Protein AF-A0A935KC10-F1 (afdb_monomer_lite)

pLDDT: mean 77.4, std 21.15, range [25.59, 98.06]

Foldseek 3Di:
DVVVLVVADPVCSVVLVFQQAAWDWDQDPVDDVDTDTGGDPVDHGHDPVSSVVVCVVQFFAQPVLQPDDQQQLQLDPVSDGNVNDPQWCQVPVVVPVVPPRHIGGRDNVSSLSSLQSLLVVLQVVQCVVPVDGAAEEEDAQDPPPPPPRYHYPLQKDFDPDPVLDDPQWGWYAYSDDSRHRDITIIHRDQPGPSVPRSSPPRPPPPPVPVPPPDDPVNVVVVVVVVVCVVVVVVVVVVVVVVVVVVADPPGDLQVLLVVLLVLLLVDDPLLNCLLCVVLVNNPCPCSNPDSVVSSVVCVVDDPVRNVVSSVSSVCSPQLDCPVVPDGDDRVSVVVVCVVVVNDPQLVVLVVCLVPPDPVCNVVSVVLNVCVVVVHDSVVSVPPDDDDDDDDDDDDDDDDDDDDDDDDDDDDDDDDDDDDDDDDDDDDDDDDDDD

Structure (mmCIF, N/CA/C/O backbone):
data_AF-A0A935KC10-F1
#
_entry.id   AF-A0A935KC10-F1
#
loop_
_atom_site.group_PDB
_atom_site.id
_atom_site.type_symbol
_atom_site.label_atom_id
_atom_site.label_alt_id
_atom_site.label_comp_id
_atom_site.label_asym_id
_atom_site.label_entity_id
_atom_site.label_seq_id
_atom_site.pdbx_PDB_ins_code
_atom_site.Cartn_x
_atom_site.Cartn_y
_atom_site.Cartn_z
_atom_site.occupancy
_atom_site.B_iso_or_equiv
_atom_site.auth_seq_id
_atom_site.auth_comp_id
_atom_site.auth_asym_id
_atom_site.auth_atom_id
_atom_site.pdbx_PDB_model_num
ATOM 1 N N . MET A 1 1 ? -17.352 -3.953 -16.659 1.00 59.69 1 MET A N 1
ATOM 2 C CA . MET A 1 1 ? -17.745 -2.783 -15.840 1.00 59.69 1 MET A CA 1
ATOM 3 C C . MET A 1 1 ? -19.254 -2.580 -15.842 1.00 59.69 1 MET A C 1
ATOM 5 O O . MET A 1 1 ? -19.850 -2.863 -14.821 1.00 59.69 1 MET A O 1
ATOM 9 N N . ARG A 1 2 ? -19.896 -2.184 -16.957 1.00 64.62 2 ARG A N 1
ATOM 10 C CA . ARG A 1 2 ? -21.347 -1.877 -16.973 1.00 64.62 2 ARG A CA 1
ATOM 11 C C . ARG A 1 2 ? -22.247 -3.010 -16.451 1.00 64.62 2 ARG A C 1
ATOM 13 O O . ARG A 1 2 ? -23.072 -2.755 -15.590 1.00 64.62 2 ARG A O 1
ATOM 20 N N . LEU A 1 3 ? -22.031 -4.249 -16.901 1.00 73.31 3 LEU A N 1
ATOM 21 C CA . LEU A 1 3 ? -22.834 -5.404 -16.465 1.00 73.31 3 LEU A CA 1
ATOM 22 C C . LEU A 1 3 ? -22.706 -5.717 -14.964 1.00 73.31 3 LEU A C 1
ATOM 24 O O . LEU A 1 3 ? -23.685 -6.130 -14.359 1.00 73.31 3 LEU A O 1
ATOM 28 N N . GLU A 1 4 ? -21.532 -5.489 -14.368 1.00 73.75 4 GLU A N 1
ATOM 29 C CA . GLU A 1 4 ? -21.303 -5.720 -12.931 1.00 73.75 4 GLU A CA 1
ATOM 30 C C . GLU A 1 4 ? -22.043 -4.681 -12.083 1.00 73.75 4 GLU A C 1
ATOM 32 O O . GLU A 1 4 ? -22.656 -5.018 -11.079 1.00 73.75 4 GLU A O 1
ATOM 37 N N . ILE A 1 5 ? -22.045 -3.416 -12.523 1.00 80.44 5 ILE A N 1
ATOM 38 C CA . ILE A 1 5 ? -22.731 -2.323 -11.821 1.00 80.44 5 ILE A CA 1
ATOM 39 C C . ILE A 1 5 ? -24.251 -2.516 -11.884 1.00 80.44 5 ILE A C 1
ATOM 41 O O . ILE A 1 5 ? -24.926 -2.334 -10.879 1.00 80.44 5 ILE A O 1
ATOM 45 N N . CYS A 1 6 ? -24.800 -2.949 -13.024 1.00 80.31 6 CYS A N 1
ATOM 46 C CA . CYS A 1 6 ? -26.246 -3.154 -13.181 1.00 80.31 6 CYS A CA 1
ATOM 47 C C . CYS A 1 6 ? -26.839 -4.234 -12.259 1.00 80.31 6 CYS A C 1
ATOM 49 O O . CYS A 1 6 ? -28.052 -4.264 -12.080 1.00 80.31 6 CYS A O 1
ATOM 51 N N . ARG A 1 7 ? -26.012 -5.119 -11.685 1.00 75.31 7 ARG A N 1
ATOM 52 C CA . ARG A 1 7 ? -26.446 -6.139 -10.714 1.00 75.31 7 ARG A CA 1
ATOM 53 C C . ARG A 1 7 ? -26.622 -5.581 -9.296 1.00 75.31 7 ARG A C 1
ATOM 55 O O . ARG A 1 7 ? -27.146 -6.280 -8.435 1.00 75.31 7 ARG A O 1
ATOM 62 N N . LEU A 1 8 ? -26.160 -4.356 -9.039 1.00 77.88 8 LEU A N 1
ATOM 63 C CA . LEU A 1 8 ? -26.181 -3.724 -7.720 1.00 77.88 8 LEU A CA 1
ATOM 64 C C . LEU A 1 8 ? -27.475 -2.939 -7.504 1.00 77.88 8 LEU A C 1
ATOM 66 O O . LEU A 1 8 ? -28.086 -2.459 -8.461 1.00 77.88 8 LEU A O 1
ATOM 70 N N . ALA A 1 9 ? -27.852 -2.750 -6.238 1.00 77.25 9 ALA A N 1
ATOM 71 C CA . ALA A 1 9 ? -28.945 -1.854 -5.873 1.00 77.25 9 ALA A CA 1
ATOM 72 C C . ALA A 1 9 ? -28.654 -0.411 -6.353 1.00 77.25 9 ALA A C 1
ATOM 74 O O . ALA A 1 9 ? -27.484 -0.009 -6.322 1.00 77.25 9 ALA A O 1
ATOM 75 N N . PRO A 1 10 ? -29.666 0.362 -6.803 1.00 81.88 10 PRO A N 1
ATOM 76 C CA . PRO A 1 10 ? -29.477 1.685 -7.412 1.00 81.88 10 PRO A CA 1
ATOM 77 C C . PRO A 1 10 ? -28.597 2.639 -6.596 1.00 81.88 10 PRO A C 1
ATOM 79 O O . PRO A 1 10 ? -27.768 3.358 -7.152 1.00 81.88 10 PRO A O 1
ATOM 82 N N . GLU A 1 11 ? -28.711 2.588 -5.272 1.00 80.75 11 GLU A N 1
ATOM 83 C CA . GLU A 1 11 ? -27.981 3.439 -4.332 1.00 80.75 11 GLU A CA 1
ATOM 84 C C . GLU A 1 11 ? -26.473 3.134 -4.351 1.00 80.75 11 GLU A C 1
ATOM 86 O O . GLU A 1 11 ? -25.635 4.022 -4.201 1.00 80.75 11 GLU A O 1
ATOM 91 N N . ILE A 1 12 ? -26.110 1.873 -4.603 1.00 84.00 12 ILE A N 1
ATOM 92 C CA . ILE A 1 12 ? -24.722 1.398 -4.653 1.00 84.00 12 ILE A CA 1
ATOM 93 C C . ILE A 1 12 ? -24.110 1.596 -6.040 1.00 84.00 12 ILE A C 1
ATOM 95 O O . ILE A 1 12 ? -22.892 1.744 -6.162 1.00 84.00 12 ILE A O 1
ATOM 99 N N . GLN A 1 13 ? -24.928 1.650 -7.096 1.00 86.25 13 GLN A N 1
ATOM 100 C CA . GLN A 1 13 ? -24.446 1.843 -8.467 1.00 86.25 13 GLN A CA 1
ATOM 101 C C . GLN A 1 13 ? -23.638 3.136 -8.618 1.00 86.25 13 GLN A C 1
ATOM 103 O O . GLN A 1 13 ? -22.620 3.144 -9.310 1.00 86.25 13 GLN A O 1
ATOM 108 N N . ILE A 1 14 ? -24.048 4.209 -7.932 1.00 85.12 14 ILE A N 1
ATOM 109 C CA . ILE A 1 14 ? -23.351 5.503 -7.951 1.00 85.12 14 ILE A CA 1
ATOM 110 C C . ILE A 1 14 ? -21.970 5.387 -7.291 1.00 85.12 14 ILE A C 1
ATOM 112 O O . ILE A 1 14 ? -20.975 5.850 -7.857 1.00 85.12 14 ILE A O 1
ATOM 116 N N . ALA A 1 15 ? -21.885 4.732 -6.131 1.00 84.56 15 ALA A N 1
ATOM 117 C CA . ALA A 1 15 ? -20.622 4.511 -5.428 1.00 84.56 15 ALA A CA 1
ATOM 118 C C . ALA A 1 15 ? -19.675 3.610 -6.240 1.00 84.56 15 ALA A C 1
ATOM 120 O O . ALA A 1 15 ? -18.504 3.944 -6.426 1.00 84.56 15 ALA A O 1
ATOM 121 N N . ALA A 1 16 ? -20.197 2.520 -6.810 1.00 86.19 16 ALA A N 1
ATOM 122 C CA . ALA A 1 16 ? -19.436 1.604 -7.656 1.00 86.19 16 ALA A CA 1
ATOM 123 C C . ALA A 1 16 ? -18.929 2.282 -8.941 1.00 86.19 16 ALA A C 1
ATOM 125 O O . ALA A 1 16 ? -17.790 2.064 -9.358 1.00 86.19 16 ALA A O 1
ATOM 126 N N . LEU A 1 17 ? -19.748 3.138 -9.561 1.00 86.88 17 LEU A N 1
ATOM 127 C CA . LEU A 1 17 ? -19.343 3.925 -10.724 1.00 86.88 17 LEU A CA 1
ATOM 128 C C . LEU A 1 17 ? -18.260 4.943 -10.358 1.00 86.88 17 LEU A C 1
ATOM 130 O O . LEU A 1 17 ? -17.286 5.077 -11.092 1.00 86.88 17 LEU A O 1
ATOM 134 N N . THR A 1 18 ? -18.401 5.630 -9.225 1.00 85.44 18 THR A N 1
ATOM 135 C CA . THR A 1 18 ? -17.404 6.588 -8.719 1.00 85.44 18 THR A CA 1
ATOM 136 C C . THR A 1 18 ? -16.062 5.902 -8.460 1.00 85.44 18 THR A C 1
ATOM 138 O O . THR A 1 18 ? -15.029 6.399 -8.901 1.00 85.44 18 THR A O 1
ATOM 141 N N . ALA A 1 19 ? -16.074 4.709 -7.855 1.00 85.38 19 ALA A N 1
ATOM 142 C CA . ALA A 1 19 ? -14.876 3.905 -7.607 1.00 85.38 19 ALA A CA 1
ATOM 143 C C . ALA A 1 19 ? -14.149 3.454 -8.889 1.00 85.38 19 ALA A C 1
ATOM 145 O O . ALA A 1 19 ? -12.975 3.086 -8.840 1.00 85.38 19 ALA A O 1
ATOM 146 N N . CYS A 1 20 ? -14.813 3.492 -10.051 1.00 86.12 20 CYS A N 1
ATOM 147 C CA . CYS A 1 20 ? -14.161 3.209 -11.328 1.00 86.12 20 CYS A CA 1
ATOM 148 C C . CYS A 1 20 ? -13.204 4.324 -11.770 1.00 86.12 20 CYS A C 1
ATOM 150 O O . CYS A 1 20 ? -12.435 4.096 -12.697 1.00 86.12 20 CYS A O 1
ATOM 152 N N . TYR A 1 21 ? -13.227 5.508 -11.161 1.00 86.94 21 TYR A N 1
ATOM 153 C CA . TYR A 1 21 ? -12.362 6.625 -11.543 1.00 86.94 21 TYR A CA 1
ATOM 154 C C . TYR A 1 21 ? -11.223 6.825 -10.536 1.00 86.94 21 TYR A C 1
ATOM 156 O O . TYR A 1 21 ? -11.246 6.335 -9.404 1.00 86.94 21 TYR A O 1
ATOM 164 N N . GLU A 1 22 ? -10.170 7.521 -10.957 1.00 84.12 22 GLU A N 1
ATOM 165 C CA . GLU A 1 22 ? -9.217 8.096 -10.006 1.00 84.12 22 GLU A CA 1
ATOM 166 C C . GLU A 1 22 ? -9.865 9.273 -9.276 1.00 84.12 22 GLU A C 1
ATOM 168 O O . GLU A 1 22 ? -10.834 9.845 -9.763 1.00 84.12 22 GLU A O 1
ATOM 173 N N . THR A 1 23 ? -9.373 9.621 -8.092 1.00 84.62 23 THR A N 1
ATOM 174 C CA . THR A 1 23 ? -9.888 10.756 -7.319 1.00 84.62 23 THR A CA 1
ATOM 175 C C . THR A 1 23 ? -8.952 11.942 -7.469 1.00 84.62 23 THR A C 1
ATOM 177 O O . THR A 1 23 ? -7.737 11.781 -7.350 1.00 84.62 23 THR A O 1
ATOM 180 N N . LYS A 1 24 ? -9.512 13.132 -7.669 1.00 85.50 24 LYS A N 1
ATOM 181 C CA . LYS A 1 24 ? -8.799 14.402 -7.537 1.00 85.50 24 LYS A CA 1
ATOM 182 C C . LYS A 1 24 ? -9.289 15.139 -6.299 1.00 85.50 24 LYS A C 1
ATOM 184 O O . LYS A 1 24 ? -10.468 15.057 -5.955 1.00 85.50 24 LYS A O 1
ATOM 189 N N . THR A 1 25 ? -8.385 15.861 -5.658 1.00 85.75 25 THR A N 1
ATOM 190 C CA . THR A 1 25 ? -8.711 16.785 -4.576 1.00 85.75 25 THR A CA 1
ATOM 191 C C . THR A 1 25 ? -9.272 18.076 -5.154 1.00 85.75 25 THR A C 1
ATOM 193 O O . THR A 1 25 ? -8.709 18.652 -6.088 1.00 85.75 25 THR A O 1
ATOM 196 N N . VAL A 1 26 ? -10.394 18.522 -4.607 1.00 84.94 26 VAL A N 1
ATOM 197 C CA . VAL A 1 26 ? -10.980 19.840 -4.860 1.00 84.94 26 VAL A CA 1
ATOM 198 C C . VAL A 1 26 ? -11.179 20.536 -3.523 1.00 84.94 26 VAL A C 1
ATOM 200 O O . VAL A 1 26 ? -11.363 19.869 -2.512 1.00 84.94 26 VAL A O 1
ATOM 203 N N . GLU A 1 27 ? -11.090 21.859 -3.496 1.00 82.12 27 GLU A N 1
ATOM 204 C CA . GLU A 1 27 ? -11.379 22.621 -2.279 1.00 82.12 27 GLU A CA 1
ATOM 205 C C . GLU A 1 27 ? -12.838 22.390 -1.870 1.00 82.12 27 GLU A C 1
ATOM 207 O O . GLU A 1 27 ? -13.737 22.444 -2.720 1.00 82.12 27 GLU A O 1
ATOM 212 N N . SER A 1 28 ? -13.051 22.061 -0.595 1.00 78.62 28 SER A N 1
ATOM 213 C CA . SER A 1 28 ? -14.382 21.751 -0.085 1.00 78.62 28 SER A CA 1
ATOM 214 C C . SER A 1 28 ? -15.262 22.992 -0.136 1.00 78.62 28 SER A C 1
ATOM 216 O O . SER A 1 28 ? -14.834 24.099 0.196 1.00 78.62 28 SER A O 1
ATOM 218 N N . ARG A 1 29 ? -16.516 22.816 -0.566 1.00 74.62 29 ARG A N 1
ATOM 219 C CA . ARG A 1 29 ? -17.507 23.908 -0.553 1.00 74.62 29 ARG A CA 1
ATOM 220 C C . ARG A 1 29 ? -18.149 24.088 0.822 1.00 74.62 29 ARG A C 1
ATOM 222 O O . ARG A 1 29 ? -18.769 25.123 1.049 1.00 74.62 29 ARG A O 1
ATOM 229 N N . GLU A 1 30 ? -18.028 23.088 1.691 1.00 74.31 30 GLU A N 1
ATOM 230 C CA . GLU A 1 30 ? -18.694 23.028 2.994 1.00 74.31 30 GLU A CA 1
ATOM 231 C C . GLU A 1 30 ? -17.733 23.386 4.137 1.00 74.31 30 GLU A C 1
ATOM 233 O O . GLU A 1 30 ? -18.129 24.094 5.062 1.00 74.31 30 GLU A O 1
ATOM 238 N N . GLU A 1 31 ? -16.456 23.001 4.041 1.00 68.88 31 GLU A N 1
ATOM 239 C CA . GLU A 1 31 ? -15.428 23.325 5.037 1.00 68.88 31 GLU A CA 1
ATOM 240 C C . GLU A 1 31 ? -14.368 24.290 4.492 1.00 68.88 31 GLU A C 1
ATOM 242 O O . GLU A 1 31 ? -13.598 23.964 3.586 1.00 68.88 31 GLU A O 1
ATOM 247 N N . ALA A 1 32 ? -14.270 25.479 5.097 1.00 61.03 32 ALA A N 1
ATOM 248 C CA . ALA A 1 32 ? -13.234 26.453 4.764 1.00 61.03 32 ALA A CA 1
ATOM 249 C C . ALA A 1 32 ? -11.834 25.891 5.079 1.00 61.03 32 ALA A C 1
ATOM 251 O O . ALA A 1 32 ? -11.474 25.701 6.240 1.00 61.03 32 ALA A O 1
ATOM 252 N N . GLY A 1 33 ? -11.038 25.646 4.033 1.00 72.12 33 GLY A N 1
ATOM 253 C CA . GLY A 1 33 ? -9.717 25.015 4.135 1.00 72.12 33 GLY A CA 1
ATOM 254 C C . GLY A 1 33 ? -9.729 23.479 4.091 1.00 72.12 33 GLY A C 1
ATOM 255 O O . GLY A 1 33 ? -8.666 22.872 4.236 1.00 72.12 33 GLY A O 1
ATOM 256 N N . GLY A 1 34 ? -10.895 22.859 3.881 1.00 73.56 34 GLY A N 1
ATOM 257 C CA . GLY A 1 34 ? -11.049 21.422 3.647 1.00 73.56 34 GLY A CA 1
ATOM 258 C C . GLY A 1 34 ? -10.850 21.036 2.177 1.00 73.56 34 GLY A C 1
ATOM 259 O O . GLY A 1 34 ? -10.894 21.879 1.279 1.00 73.56 34 GLY A O 1
ATOM 260 N N . TYR A 1 35 ? -10.649 19.743 1.914 1.00 77.25 35 TYR A N 1
ATOM 261 C CA . TYR A 1 35 ? -10.552 19.199 0.555 1.00 77.25 35 TYR A CA 1
ATOM 262 C C . TYR A 1 35 ? -11.496 18.007 0.385 1.00 77.25 35 TYR A C 1
ATOM 264 O O . TYR A 1 35 ? -11.404 17.039 1.139 1.00 77.25 35 TYR A O 1
ATOM 272 N N . ASP A 1 36 ? -12.323 18.036 -0.658 1.00 81.25 36 ASP A N 1
ATOM 273 C CA . ASP A 1 36 ? -13.164 16.913 -1.061 1.00 81.25 36 ASP A CA 1
ATOM 274 C C . ASP A 1 36 ? -12.442 16.056 -2.111 1.00 81.25 36 ASP A C 1
ATOM 276 O O . ASP A 1 36 ? -11.722 16.554 -2.984 1.00 81.25 36 ASP A O 1
ATOM 280 N N . TYR A 1 37 ? -12.667 14.743 -2.071 1.00 81.69 37 TYR A N 1
ATOM 281 C CA . TYR A 1 37 ? -12.150 13.806 -3.068 1.00 81.69 37 TYR A CA 1
ATOM 282 C C . TYR A 1 37 ? -13.245 13.463 -4.073 1.00 81.69 37 TYR A C 1
ATOM 284 O O . TYR A 1 37 ? -14.194 12.747 -3.761 1.00 81.69 37 TYR A O 1
ATOM 292 N N . VAL A 1 38 ? -13.101 13.941 -5.308 1.00 85.31 38 VAL A N 1
ATOM 293 C CA . VAL A 1 38 ? -14.111 13.762 -6.361 1.00 85.31 38 VAL A CA 1
ATOM 294 C C . VAL A 1 38 ? -13.539 12.923 -7.498 1.00 85.31 38 VAL A C 1
ATOM 296 O O . VAL A 1 38 ? -12.359 13.029 -7.830 1.00 85.31 38 VAL A O 1
ATOM 299 N N . ALA A 1 39 ? -14.373 12.087 -8.121 1.00 83.94 39 ALA A N 1
ATOM 300 C CA . ALA A 1 39 ? -13.981 11.296 -9.285 1.00 83.94 39 ALA A CA 1
ATOM 301 C C . ALA A 1 39 ? -13.454 12.182 -10.431 1.00 83.94 39 ALA A C 1
ATOM 303 O O . ALA A 1 39 ? -14.163 13.037 -10.972 1.00 83.94 39 ALA A O 1
ATOM 304 N N . ASP A 1 40 ? -12.214 11.932 -10.837 1.00 84.44 40 ASP A N 1
ATOM 305 C CA . ASP A 1 40 ? -11.562 12.537 -11.985 1.00 84.44 40 ASP A CA 1
ATOM 306 C C . ASP A 1 40 ? -11.987 11.823 -13.273 1.00 84.44 40 ASP A C 1
ATOM 308 O O . ASP A 1 40 ? -11.367 10.866 -13.739 1.00 84.44 40 ASP A O 1
ATOM 312 N N . LYS A 1 41 ? -13.081 12.314 -13.859 1.00 81.75 41 LYS A N 1
ATOM 313 C CA . LYS A 1 41 ? -13.630 11.806 -15.125 1.00 81.75 41 LYS A CA 1
ATOM 314 C C . LYS A 1 41 ? -12.755 12.128 -16.346 1.00 81.75 41 LYS A C 1
ATOM 316 O O . LYS A 1 41 ? -13.062 11.640 -17.429 1.00 81.75 41 LYS A O 1
ATOM 321 N N . ALA A 1 42 ? -11.716 12.959 -16.199 1.00 79.94 42 ALA A N 1
ATOM 322 C CA . ALA A 1 42 ? -10.790 13.281 -17.286 1.00 79.94 42 ALA A CA 1
ATOM 323 C C . ALA A 1 42 ? -9.681 12.227 -17.443 1.00 79.94 42 ALA A C 1
ATOM 325 O O . ALA A 1 42 ? -9.046 12.156 -18.495 1.00 79.94 42 ALA A O 1
ATOM 326 N N . ARG A 1 43 ? -9.461 11.389 -16.422 1.00 76.38 43 ARG A N 1
ATOM 327 C CA . ARG A 1 43 ? -8.536 10.253 -16.477 1.00 76.38 43 ARG A CA 1
ATOM 328 C C . ARG A 1 43 ? -9.249 8.980 -16.940 1.00 76.38 43 ARG A C 1
ATOM 330 O O . ARG A 1 43 ? -10.457 8.839 -16.730 1.00 76.38 43 ARG A O 1
ATOM 337 N N . PRO A 1 44 ? -8.529 8.038 -17.578 1.00 73.25 44 PRO A N 1
ATOM 338 C CA . PRO A 1 44 ? -9.118 6.766 -17.970 1.00 73.25 44 PRO A CA 1
ATOM 339 C C . PRO A 1 44 ? -9.662 6.029 -16.743 1.00 73.25 44 PRO A C 1
ATOM 341 O O . PRO A 1 44 ? -9.020 5.974 -15.695 1.00 73.25 44 PRO A O 1
ATOM 344 N N . ALA A 1 45 ? -10.854 5.447 -16.888 1.00 77.19 45 ALA A N 1
ATOM 345 C CA . ALA A 1 45 ? -11.434 4.613 -15.847 1.00 77.19 45 ALA A CA 1
ATOM 346 C C . ALA A 1 45 ? -10.493 3.444 -15.516 1.00 77.19 45 ALA A C 1
ATOM 348 O O . ALA A 1 45 ? -9.878 2.838 -16.399 1.00 77.19 45 ALA A O 1
ATOM 349 N N . ARG A 1 46 ? -10.412 3.109 -14.230 1.00 80.69 46 ARG A N 1
ATOM 350 C CA . ARG A 1 46 ? -9.684 1.955 -13.716 1.00 80.69 46 ARG A CA 1
ATOM 351 C C . ARG A 1 46 ? -10.202 0.675 -14.380 1.00 80.69 46 ARG A C 1
ATOM 353 O O . ARG A 1 46 ? -11.358 0.552 -14.783 1.00 80.69 46 ARG A O 1
ATOM 360 N N . HIS A 1 47 ? -9.318 -0.305 -14.495 1.00 81.69 47 HIS A N 1
ATOM 361 C CA . HIS A 1 47 ? -9.603 -1.581 -15.139 1.00 81.69 47 HIS A CA 1
ATOM 362 C C . HIS A 1 47 ? -10.675 -2.402 -14.384 1.00 81.69 47 HIS A C 1
ATOM 364 O O . HIS A 1 47 ? -10.852 -2.265 -13.176 1.00 81.69 47 HIS A O 1
ATOM 370 N N . VAL A 1 48 ? -11.371 -3.307 -15.092 1.00 81.56 48 VAL A N 1
ATOM 371 C CA . VAL A 1 48 ? -12.505 -4.107 -14.561 1.00 81.56 48 VAL A CA 1
ATOM 372 C C . VAL A 1 48 ? -12.154 -4.852 -13.268 1.00 81.56 48 VAL A C 1
ATOM 374 O O . VAL A 1 48 ? -12.999 -4.961 -12.383 1.00 81.56 48 VAL A O 1
ATOM 377 N N . ARG A 1 49 ? -10.916 -5.348 -13.145 1.00 81.12 49 ARG A N 1
ATOM 378 C CA . ARG A 1 49 ? -10.477 -6.087 -11.957 1.00 81.12 49 ARG A CA 1
ATOM 379 C C . ARG A 1 49 ? -10.455 -5.212 -10.702 1.00 81.12 49 ARG A C 1
ATOM 381 O O . ARG A 1 49 ? -10.857 -5.691 -9.652 1.00 81.12 49 ARG A O 1
ATOM 388 N N . TYR A 1 50 ? -10.104 -3.931 -10.823 1.00 84.44 50 TYR A N 1
ATOM 389 C CA . TYR A 1 50 ? -10.190 -2.989 -9.707 1.00 84.44 50 TYR A CA 1
ATOM 390 C C . TYR A 1 50 ? -11.626 -2.846 -9.196 1.00 84.44 50 TYR A C 1
ATOM 392 O O . TYR A 1 50 ? -11.855 -2.900 -7.992 1.00 84.44 50 TYR A O 1
ATOM 400 N N . LEU A 1 51 ? -12.602 -2.715 -10.103 1.00 83.56 51 LEU A N 1
ATOM 401 C CA . LEU A 1 51 ? -14.016 -2.668 -9.727 1.00 83.56 51 LEU A CA 1
ATOM 402 C C . LEU A 1 51 ? -14.440 -3.962 -9.020 1.00 83.56 51 LEU A C 1
ATOM 404 O O . LEU A 1 51 ? -15.114 -3.899 -8.001 1.00 83.56 51 LEU A O 1
ATOM 408 N N . GLN A 1 52 ? -14.025 -5.128 -9.520 1.00 82.44 52 GLN A N 1
ATOM 409 C CA . GLN A 1 52 ? -14.325 -6.407 -8.868 1.00 82.44 52 GLN A CA 1
ATOM 410 C C . GLN A 1 52 ? -13.715 -6.491 -7.463 1.00 82.44 52 GLN A C 1
ATOM 412 O O . GLN A 1 52 ? -14.402 -6.880 -6.523 1.00 82.44 52 GLN A O 1
ATOM 417 N N . ASP A 1 53 ? -12.460 -6.074 -7.294 1.00 83.31 53 ASP A N 1
ATOM 418 C CA . ASP A 1 53 ? -11.801 -6.038 -5.987 1.00 83.31 53 ASP A CA 1
ATOM 419 C C . ASP A 1 53 ? -12.481 -5.037 -5.039 1.00 83.31 53 ASP A C 1
ATOM 421 O O . ASP A 1 53 ? -12.643 -5.319 -3.850 1.00 83.31 53 ASP A O 1
ATOM 425 N N . TRP A 1 54 ? -12.936 -3.893 -5.557 1.00 87.25 54 TRP A N 1
ATOM 426 C CA . TRP A 1 54 ? -13.706 -2.916 -4.792 1.00 87.25 54 TRP A CA 1
ATOM 427 C C . TRP A 1 54 ? -15.062 -3.481 -4.355 1.00 87.25 54 TRP A C 1
ATOM 429 O O . TRP A 1 54 ? -15.410 -3.359 -3.182 1.00 87.25 54 TRP A O 1
ATOM 439 N N . LEU A 1 55 ? -15.795 -4.155 -5.248 1.00 85.06 55 LEU A N 1
ATOM 440 C CA . LEU A 1 55 ? -17.074 -4.800 -4.931 1.00 85.06 55 LEU A CA 1
ATOM 441 C C . LEU A 1 55 ? -16.906 -5.909 -3.892 1.00 85.06 55 LEU A C 1
ATOM 443 O O . LEU A 1 55 ? -17.680 -5.973 -2.940 1.00 85.06 55 LEU A O 1
ATOM 447 N N . MET A 1 56 ? -15.858 -6.727 -4.014 1.00 82.62 56 MET A N 1
ATOM 448 C CA . MET A 1 56 ? -15.554 -7.761 -3.023 1.00 82.62 56 MET A CA 1
ATOM 449 C C . MET A 1 56 ? -15.286 -7.186 -1.627 1.00 82.62 56 MET A C 1
ATOM 451 O O . MET A 1 56 ? -15.625 -7.828 -0.640 1.00 82.62 56 MET A O 1
ATOM 455 N N . ARG A 1 57 ? -14.683 -5.995 -1.532 1.00 80.94 57 ARG A N 1
ATOM 456 C CA . ARG A 1 57 ? -14.341 -5.365 -0.245 1.00 80.94 57 ARG A CA 1
ATOM 457 C C . ARG A 1 57 ? -15.478 -4.544 0.357 1.00 80.94 57 ARG A C 1
ATOM 459 O O . ARG A 1 57 ? -15.604 -4.513 1.573 1.00 80.94 57 ARG A O 1
ATOM 466 N N . ASN A 1 58 ? -16.267 -3.866 -0.475 1.00 83.62 58 ASN A N 1
ATOM 467 C CA . ASN A 1 58 ? -17.221 -2.852 -0.014 1.00 83.62 58 ASN A CA 1
ATOM 468 C C . ASN A 1 58 ? -18.683 -3.282 -0.140 1.00 83.62 58 ASN A C 1
ATOM 470 O O . ASN A 1 58 ? -19.535 -2.684 0.506 1.00 83.62 58 ASN A O 1
ATOM 474 N N . VAL A 1 59 ? -18.991 -4.277 -0.977 1.00 84.94 59 VAL A N 1
ATOM 475 C CA . VAL A 1 59 ? -20.377 -4.660 -1.284 1.00 84.94 59 VAL A CA 1
ATOM 476 C C . VAL A 1 59 ? -20.662 -6.110 -0.926 1.00 84.94 59 VAL A C 1
ATOM 478 O O . VAL A 1 59 ? -21.679 -6.356 -0.296 1.00 84.94 59 VAL A O 1
ATOM 481 N N . HIS A 1 60 ? -19.788 -7.059 -1.278 1.00 84.56 60 HIS A N 1
ATOM 482 C CA . HIS A 1 60 ? -19.982 -8.488 -0.991 1.00 84.56 60 HIS A CA 1
ATOM 483 C C . HIS A 1 60 ? -19.642 -8.821 0.469 1.00 84.56 60 HIS A C 1
ATOM 485 O O . HIS A 1 60 ? -18.639 -9.472 0.769 1.00 84.56 60 HIS A O 1
ATOM 491 N N . LEU A 1 61 ? -20.489 -8.367 1.390 1.00 87.62 61 LEU A N 1
ATOM 492 C CA . LEU A 1 61 ? -20.280 -8.543 2.823 1.00 87.62 61 LEU A CA 1
ATOM 493 C C . LEU A 1 61 ? -20.714 -9.950 3.241 1.00 87.62 61 LEU A C 1
ATOM 495 O O . LEU A 1 61 ? -21.881 -10.324 3.105 1.00 87.62 61 LEU A O 1
ATOM 499 N N . ASN A 1 62 ? -19.763 -10.748 3.719 1.00 87.44 62 ASN A N 1
ATOM 500 C CA . ASN A 1 62 ? -19.997 -12.148 4.054 1.00 87.44 62 ASN A CA 1
ATOM 501 C C . ASN A 1 62 ? -20.908 -12.280 5.287 1.00 87.44 62 ASN A C 1
ATOM 503 O O . ASN A 1 62 ? -20.558 -11.836 6.380 1.00 87.44 62 ASN A O 1
ATOM 507 N N . LEU A 1 63 ? -22.069 -12.920 5.106 1.00 87.94 63 LEU A N 1
ATOM 508 C CA . LEU A 1 63 ? -23.050 -13.117 6.174 1.00 87.94 63 LEU A CA 1
ATOM 509 C C . LEU A 1 63 ? -22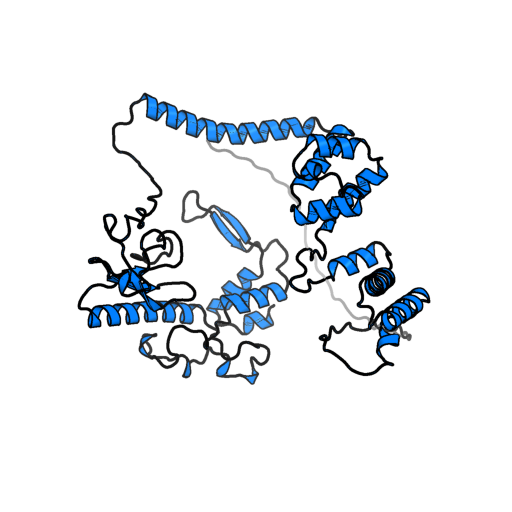.626 -14.199 7.174 1.00 87.94 63 LEU A C 1
ATOM 511 O O . LEU A 1 63 ? -23.062 -14.161 8.318 1.00 87.94 63 LEU A O 1
ATOM 515 N N . GLN A 1 64 ? -21.759 -15.139 6.785 1.00 85.62 64 GLN A N 1
ATOM 516 C CA . GLN A 1 64 ? -21.262 -16.187 7.688 1.00 85.62 64 GLN A CA 1
ATOM 517 C C . GLN A 1 64 ? -20.331 -15.636 8.771 1.00 85.62 64 GLN A C 1
ATOM 519 O O . GLN A 1 64 ? -20.208 -16.225 9.839 1.00 85.62 64 GLN A O 1
ATOM 524 N N . THR A 1 65 ? -19.663 -14.518 8.486 1.00 84.56 65 THR A N 1
ATOM 525 C CA . THR A 1 65 ? -18.751 -13.838 9.413 1.00 84.56 65 THR A CA 1
ATOM 526 C C . THR A 1 65 ? -19.396 -12.621 10.074 1.00 84.56 65 THR A C 1
ATOM 528 O O . THR A 1 65 ? -18.692 -11.819 10.681 1.00 84.56 65 THR A O 1
ATOM 531 N N . ALA A 1 66 ? -20.710 -12.429 9.914 1.00 87.62 66 ALA A N 1
ATOM 532 C CA . ALA A 1 66 ? -21.418 -11.327 10.550 1.00 87.62 66 ALA A CA 1
ATOM 533 C C . ALA A 1 66 ? -21.407 -11.495 12.078 1.00 87.62 66 ALA A C 1
ATOM 535 O O . ALA A 1 66 ? -21.519 -12.606 12.590 1.00 87.62 66 ALA A O 1
ATOM 536 N N . ALA A 1 67 ? -21.282 -10.385 12.808 1.00 88.12 67 ALA A N 1
ATOM 537 C CA . ALA A 1 67 ? -21.266 -10.407 14.272 1.00 88.12 67 ALA A CA 1
ATOM 538 C C . ALA A 1 67 ? -22.654 -10.652 14.894 1.00 88.12 67 ALA A C 1
ATOM 540 O O . ALA A 1 67 ? -22.749 -11.104 16.033 1.00 88.12 67 ALA A O 1
ATOM 541 N N . PHE A 1 68 ? -23.722 -10.363 14.145 1.00 90.44 68 PHE A N 1
ATOM 542 C CA . PHE A 1 68 ? -25.110 -10.516 14.575 1.00 90.44 68 PHE A CA 1
ATOM 543 C C . PHE A 1 68 ? -25.752 -11.795 14.026 1.00 90.44 68 PHE A C 1
ATOM 545 O O . PHE A 1 68 ? -25.330 -12.341 13.005 1.00 90.44 68 PHE A O 1
ATOM 552 N N . GLN A 1 69 ? -26.831 -12.238 14.673 1.00 91.06 69 GLN A N 1
ATOM 553 C CA . GLN A 1 69 ? -27.620 -13.379 14.212 1.00 91.06 69 GLN A CA 1
ATOM 554 C C . GLN A 1 69 ? -28.472 -13.010 12.992 1.00 91.06 69 GLN A C 1
ATOM 556 O O . GLN A 1 69 ? -29.112 -11.959 12.945 1.00 91.06 69 GLN A O 1
ATOM 561 N N . LEU A 1 70 ? -28.475 -13.875 11.974 1.00 91.75 70 LEU A N 1
ATOM 562 C CA . LEU A 1 70 ? -29.116 -13.589 10.684 1.00 91.75 70 LEU A CA 1
ATOM 563 C C . LEU A 1 70 ? -30.652 -13.590 10.749 1.00 91.75 70 LEU A C 1
ATOM 565 O O . LEU A 1 70 ? -31.297 -13.028 9.860 1.00 91.75 70 LEU A O 1
ATOM 569 N N . ASP A 1 71 ? -31.230 -14.223 11.763 1.00 92.50 71 ASP A N 1
ATOM 570 C CA . ASP A 1 71 ? -32.662 -14.335 12.041 1.00 92.50 71 ASP A CA 1
ATOM 571 C C . ASP A 1 71 ? -33.172 -13.300 13.062 1.00 92.50 71 ASP A C 1
ATOM 573 O O . ASP A 1 71 ? -34.368 -13.275 13.347 1.00 92.50 71 ASP A O 1
ATOM 577 N N . ASP A 1 72 ? -32.315 -12.404 13.566 1.00 90.75 72 ASP A N 1
ATOM 578 C CA . ASP A 1 72 ? -32.726 -11.381 14.530 1.00 90.75 72 ASP A CA 1
ATOM 579 C C . ASP A 1 72 ? -33.528 -10.260 13.844 1.00 90.75 72 ASP A C 1
ATOM 581 O O . ASP A 1 72 ? -33.004 -9.453 13.066 1.00 90.75 72 ASP A O 1
ATOM 585 N N . ALA A 1 73 ? -34.828 -10.217 14.143 1.00 92.12 73 ALA A N 1
ATOM 586 C CA . ALA A 1 73 ? -35.757 -9.219 13.625 1.00 92.12 73 ALA A CA 1
ATOM 587 C C . ALA A 1 73 ? -35.569 -7.832 14.264 1.00 92.12 73 ALA A C 1
ATOM 589 O O . ALA A 1 73 ? -36.012 -6.844 13.691 1.00 92.12 73 ALA A O 1
ATOM 590 N N . ARG A 1 74 ? -34.879 -7.721 15.410 1.00 91.06 74 ARG A N 1
ATOM 591 C CA . ARG A 1 74 ? -34.671 -6.445 16.125 1.00 91.06 74 ARG A CA 1
ATOM 592 C C . ARG A 1 74 ? -33.665 -5.523 15.430 1.00 91.06 74 ARG A C 1
ATOM 594 O O . ARG A 1 74 ? -33.559 -4.350 15.775 1.00 91.06 74 ARG A O 1
ATOM 601 N N . LEU A 1 75 ? -32.907 -6.051 14.467 1.00 91.44 75 LEU A N 1
ATOM 602 C CA . LEU A 1 75 ? -31.844 -5.328 13.762 1.00 91.44 75 LEU A CA 1
ATOM 603 C C . LEU A 1 75 ? -32.361 -4.319 12.729 1.00 91.44 75 LEU A C 1
ATOM 605 O O . LEU A 1 75 ? -31.579 -3.521 12.216 1.00 91.44 75 LEU A O 1
ATOM 609 N N . ARG A 1 76 ? -33.648 -4.381 12.377 1.00 89.62 76 ARG A N 1
ATOM 610 C CA . ARG A 1 76 ? -34.322 -3.411 11.509 1.00 89.62 76 ARG A CA 1
ATOM 611 C C . ARG A 1 76 ? -35.699 -3.097 12.069 1.00 89.62 76 ARG A C 1
ATOM 613 O O . ARG A 1 76 ? -36.368 -3.975 12.599 1.00 89.62 76 ARG A O 1
ATOM 620 N N . GLU A 1 77 ? -36.145 -1.868 11.861 1.00 87.81 77 GLU A N 1
ATOM 621 C CA . GLU A 1 77 ? -37.468 -1.406 12.294 1.00 87.81 77 GLU A CA 1
ATOM 622 C C . GLU A 1 77 ? -38.618 -2.145 11.589 1.00 87.81 77 GLU A C 1
ATOM 624 O O . GLU A 1 77 ? -39.668 -2.368 12.181 1.00 87.81 77 GLU A O 1
ATOM 629 N N . ASP A 1 78 ? -38.408 -2.583 10.344 1.00 87.69 78 ASP A N 1
ATOM 630 C CA . ASP A 1 78 ? -39.390 -3.343 9.559 1.00 87.69 78 ASP A CA 1
ATOM 631 C C . ASP A 1 78 ? -39.442 -4.844 9.904 1.00 87.69 78 ASP A C 1
ATOM 633 O O . ASP A 1 78 ? -40.222 -5.588 9.308 1.00 87.69 78 ASP A O 1
ATOM 637 N N . GLY A 1 79 ? -38.600 -5.313 10.832 1.00 87.69 79 GLY A N 1
ATOM 638 C CA . GLY A 1 79 ? -38.520 -6.719 11.228 1.00 87.69 79 GLY A CA 1
ATOM 639 C C . GLY A 1 79 ? -37.898 -7.651 10.179 1.00 87.69 79 GLY A C 1
ATOM 640 O O . GLY A 1 79 ? -37.915 -8.872 10.359 1.00 87.69 79 GLY A O 1
ATOM 641 N N . LEU A 1 80 ? -37.340 -7.125 9.077 1.00 90.75 80 LEU A N 1
ATOM 642 C CA . LEU A 1 80 ? -36.814 -7.955 7.991 1.00 90.75 80 LEU A CA 1
ATOM 643 C C . LEU A 1 80 ? -35.455 -8.589 8.347 1.00 90.75 80 LEU A C 1
ATOM 645 O O . LEU A 1 80 ? -34.389 -7.955 8.351 1.00 90.75 80 LEU A O 1
ATOM 649 N N . THR A 1 81 ? -35.469 -9.902 8.563 1.00 93.06 81 THR A N 1
ATOM 650 C CA . THR A 1 81 ? -34.268 -10.693 8.872 1.00 93.06 81 THR A CA 1
ATOM 651 C C . THR A 1 81 ? -33.377 -10.902 7.641 1.00 93.06 81 THR A C 1
ATOM 653 O O . THR A 1 81 ? -33.812 -10.790 6.493 1.00 93.06 81 THR A O 1
ATOM 656 N N . CYS A 1 82 ? -32.094 -11.218 7.847 1.00 91.12 82 CYS A N 1
ATOM 657 C CA . CYS A 1 82 ? -31.193 -11.552 6.736 1.00 91.12 82 CYS A CA 1
ATOM 658 C C . CYS A 1 82 ? -31.604 -12.856 6.038 1.00 91.12 82 CYS A C 1
ATOM 660 O O . CYS A 1 82 ? -31.424 -12.972 4.830 1.00 91.12 82 CYS A O 1
ATOM 662 N N . VAL A 1 83 ? -32.207 -13.807 6.757 1.00 89.31 83 VAL A N 1
ATOM 663 C CA . VAL A 1 83 ? -32.701 -15.068 6.173 1.00 89.31 83 VAL A CA 1
ATOM 664 C C . VAL A 1 83 ? -33.820 -14.817 5.153 1.00 89.31 83 VAL A C 1
ATOM 666 O O . VAL A 1 83 ? -33.842 -15.445 4.093 1.00 89.31 83 VAL A O 1
ATOM 669 N N . ALA A 1 84 ? -34.717 -13.870 5.427 1.00 88.31 84 ALA A N 1
ATOM 670 C CA . ALA A 1 84 ? -35.802 -13.499 4.517 1.00 88.31 84 ALA A CA 1
ATOM 671 C C . ALA A 1 84 ? -35.408 -12.420 3.486 1.00 88.31 84 ALA A C 1
ATOM 673 O O . ALA A 1 84 ? -36.213 -12.062 2.629 1.00 88.31 84 ALA A O 1
ATOM 674 N N . CYS A 1 85 ? -34.179 -11.895 3.546 1.00 88.12 85 CYS A N 1
ATOM 675 C CA . CYS A 1 85 ? -33.763 -10.759 2.731 1.00 88.12 85 CYS A CA 1
ATOM 676 C C . CYS A 1 85 ? -33.634 -11.134 1.239 1.00 88.12 85 CYS A C 1
ATOM 678 O O . CYS A 1 85 ? -32.943 -12.106 0.915 1.00 88.12 85 CYS A O 1
ATOM 680 N N . PRO A 1 86 ? -34.225 -10.351 0.313 1.00 85.31 86 PRO A N 1
ATOM 681 C CA . PRO A 1 86 ? -34.062 -10.565 -1.125 1.00 85.31 86 PRO A CA 1
ATOM 682 C C . PRO A 1 86 ? -32.701 -10.079 -1.653 1.00 85.31 86 PRO A C 1
ATOM 684 O O . PRO A 1 86 ? -32.282 -10.486 -2.728 1.00 85.31 86 PRO A O 1
ATOM 687 N N . GLN A 1 87 ? -31.982 -9.234 -0.906 1.00 83.12 87 GLN A N 1
ATOM 688 C CA . GLN A 1 87 ? -30.711 -8.619 -1.319 1.00 83.12 87 GLN A CA 1
ATOM 689 C C . GLN A 1 87 ? -29.476 -9.432 -0.883 1.00 83.12 87 GLN A C 1
ATOM 691 O O . GLN A 1 87 ? -28.436 -8.865 -0.534 1.00 83.12 87 GLN A O 1
ATOM 696 N N . ARG A 1 88 ? -29.588 -10.766 -0.876 1.00 87.75 88 ARG A N 1
ATOM 697 C CA . ARG A 1 88 ? -28.485 -11.686 -0.562 1.00 87.75 88 ARG A CA 1
ATOM 698 C C . ARG A 1 88 ? -28.241 -12.662 -1.703 1.00 87.75 88 ARG A C 1
ATOM 700 O O . ARG A 1 88 ? -29.185 -13.144 -2.329 1.00 87.75 88 ARG A O 1
ATOM 707 N N . THR A 1 89 ? -26.984 -13.014 -1.931 1.00 84.56 89 THR A N 1
ATOM 708 C CA . THR A 1 89 ? -26.605 -13.945 -3.008 1.00 84.56 89 THR A CA 1
ATOM 709 C C . THR A 1 89 ? -27.128 -15.360 -2.764 1.00 84.56 89 THR A C 1
ATOM 711 O O . THR A 1 89 ? -27.397 -16.097 -3.712 1.00 84.56 89 THR A O 1
ATOM 714 N N . GLY A 1 90 ? -27.353 -15.741 -1.502 1.00 82.00 90 GLY A N 1
ATOM 715 C CA . GLY A 1 90 ? -27.918 -17.032 -1.127 1.00 82.00 90 GLY A CA 1
ATOM 716 C C . GLY A 1 90 ? -29.387 -17.226 -1.501 1.00 82.00 90 GLY A C 1
ATOM 717 O O . GLY A 1 90 ? -29.830 -18.378 -1.510 1.00 82.00 90 GLY A O 1
ATOM 718 N N . ARG A 1 91 ? -30.130 -16.152 -1.824 1.00 83.06 91 ARG A N 1
ATOM 719 C CA . ARG A 1 91 ? -31.525 -16.232 -2.289 1.00 83.06 91 ARG A CA 1
ATOM 720 C C . ARG A 1 91 ? -31.597 -16.813 -3.699 1.00 83.06 91 ARG A C 1
ATOM 722 O O . ARG A 1 91 ? -32.343 -17.764 -3.907 1.00 83.06 91 ARG A O 1
ATOM 729 N N . ASP A 1 92 ? -30.761 -16.299 -4.601 1.00 80.00 92 ASP A N 1
ATOM 730 C CA . ASP A 1 92 ? -30.711 -16.677 -6.016 1.00 80.00 92 ASP A CA 1
ATOM 731 C C . ASP A 1 92 ? -29.305 -17.148 -6.413 1.00 80.00 92 ASP A C 1
ATOM 733 O O . ASP A 1 92 ? -28.594 -16.517 -7.194 1.00 80.00 92 ASP A O 1
ATOM 737 N N . ARG A 1 93 ? -28.893 -18.305 -5.882 1.00 79.12 93 ARG A N 1
ATOM 738 C CA . ARG A 1 93 ? -27.522 -18.838 -6.038 1.00 79.12 93 ARG A CA 1
ATOM 739 C C . ARG A 1 93 ? -27.060 -18.978 -7.493 1.00 79.12 93 ARG A C 1
ATOM 741 O O . ARG A 1 93 ? -25.874 -18.839 -7.769 1.00 79.12 93 ARG A O 1
ATOM 748 N N . LEU A 1 94 ? -27.982 -19.254 -8.419 1.00 78.62 94 LEU A N 1
ATOM 749 C CA . LEU A 1 94 ? -27.673 -19.412 -9.846 1.00 78.62 94 LEU A CA 1
ATOM 750 C C . LEU A 1 94 ? -27.247 -18.095 -10.511 1.00 78.62 94 LEU A C 1
ATOM 752 O O . LEU A 1 94 ? -26.437 -18.124 -11.434 1.00 78.62 94 LEU A O 1
ATOM 756 N N . LEU A 1 95 ? -27.755 -16.951 -10.037 1.00 75.38 95 LEU A N 1
ATOM 757 C CA . LEU A 1 95 ? -27.384 -15.631 -10.558 1.00 75.38 95 LEU A CA 1
ATOM 758 C C . LEU A 1 95 ? -25.983 -15.190 -10.109 1.00 75.38 95 LEU A C 1
ATOM 760 O O . LEU A 1 95 ? -25.376 -14.353 -10.773 1.00 75.38 95 LEU A O 1
ATOM 764 N N . PHE A 1 96 ? -25.472 -15.775 -9.023 1.00 75.25 96 PHE A N 1
ATOM 765 C CA . PHE A 1 96 ? -24.236 -15.368 -8.347 1.00 75.25 96 PHE A CA 1
ATOM 766 C C . PHE A 1 96 ? -23.210 -16.507 -8.235 1.00 75.25 96 PHE A C 1
ATOM 768 O O . PHE A 1 96 ? -22.443 -16.578 -7.274 1.00 75.25 96 PHE A O 1
ATOM 775 N N . ALA A 1 97 ? -23.193 -17.425 -9.206 1.00 73.38 97 ALA A N 1
ATOM 776 C CA . ALA A 1 97 ? -22.297 -18.589 -9.212 1.00 73.38 97 ALA A CA 1
ATOM 777 C C . ALA A 1 97 ? -20.793 -18.226 -9.245 1.00 73.38 97 ALA A C 1
ATOM 779 O O . ALA A 1 97 ? -19.936 -19.059 -8.954 1.00 73.38 97 ALA A O 1
ATOM 780 N N . ASP A 1 98 ? -20.468 -16.984 -9.598 1.00 71.62 98 ASP A N 1
ATOM 781 C CA . ASP A 1 98 ? -19.133 -16.390 -9.607 1.00 71.62 98 ASP A CA 1
ATOM 782 C C . ASP A 1 98 ? -18.642 -15.932 -8.218 1.00 71.62 98 ASP A C 1
ATOM 784 O O . ASP A 1 98 ? -17.432 -15.775 -8.012 1.00 71.62 98 ASP A O 1
ATOM 788 N N . ILE A 1 99 ? -19.538 -15.775 -7.237 1.00 73.88 99 ILE A N 1
ATOM 789 C CA . ILE A 1 99 ? -19.193 -15.360 -5.871 1.00 73.88 99 ILE A CA 1
ATOM 790 C C . ILE A 1 99 ? -18.765 -16.582 -5.052 1.00 73.88 99 ILE A C 1
ATOM 792 O O . ILE A 1 99 ? -19.569 -17.334 -4.505 1.00 73.88 99 ILE A O 1
ATOM 796 N N . LYS A 1 100 ? -17.445 -16.766 -4.934 1.00 67.25 100 LYS A N 1
ATOM 797 C CA . LYS A 1 100 ? -16.830 -17.894 -4.206 1.00 67.25 100 LYS A CA 1
ATOM 798 C C . LYS A 1 100 ? -17.068 -17.864 -2.690 1.00 67.25 100 LYS A C 1
ATOM 800 O O . LYS A 1 100 ? -16.887 -18.883 -2.034 1.00 67.25 100 LYS A O 1
ATOM 805 N N . SER A 1 101 ? -17.437 -16.707 -2.140 1.00 64.50 101 SER A N 1
ATOM 806 C CA . SER A 1 101 ? -17.519 -16.432 -0.698 1.00 64.50 101 SER A CA 1
ATOM 807 C C . SER A 1 101 ? -18.760 -17.010 -0.003 1.00 64.50 101 SER A C 1
ATOM 809 O O . SER A 1 101 ? -18.876 -16.873 1.211 1.00 64.50 101 SER A O 1
ATOM 811 N N . GLY A 1 102 ? -19.689 -17.630 -0.740 1.00 75.81 102 GLY A N 1
ATOM 812 C CA . GLY A 1 102 ? -20.948 -18.143 -0.192 1.00 75.81 102 GLY A CA 1
ATOM 813 C C . GLY A 1 102 ? -22.069 -17.095 -0.157 1.00 75.81 102 GLY A C 1
ATOM 814 O O . GLY A 1 102 ? -22.211 -16.305 -1.089 1.00 75.81 102 GLY A O 1
ATOM 815 N N . ASP A 1 103 ? -22.897 -17.126 0.895 1.00 86.38 103 ASP A N 1
ATOM 816 C CA . ASP A 1 103 ? -24.026 -16.200 1.079 1.00 86.38 103 ASP A CA 1
ATOM 817 C C . ASP A 1 103 ? -23.524 -14.830 1.562 1.00 86.38 103 ASP A C 1
ATOM 819 O O . ASP A 1 103 ? -22.994 -14.691 2.668 1.00 86.38 103 ASP A O 1
ATOM 823 N N . THR A 1 104 ? -23.668 -13.813 0.719 1.00 88.62 104 THR A N 1
ATOM 824 C CA . THR A 1 104 ? -23.193 -12.452 0.972 1.00 88.62 104 THR A CA 1
ATOM 825 C C . THR A 1 104 ? -24.341 -11.458 0.863 1.00 88.62 104 THR A C 1
ATOM 827 O O . THR A 1 104 ? -25.175 -11.551 -0.042 1.00 88.62 104 THR A O 1
ATOM 830 N N . CYS A 1 105 ? -24.350 -10.465 1.749 1.00 89.19 105 CYS A N 1
ATOM 831 C CA . CYS A 1 105 ? -25.190 -9.284 1.611 1.00 89.19 105 CYS A CA 1
ATOM 832 C C . CYS A 1 105 ? -24.705 -8.464 0.413 1.00 89.19 105 CYS A C 1
ATOM 834 O O . CYS A 1 105 ? -23.500 -8.330 0.228 1.00 89.19 105 CYS A O 1
ATOM 836 N N . LEU A 1 106 ? -25.631 -7.911 -0.373 1.00 86.69 106 LEU A N 1
ATOM 837 C CA . LEU A 1 106 ? -25.332 -6.992 -1.481 1.00 86.69 106 LEU A CA 1
ATOM 838 C C . LEU A 1 106 ? -25.678 -5.532 -1.152 1.00 86.69 106 LEU A C 1
ATOM 840 O O . LEU A 1 106 ? -25.491 -4.647 -1.983 1.00 86.69 106 LEU A O 1
ATOM 844 N N . ASN A 1 107 ? -26.197 -5.276 0.051 1.00 87.50 107 ASN A N 1
ATOM 845 C CA . ASN A 1 107 ? -26.555 -3.945 0.524 1.00 87.50 107 ASN A CA 1
ATOM 846 C C . ASN A 1 107 ? -25.665 -3.548 1.717 1.00 87.50 107 ASN A C 1
ATOM 848 O O . ASN A 1 107 ? -25.982 -3.891 2.863 1.00 87.50 107 ASN A O 1
ATOM 852 N N . PRO A 1 108 ? -24.551 -2.833 1.474 1.00 87.12 108 PRO A N 1
ATOM 853 C CA . PRO A 1 108 ? -23.636 -2.443 2.535 1.00 87.12 108 PRO A CA 1
ATOM 854 C C . PRO A 1 108 ? -24.248 -1.450 3.520 1.00 87.12 108 PRO A C 1
ATOM 856 O O . PRO A 1 108 ? -23.992 -1.573 4.712 1.00 87.12 108 PRO A O 1
ATOM 859 N N . LEU A 1 109 ? -25.114 -0.536 3.070 1.00 86.00 109 LEU A N 1
ATOM 860 C CA . LEU A 1 109 ? -25.790 0.415 3.961 1.00 86.00 109 LEU A CA 1
ATOM 861 C C . LEU A 1 109 ? -26.678 -0.315 4.971 1.00 86.00 109 LEU A C 1
ATOM 863 O O . LEU A 1 109 ? -26.593 -0.064 6.170 1.00 86.00 109 LEU A O 1
ATOM 867 N N . CYS A 1 110 ? -27.467 -1.287 4.504 1.00 88.81 110 CYS A N 1
ATOM 868 C CA . CYS A 1 110 ? -28.265 -2.128 5.391 1.00 88.81 110 CYS A CA 1
ATOM 869 C C . CYS A 1 110 ? -27.386 -2.924 6.363 1.00 88.81 110 CYS A C 1
ATOM 871 O O . CYS A 1 110 ? -27.743 -3.055 7.530 1.00 88.81 110 CYS A O 1
ATOM 873 N N . PHE A 1 111 ? -26.271 -3.493 5.900 1.00 89.81 111 PHE A N 1
ATOM 874 C CA . PHE A 1 111 ? -25.391 -4.283 6.761 1.00 89.81 111 PHE A CA 1
ATOM 875 C C . PHE A 1 111 ? -24.757 -3.427 7.866 1.00 89.81 111 PHE A C 1
ATOM 877 O O . PHE A 1 111 ? -24.761 -3.839 9.023 1.00 89.81 111 PHE A O 1
ATOM 884 N N . GLN A 1 112 ? -24.280 -2.224 7.529 1.00 87.56 112 GLN A N 1
ATOM 885 C CA . GLN A 1 112 ? -23.724 -1.279 8.502 1.00 87.56 112 GLN A CA 1
ATOM 886 C C . GLN A 1 112 ? -24.788 -0.779 9.487 1.00 87.56 112 GLN A C 1
ATOM 888 O O . GLN A 1 112 ? -24.540 -0.761 10.689 1.00 87.56 112 GLN A O 1
ATOM 893 N N . ALA A 1 113 ? -26.001 -0.472 9.016 1.00 89.06 113 ALA A N 1
ATOM 894 C CA . ALA A 1 113 ? -27.115 -0.112 9.895 1.00 89.06 113 ALA A CA 1
ATOM 895 C C . ALA A 1 113 ? -27.458 -1.245 10.880 1.00 89.06 113 ALA A C 1
ATOM 897 O O . ALA A 1 113 ? -27.625 -0.998 12.072 1.00 89.06 113 ALA A O 1
ATOM 898 N N . LYS A 1 114 ? -27.480 -2.503 10.411 1.00 91.44 114 LYS A N 1
ATOM 899 C CA . LYS A 1 114 ? -27.680 -3.678 11.276 1.00 91.44 114 LYS A CA 1
ATOM 900 C C . LYS A 1 114 ? -26.557 -3.849 12.299 1.00 91.44 114 LYS A C 1
ATOM 902 O O . LYS A 1 114 ? -26.846 -4.210 13.433 1.00 91.44 114 LYS A O 1
ATOM 907 N N . LEU A 1 115 ? -25.299 -3.592 11.928 1.00 90.12 115 LEU A N 1
ATOM 908 C CA . LEU A 1 115 ? -24.175 -3.610 12.871 1.00 90.12 115 LEU A CA 1
ATOM 909 C C . LEU A 1 115 ? -24.326 -2.536 13.951 1.00 90.12 115 LEU A C 1
ATOM 911 O O . LEU A 1 115 ? -24.200 -2.852 15.131 1.00 90.12 115 LEU A O 1
ATOM 915 N N . GLY A 1 116 ? -24.653 -1.301 13.563 1.00 88.56 116 GLY A N 1
ATOM 916 C CA . GLY A 1 116 ? -24.919 -0.219 14.512 1.00 88.56 116 GLY A CA 1
ATOM 917 C C . GLY A 1 116 ? -26.048 -0.581 15.479 1.00 88.56 116 GLY A C 1
ATOM 918 O O . GLY A 1 116 ? -25.873 -0.505 16.693 1.00 88.56 116 GLY A O 1
ATOM 919 N N . GLN A 1 117 ? -27.169 -1.083 14.956 1.00 90.44 117 GLN A N 1
ATOM 920 C CA . GLN A 1 117 ? -28.301 -1.513 15.777 1.00 90.44 117 GLN A CA 1
ATOM 921 C C . GLN A 1 117 ? -27.948 -2.692 16.694 1.00 90.44 117 GLN A C 1
ATOM 923 O O . GLN A 1 117 ? -28.343 -2.715 17.857 1.00 90.44 117 GLN A O 1
ATOM 928 N N . PHE A 1 118 ? -27.164 -3.656 16.206 1.00 93.00 118 PHE A N 1
ATOM 929 C CA . PHE A 1 118 ? -26.672 -4.776 17.006 1.00 93.00 118 PHE A CA 1
ATOM 930 C C . PHE A 1 118 ? -25.819 -4.310 18.192 1.00 93.00 118 PHE A C 1
ATOM 932 O O . PHE A 1 118 ? -25.986 -4.816 19.303 1.00 93.00 118 PHE A O 1
ATOM 939 N N . VAL A 1 119 ? -24.941 -3.325 17.981 1.00 91.19 119 VAL A N 1
ATOM 940 C CA . VAL A 1 119 ? -24.136 -2.718 19.051 1.00 91.19 119 VAL A CA 1
ATOM 941 C C . VAL A 1 119 ? -25.038 -2.060 20.096 1.00 91.19 119 VAL A C 1
ATOM 943 O O . VAL A 1 119 ? -24.841 -2.296 21.287 1.00 91.19 119 VAL A O 1
ATOM 946 N N . GLN A 1 120 ? -26.064 -1.312 19.677 1.00 90.38 120 GLN A N 1
ATOM 947 C CA . GLN A 1 120 ? -27.000 -0.661 20.603 1.00 90.38 120 GLN A CA 1
ATOM 948 C C . GLN A 1 120 ? -27.840 -1.666 21.401 1.00 90.38 120 GLN A C 1
ATOM 950 O O . GLN A 1 120 ? -27.961 -1.538 22.619 1.00 90.38 120 GLN A O 1
ATOM 955 N N . ILE A 1 121 ? -28.358 -2.713 20.751 1.00 91.50 121 ILE A N 1
ATOM 956 C CA . ILE A 1 121 ? -29.072 -3.805 21.431 1.00 91.50 121 ILE A CA 1
ATOM 957 C C . ILE A 1 121 ? -28.152 -4.481 22.449 1.00 91.50 121 ILE A C 1
ATOM 959 O O . ILE A 1 121 ? -28.540 -4.688 23.596 1.00 91.50 121 ILE A O 1
ATOM 963 N N . THR A 1 122 ? -26.912 -4.781 22.059 1.00 91.06 122 THR A N 1
ATOM 964 C CA . THR A 1 122 ? -25.938 -5.420 22.950 1.00 91.06 122 THR A CA 1
ATOM 965 C C . THR A 1 122 ? -25.598 -4.524 24.141 1.00 91.06 122 THR A C 1
ATOM 967 O O . THR A 1 122 ? -25.527 -5.016 25.267 1.00 91.06 122 THR A O 1
ATOM 970 N N . LYS A 1 123 ? -25.435 -3.212 23.925 1.00 91.00 123 LYS A N 1
ATOM 971 C CA . LYS A 1 123 ? -25.232 -2.224 24.994 1.00 91.00 123 LYS A CA 1
ATOM 972 C C . LYS A 1 123 ? -26.402 -2.255 25.978 1.00 91.00 123 LYS A C 1
ATOM 974 O O . LYS A 1 123 ? -26.176 -2.504 27.160 1.00 91.00 123 LYS A O 1
ATOM 979 N N . ALA A 1 124 ? -27.636 -2.132 25.490 1.00 89.88 124 ALA A N 1
ATOM 980 C CA . ALA A 1 124 ? -28.835 -2.169 26.327 1.00 89.88 124 ALA A CA 1
ATOM 981 C C . ALA A 1 124 ? -28.975 -3.492 27.108 1.00 89.88 124 ALA A C 1
ATOM 983 O O . ALA A 1 124 ? -29.330 -3.494 28.287 1.00 89.88 124 ALA A O 1
ATOM 984 N N . GLU A 1 125 ? -28.646 -4.634 26.494 1.00 91.12 125 GLU A N 1
ATOM 985 C CA . GLU A 1 125 ? -28.652 -5.937 27.171 1.00 91.12 125 GLU A CA 1
ATOM 986 C C . GLU A 1 125 ? -27.581 -6.042 28.269 1.00 91.12 125 GLU A C 1
ATOM 988 O O . GLU A 1 125 ? -27.807 -6.693 29.295 1.00 91.12 125 GLU A O 1
ATOM 993 N N . VAL A 1 126 ? -26.406 -5.436 28.074 1.00 90.25 126 VAL A N 1
ATOM 994 C CA . VAL A 1 126 ? -25.356 -5.373 29.102 1.00 90.25 126 VAL A CA 1
ATOM 995 C C . VAL A 1 126 ? -25.788 -4.468 30.254 1.00 90.25 126 VAL A C 1
ATOM 997 O O . VAL A 1 126 ? -25.646 -4.870 31.411 1.00 90.25 126 VAL A O 1
ATOM 1000 N N . GLU A 1 127 ? -26.359 -3.304 29.947 1.00 90.50 127 GLU A N 1
ATOM 1001 C CA . GLU A 1 127 ? -26.852 -2.336 30.932 1.00 90.50 127 GLU A CA 1
ATOM 1002 C C . GLU A 1 127 ? -27.966 -2.932 31.795 1.00 90.50 127 GLU A C 1
ATOM 1004 O O . GLU A 1 127 ? -27.889 -2.888 33.024 1.00 90.50 127 GLU A O 1
ATOM 1009 N N . ALA A 1 128 ? -28.939 -3.605 31.173 1.00 89.31 128 ALA A N 1
ATOM 1010 C CA . ALA A 1 128 ? -30.022 -4.288 31.877 1.00 89.31 128 ALA A CA 1
ATOM 1011 C C . ALA A 1 128 ? -29.518 -5.413 32.799 1.00 89.31 128 ALA A C 1
ATOM 1013 O O . ALA A 1 128 ? -30.063 -5.626 33.880 1.00 89.31 128 ALA A O 1
ATOM 1014 N N . LYS A 1 129 ? -28.459 -6.134 32.403 1.00 87.00 129 LYS A N 1
ATOM 1015 C CA . LYS A 1 129 ? -27.874 -7.219 33.213 1.00 87.00 129 LYS A CA 1
ATOM 1016 C C . LYS A 1 129 ? -27.040 -6.717 34.392 1.00 87.00 129 LYS A C 1
ATOM 1018 O O . LYS A 1 129 ? -26.805 -7.489 35.320 1.00 87.00 129 LYS A O 1
ATOM 1023 N N . GLN A 1 130 ? -26.516 -5.493 34.334 1.00 79.69 130 GLN A N 1
ATOM 1024 C CA . GLN A 1 130 ? -25.600 -4.961 35.350 1.00 79.69 130 GLN A CA 1
ATOM 1025 C C . GLN A 1 130 ? -26.174 -3.814 36.176 1.00 79.69 130 GLN A C 1
ATOM 1027 O O . GLN A 1 130 ? -25.538 -3.424 37.155 1.00 79.69 130 GLN A O 1
ATOM 1032 N N . SER A 1 131 ? -27.328 -3.270 35.787 1.00 79.75 131 SER A N 1
ATOM 1033 C CA . SER A 1 131 ? -27.910 -2.059 36.376 1.00 79.75 131 SER A CA 1
ATOM 1034 C C . SER A 1 131 ? -26.909 -0.893 36.435 1.00 79.75 131 SER A C 1
ATOM 1036 O O . SER A 1 131 ? -26.937 -0.084 37.361 1.00 79.75 131 SER A O 1
ATOM 1038 N N . LYS A 1 132 ? -25.985 -0.838 35.466 1.00 81.81 132 LYS A N 1
ATOM 1039 C CA . LYS A 1 132 ? -24.934 0.176 35.308 1.00 81.81 132 LYS A CA 1
ATOM 1040 C C . LYS A 1 132 ? -24.779 0.509 33.819 1.00 81.81 132 LYS A C 1
ATOM 1042 O O . LYS A 1 132 ? -24.959 -0.403 33.011 1.00 81.81 132 LYS A O 1
ATOM 1047 N N . PRO A 1 133 ? -24.435 1.759 33.460 1.00 83.56 133 PRO A N 1
ATOM 1048 C CA . PRO A 1 133 ? -24.191 2.140 32.071 1.00 83.56 133 PRO A CA 1
ATOM 1049 C C . PRO A 1 133 ? -23.000 1.364 31.492 1.00 83.56 133 PRO A C 1
ATOM 1051 O O . PRO A 1 133 ? -22.019 1.117 32.197 1.00 83.56 133 PRO A O 1
ATOM 1054 N N . ALA A 1 134 ? -23.085 0.985 30.217 1.00 87.56 134 ALA A N 1
ATOM 1055 C CA . ALA A 1 134 ? -22.018 0.287 29.505 1.00 87.56 134 ALA A CA 1
ATOM 1056 C C . ALA A 1 134 ? -21.363 1.233 28.492 1.00 87.56 134 ALA A C 1
ATOM 1058 O O . ALA A 1 134 ? -22.047 1.932 27.744 1.00 87.56 134 ALA A O 1
ATOM 1059 N N . ALA A 1 135 ? -20.033 1.255 28.445 1.00 89.44 135 ALA A N 1
ATOM 1060 C CA . ALA A 1 135 ? -19.309 2.116 27.511 1.00 89.44 135 ALA A CA 1
ATOM 1061 C C . ALA A 1 135 ? -19.272 1.522 26.090 1.00 89.44 135 ALA A C 1
ATOM 1063 O O . ALA A 1 135 ? -19.364 0.305 25.903 1.00 89.44 135 ALA A O 1
ATOM 1064 N N . LEU A 1 136 ? -19.090 2.377 25.082 1.00 90.25 136 LEU A N 1
ATOM 1065 C CA . LEU A 1 136 ? -18.744 1.962 23.722 1.00 90.25 136 LEU A CA 1
ATOM 1066 C C . LEU A 1 136 ? -17.248 2.172 23.498 1.00 90.25 136 LEU A C 1
ATOM 1068 O O . LEU A 1 136 ? -16.719 3.230 23.832 1.00 90.25 136 LEU A O 1
ATOM 1072 N N . ILE A 1 137 ? -16.567 1.171 22.941 1.00 88.81 137 ILE A N 1
ATOM 1073 C CA . ILE A 1 137 ? -15.125 1.224 22.666 1.00 88.81 137 ILE A CA 1
ATOM 1074 C C . ILE A 1 137 ? -14.826 0.985 21.185 1.00 88.81 137 ILE A C 1
ATOM 1076 O O . ILE A 1 137 ? -15.463 0.158 20.535 1.00 88.81 137 ILE A O 1
ATOM 1080 N N . SER A 1 138 ? -13.827 1.685 20.662 1.00 87.00 138 SER A N 1
ATOM 1081 C CA . SER A 1 138 ? -13.285 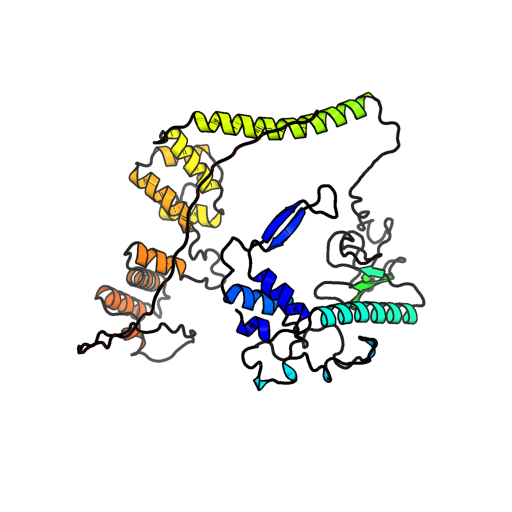1.533 19.314 1.00 87.00 138 SER A CA 1
ATOM 1082 C C . SER A 1 138 ? -11.944 0.807 19.356 1.00 87.00 138 SER A C 1
ATOM 1084 O O . SER A 1 138 ? -11.164 0.929 20.305 1.00 87.00 138 SER A O 1
ATOM 1086 N N . SER A 1 139 ? -11.667 0.051 18.300 1.00 81.81 139 SER A N 1
ATOM 1087 C CA . SER A 1 139 ? -10.359 -0.554 18.034 1.00 81.81 139 SER A CA 1
ATOM 1088 C C . SER A 1 139 ? -9.329 0.434 17.461 1.00 81.81 139 SER A C 1
ATOM 1090 O O . SER A 1 139 ? -8.152 0.089 17.330 1.00 81.81 139 SER A O 1
ATOM 1092 N N . HIS A 1 140 ? -9.745 1.660 17.134 1.00 79.69 140 HIS A N 1
ATOM 1093 C CA . HIS A 1 140 ? -8.899 2.715 16.584 1.00 79.69 140 HIS A CA 1
ATOM 1094 C C . HIS A 1 140 ? -8.388 3.685 17.667 1.00 79.69 140 HIS A C 1
ATOM 1096 O O . HIS A 1 140 ? -8.952 3.795 18.754 1.00 79.69 140 HIS A O 1
ATOM 1102 N N . TYR A 1 141 ? -7.281 4.377 17.371 1.00 72.25 141 TYR A N 1
ATOM 1103 C CA . TYR A 1 141 ? -6.745 5.455 18.213 1.00 72.25 141 TYR A CA 1
ATOM 1104 C C . TYR A 1 141 ? -7.588 6.728 18.067 1.00 72.25 141 TYR A C 1
ATOM 1106 O O . TYR A 1 141 ? -7.834 7.162 16.940 1.00 72.25 141 TYR A O 1
ATOM 1114 N N . GLY A 1 142 ? -7.960 7.345 19.195 1.00 64.25 142 GLY A N 1
ATOM 1115 C CA . GLY A 1 142 ? -8.839 8.515 19.250 1.00 64.25 142 GLY A CA 1
ATOM 1116 C C . GLY A 1 142 ? -10.313 8.197 18.959 1.00 64.25 142 GLY A C 1
ATOM 1117 O O . GLY A 1 142 ? -10.644 7.238 18.266 1.00 64.25 142 GLY A O 1
ATOM 1118 N N . SER A 1 143 ? -11.221 9.033 19.464 1.00 56.00 143 SER A N 1
ATOM 1119 C CA . SER A 1 143 ? -12.680 8.902 19.295 1.00 56.00 143 SER A CA 1
ATOM 1120 C C . SER A 1 143 ? -13.176 9.406 17.928 1.00 56.00 143 SER A C 1
ATOM 1122 O O . SER A 1 143 ? -14.195 10.086 17.837 1.00 56.00 143 SER A O 1
ATOM 1124 N N . ASN A 1 144 ? -12.436 9.145 16.846 1.00 48.44 144 ASN A N 1
ATOM 1125 C CA . ASN A 1 144 ? -12.668 9.796 15.549 1.00 48.44 144 ASN A CA 1
ATOM 1126 C C . ASN A 1 144 ? -13.723 9.090 14.672 1.00 48.44 144 ASN A C 1
ATOM 1128 O O . ASN A 1 144 ? -13.762 9.287 13.460 1.00 48.44 144 ASN A O 1
ATOM 1132 N N . THR A 1 145 ? -14.556 8.222 15.252 1.00 50.88 145 THR A N 1
ATOM 1133 C CA . THR A 1 145 ? -15.488 7.359 14.505 1.00 50.88 145 THR A CA 1
ATOM 1134 C C . THR A 1 145 ? -16.819 8.028 14.161 1.00 50.88 145 THR A C 1
ATOM 1136 O O . THR A 1 145 ? -17.688 7.372 13.594 1.00 50.88 145 THR A O 1
ATOM 1139 N N . GLY A 1 146 ? -17.015 9.313 14.483 1.00 50.62 146 GLY A N 1
ATOM 1140 C CA . GLY A 1 146 ? -18.282 10.022 14.237 1.00 50.62 146 GLY A CA 1
ATOM 1141 C C . GLY A 1 146 ? -19.472 9.483 15.045 1.00 50.62 146 GLY A C 1
ATOM 1142 O O . GLY A 1 146 ? -20.584 9.981 14.902 1.00 50.62 146 GLY A O 1
ATOM 1143 N N . ILE A 1 147 ? -19.245 8.480 15.900 1.00 53.44 147 ILE A N 1
ATOM 1144 C CA . ILE A 1 147 ? -20.201 7.973 16.878 1.00 53.44 147 ILE A CA 1
ATOM 1145 C C . ILE A 1 147 ? -19.913 8.725 18.176 1.00 53.44 147 ILE A C 1
ATOM 1147 O O . ILE A 1 147 ? -18.908 8.450 18.842 1.00 53.44 147 ILE A O 1
ATOM 1151 N N . GLU A 1 148 ? -20.777 9.687 18.506 1.00 53.88 148 GLU A N 1
ATOM 1152 C CA . GLU A 1 148 ? -20.774 10.379 19.799 1.00 53.88 148 GLU A CA 1
ATOM 1153 C C . GLU A 1 148 ? -20.606 9.350 20.937 1.00 53.88 148 GLU A C 1
ATOM 1155 O O . GLU A 1 148 ? -21.241 8.297 20.935 1.00 53.88 148 GLU A O 1
ATOM 1160 N N . GLU A 1 149 ? -19.698 9.634 21.878 1.00 69.62 149 GLU A N 1
ATOM 1161 C CA . GLU A 1 149 ? -19.404 8.822 23.077 1.00 69.62 149 GLU A CA 1
ATOM 1162 C C . GLU A 1 149 ? -18.593 7.514 22.907 1.00 69.62 149 GLU A C 1
ATOM 1164 O O . GLU A 1 149 ? -18.465 6.752 23.869 1.00 69.62 149 GLU A O 1
ATOM 1169 N N . THR A 1 150 ? -17.983 7.232 21.747 1.00 83.25 150 THR A N 1
ATOM 1170 C CA . THR A 1 150 ? -17.096 6.050 21.611 1.00 83.25 150 THR A CA 1
ATOM 1171 C C . THR A 1 150 ? -15.676 6.324 22.121 1.00 83.25 150 THR A C 1
ATOM 1173 O O . THR A 1 150 ? -15.022 7.265 21.677 1.00 83.25 150 THR A O 1
ATOM 1176 N N . LEU A 1 151 ? -15.162 5.466 23.006 1.00 85.06 151 LEU A N 1
ATOM 1177 C CA . LEU A 1 151 ? -13.803 5.550 23.550 1.00 85.06 151 LEU A CA 1
ATOM 1178 C C . LEU A 1 151 ? -12.781 4.905 22.597 1.00 85.06 151 LEU A C 1
ATOM 1180 O O . LEU A 1 151 ? -12.907 3.729 22.262 1.00 85.06 151 LEU A O 1
ATOM 1184 N N . GLY A 1 152 ? -11.750 5.640 22.185 1.00 84.44 152 GLY A N 1
ATOM 1185 C CA . GLY A 1 152 ? -10.608 5.122 21.422 1.00 84.44 152 GLY A CA 1
ATOM 1186 C C . GLY A 1 152 ? -9.683 4.236 22.262 1.00 84.44 152 GLY A C 1
ATOM 1187 O O . GLY A 1 152 ? -9.707 4.289 23.490 1.00 84.44 152 GLY A O 1
ATOM 1188 N N . ILE A 1 153 ? -8.844 3.423 21.612 1.00 83.00 153 ILE A N 1
ATOM 1189 C CA . ILE A 1 153 ? -7.953 2.445 22.277 1.00 83.00 153 ILE A CA 1
ATOM 1190 C C . ILE A 1 153 ? -6.944 3.077 23.252 1.00 83.00 153 ILE A C 1
ATOM 1192 O O . ILE A 1 153 ? -6.379 2.394 24.099 1.00 83.00 153 ILE A O 1
ATOM 1196 N N . ASP A 1 154 ? -6.699 4.380 23.138 1.00 77.94 154 ASP A N 1
ATOM 1197 C CA . ASP A 1 154 ? -5.875 5.164 24.055 1.00 77.94 154 ASP A CA 1
ATOM 1198 C C . ASP A 1 154 ? -6.610 5.603 25.331 1.00 77.94 154 ASP A C 1
ATOM 1200 O O . ASP A 1 154 ? -5.952 5.965 26.303 1.00 77.94 154 ASP A O 1
ATOM 1204 N N . GLN A 1 155 ? -7.943 5.524 25.350 1.00 79.75 155 GLN A N 1
ATOM 1205 C CA . GLN A 1 155 ? -8.811 5.994 26.436 1.00 79.75 155 GLN A CA 1
ATOM 1206 C C . GLN A 1 155 ? -9.281 4.874 27.381 1.00 79.75 155 GLN A C 1
ATOM 1208 O O . GLN A 1 155 ? -10.059 5.130 28.300 1.00 79.75 155 GLN A O 1
ATOM 1213 N N . TYR A 1 156 ? -8.854 3.627 27.168 1.00 85.31 156 TYR A N 1
ATOM 1214 C CA . TYR A 1 156 ? -9.219 2.501 28.028 1.00 85.31 156 TYR A CA 1
ATOM 1215 C C . TYR A 1 156 ? -8.143 1.409 28.044 1.00 85.31 156 TYR A C 1
ATOM 1217 O O . TYR A 1 156 ? -7.394 1.220 27.090 1.00 85.31 156 TYR A O 1
ATOM 1225 N N . GLN A 1 157 ? -8.110 0.630 29.124 1.00 86.31 157 GLN A N 1
ATOM 1226 C CA . GLN A 1 157 ? -7.294 -0.573 29.260 1.00 86.31 157 GLN A CA 1
ATOM 1227 C C . GLN A 1 157 ? -8.200 -1.808 29.284 1.00 86.31 157 GLN A C 1
ATOM 1229 O O . GLN A 1 157 ? -9.095 -1.905 30.120 1.00 86.31 157 GLN A O 1
ATOM 1234 N N . VAL A 1 158 ? -7.959 -2.775 28.394 1.00 89.25 158 VAL A N 1
ATOM 1235 C CA . VAL A 1 158 ? -8.702 -4.048 28.370 1.00 89.25 158 VAL A CA 1
ATOM 1236 C C . VAL A 1 158 ? -8.250 -4.953 29.516 1.00 89.25 158 VAL A C 1
ATOM 1238 O O . VAL A 1 158 ? -7.050 -5.148 29.715 1.00 89.25 158 VAL A O 1
ATOM 1241 N N . LEU A 1 159 ? -9.219 -5.535 30.229 1.00 88.50 159 LEU A N 1
ATOM 1242 C CA . LEU A 1 159 ? -9.033 -6.456 31.353 1.00 88.50 159 LEU A CA 1
ATOM 1243 C C . LEU A 1 159 ? -9.452 -7.873 30.932 1.00 88.50 159 LEU A C 1
ATOM 1245 O O . LEU A 1 159 ? -10.606 -8.281 31.087 1.00 88.50 159 LEU A O 1
ATOM 1249 N N . GLU A 1 160 ? -8.527 -8.632 30.346 1.00 84.50 160 GLU A N 1
ATOM 1250 C CA . GLU A 1 160 ? -8.838 -9.964 29.804 1.00 84.50 160 GLU A CA 1
ATOM 1251 C C . GLU A 1 160 ? -9.103 -11.000 30.904 1.00 84.50 160 GLU A C 1
ATOM 1253 O O . GLU A 1 160 ? -10.015 -11.826 30.788 1.00 84.50 160 GLU A O 1
ATOM 1258 N N . LYS A 1 161 ? -8.330 -10.960 31.996 1.00 86.06 161 LYS A N 1
ATOM 1259 C CA . LYS A 1 161 ? -8.426 -11.940 33.083 1.00 86.06 161 LYS A CA 1
ATOM 1260 C C . LYS A 1 161 ? -9.258 -11.393 34.233 1.00 86.06 161 LYS A C 1
ATOM 1262 O O . LYS A 1 161 ? -9.263 -10.205 34.531 1.00 86.06 161 LYS A O 1
ATOM 1267 N N . LYS A 1 162 ? -9.932 -12.295 34.954 1.00 83.31 162 LYS A N 1
ATOM 1268 C CA . LYS A 1 162 ? -10.688 -11.935 36.166 1.00 83.31 162 LYS A CA 1
ATOM 1269 C C . LYS A 1 162 ? -9.786 -11.361 37.269 1.00 83.31 162 LYS A C 1
ATOM 1271 O O . LYS A 1 162 ? -10.259 -10.532 38.033 1.00 83.31 162 LYS A O 1
ATOM 1276 N N . ALA A 1 163 ? -8.526 -11.800 37.332 1.00 84.25 163 ALA A N 1
ATOM 1277 C CA . ALA A 1 163 ? -7.537 -11.325 38.299 1.00 84.25 163 ALA A CA 1
ATOM 1278 C C . ALA A 1 163 ? -7.117 -9.863 38.070 1.00 84.25 163 ALA A C 1
ATOM 1280 O O . ALA A 1 163 ? -6.734 -9.200 39.022 1.00 84.25 163 ALA A O 1
ATOM 1281 N N . ASP A 1 164 ? -7.248 -9.363 36.838 1.00 81.38 164 ASP A N 1
ATOM 1282 C CA . ASP A 1 164 ? -6.853 -8.001 36.467 1.00 81.38 164 ASP A CA 1
ATOM 1283 C C . ASP A 1 164 ? -8.006 -7.000 36.670 1.00 81.38 164 ASP A C 1
ATOM 1285 O O . ASP A 1 164 ? -7.916 -5.857 36.244 1.00 81.38 164 ASP A O 1
ATOM 1289 N N . ARG A 1 165 ? -9.134 -7.417 37.260 1.00 86.06 165 ARG A N 1
ATOM 1290 C CA . ARG A 1 165 ? -10.296 -6.541 37.455 1.00 86.06 165 ARG A CA 1
ATOM 1291 C C . ARG A 1 165 ? -10.110 -5.677 38.698 1.00 86.06 165 ARG A C 1
ATOM 1293 O O . ARG A 1 165 ? -10.239 -6.186 39.808 1.00 86.06 165 ARG A O 1
ATOM 1300 N N . CYS A 1 166 ? -9.857 -4.389 38.488 1.00 86.00 166 CYS A N 1
ATOM 1301 C CA . CYS A 1 166 ? -9.835 -3.376 39.540 1.00 86.00 166 CYS A CA 1
ATOM 1302 C C . CYS A 1 166 ? -11.252 -2.969 39.994 1.00 86.00 166 CYS A C 1
ATOM 1304 O O . CYS A 1 166 ? -12.262 -3.410 39.439 1.00 86.00 166 CYS A O 1
ATOM 1306 N N . GLU A 1 167 ? -11.331 -2.080 40.985 1.00 86.44 167 GLU A N 1
ATOM 1307 C CA . GLU A 1 167 ? -12.594 -1.525 41.495 1.00 86.44 167 GLU A CA 1
ATOM 1308 C C . GLU A 1 167 ? -13.392 -0.743 40.430 1.00 86.44 167 GLU A C 1
ATOM 1310 O O . GLU A 1 167 ? -14.623 -0.777 40.424 1.00 86.44 167 GLU A O 1
ATOM 1315 N N . PHE A 1 168 ? -12.696 -0.113 39.480 1.00 86.25 168 PHE A N 1
ATOM 1316 C CA . PHE A 1 168 ? -13.277 0.677 38.385 1.00 86.25 168 PHE A CA 1
ATOM 1317 C C . PHE A 1 168 ? -13.593 -0.152 37.131 1.00 86.25 168 PHE A C 1
ATOM 1319 O O . PHE A 1 168 ? -13.882 0.406 36.073 1.00 86.25 168 PHE A O 1
ATOM 1326 N N . ALA A 1 169 ? -13.510 -1.482 37.216 1.00 88.69 169 ALA A N 1
ATOM 1327 C CA . ALA A 1 169 ? -13.771 -2.349 36.079 1.00 88.69 169 ALA A CA 1
ATOM 1328 C C . ALA A 1 169 ? -15.242 -2.249 35.637 1.00 88.69 169 ALA A C 1
ATOM 1330 O O . ALA A 1 169 ? -16.163 -2.627 36.367 1.00 88.69 169 ALA A O 1
ATOM 1331 N N . GLU A 1 170 ? -15.459 -1.814 34.400 1.00 89.94 170 GLU A N 1
ATOM 1332 C CA . GLU A 1 170 ? -16.774 -1.738 33.763 1.00 89.94 170 GLU A CA 1
ATOM 1333 C C . GLU A 1 170 ? -16.810 -2.588 32.488 1.00 89.94 170 GLU A C 1
ATOM 1335 O O . GLU A 1 170 ? -15.776 -2.997 31.950 1.00 89.94 170 GLU A O 1
ATOM 1340 N N . LYS A 1 171 ? -18.015 -2.913 32.014 1.00 92.06 171 LYS A N 1
ATOM 1341 C CA . LYS A 1 171 ? -18.177 -3.585 30.724 1.00 92.06 171 LYS A CA 1
ATOM 1342 C C . LYS A 1 171 ? -18.340 -2.558 29.618 1.00 92.06 171 LYS A C 1
ATOM 1344 O O . LYS A 1 171 ? -19.075 -1.584 29.766 1.00 92.06 171 LYS A O 1
ATOM 1349 N N . ALA A 1 172 ? -17.720 -2.850 28.487 1.00 91.38 172 ALA A N 1
ATOM 1350 C CA . ALA A 1 172 ? -17.859 -2.078 27.271 1.00 91.38 172 ALA A CA 1
ATOM 1351 C C . ALA A 1 172 ? -18.181 -2.974 26.077 1.00 91.38 172 ALA A C 1
ATOM 1353 O O . ALA A 1 172 ? -17.775 -4.140 26.032 1.00 91.38 172 ALA A O 1
ATOM 1354 N N . VAL A 1 173 ? -18.905 -2.419 25.111 1.00 92.25 173 VAL A N 1
ATOM 1355 C CA . VAL A 1 173 ? -19.234 -3.068 23.839 1.00 92.25 173 VAL A CA 1
ATOM 1356 C C . VAL A 1 173 ? -18.376 -2.456 22.739 1.00 92.25 173 VAL A C 1
ATOM 1358 O O . VAL A 1 173 ? -18.255 -1.237 22.641 1.00 92.25 173 VAL A O 1
ATOM 1361 N N . ILE A 1 174 ? -17.768 -3.300 21.910 1.00 90.00 174 ILE A N 1
ATOM 1362 C CA . ILE A 1 174 ? -16.962 -2.838 20.778 1.00 90.00 174 ILE A CA 1
ATOM 1363 C C . ILE A 1 174 ? -17.880 -2.298 19.677 1.00 90.00 174 ILE A C 1
ATOM 1365 O O . ILE A 1 174 ? -18.750 -3.018 19.191 1.00 90.00 174 ILE A O 1
ATOM 1369 N N . ALA A 1 175 ? -17.676 -1.046 19.274 1.00 87.88 175 ALA A N 1
ATOM 1370 C CA . ALA A 1 175 ? -18.497 -0.362 18.278 1.00 87.88 175 ALA A CA 1
ATOM 1371 C C . ALA A 1 175 ? -18.058 -0.632 16.82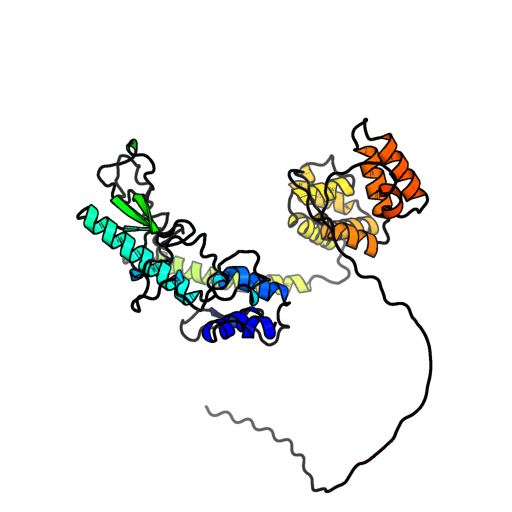8 1.00 87.88 175 ALA A C 1
ATOM 1373 O O . ALA A 1 175 ? -18.875 -0.518 15.918 1.00 87.88 175 ALA A O 1
ATOM 1374 N N . ASP A 1 176 ? -16.795 -1.010 16.601 1.00 85.31 176 ASP A N 1
ATOM 1375 C CA . ASP A 1 176 ? -16.218 -1.151 15.261 1.00 85.31 176 ASP A CA 1
ATOM 1376 C C . ASP A 1 176 ? -15.211 -2.308 15.114 1.00 85.31 176 ASP A C 1
ATOM 1378 O O . ASP A 1 176 ? -14.926 -3.071 16.038 1.00 85.31 176 ASP A O 1
ATOM 1382 N N . GLY A 1 177 ? -14.680 -2.465 13.901 1.00 82.62 177 GLY A N 1
ATOM 1383 C CA . GLY A 1 177 ? -13.651 -3.453 13.599 1.00 82.62 177 GLY A CA 1
ATOM 1384 C C . GLY A 1 177 ? -14.167 -4.894 13.536 1.00 82.62 177 GLY A C 1
ATOM 1385 O O . GLY A 1 177 ? -15.352 -5.172 13.362 1.00 82.62 177 GLY A O 1
ATOM 1386 N N . THR A 1 178 ? -13.240 -5.847 13.635 1.00 81.00 178 THR A N 1
ATOM 1387 C CA . THR A 1 178 ? -13.524 -7.286 13.481 1.00 81.00 178 THR A CA 1
ATOM 1388 C C . THR A 1 178 ? -14.223 -7.905 14.689 1.00 81.00 178 THR A C 1
ATOM 1390 O O . THR A 1 178 ? -14.754 -9.010 14.599 1.00 81.00 178 THR A O 1
ATOM 1393 N N . GLU A 1 179 ? -14.212 -7.209 15.825 1.00 85.38 179 GLU A N 1
ATOM 1394 C CA . GLU A 1 179 ? -14.795 -7.662 17.088 1.00 85.38 179 GLU A CA 1
ATOM 1395 C C . GLU A 1 179 ? -16.056 -6.882 17.478 1.00 85.38 179 GLU A C 1
ATOM 1397 O O . GLU A 1 179 ? -16.469 -6.932 18.636 1.00 85.38 179 GLU A O 1
ATOM 1402 N N . VAL A 1 180 ? -16.671 -6.184 16.520 1.00 87.69 180 VAL A N 1
ATOM 1403 C CA . VAL A 1 180 ? -17.899 -5.407 16.719 1.00 87.69 180 VAL A CA 1
ATOM 1404 C C . VAL A 1 180 ? -18.981 -6.208 17.458 1.00 87.69 180 VAL A C 1
ATOM 1406 O O . VAL A 1 180 ? -19.232 -7.379 17.171 1.00 87.69 180 VAL A O 1
ATOM 1409 N N . GLY A 1 181 ? -19.591 -5.577 18.460 1.00 86.31 181 GLY A N 1
ATOM 1410 C CA . GLY A 1 181 ? -20.608 -6.148 19.342 1.00 86.31 181 GLY A CA 1
ATOM 1411 C C . GLY A 1 181 ? -20.095 -7.126 20.404 1.00 86.31 181 GLY A C 1
ATOM 1412 O O . GLY A 1 181 ? -20.877 -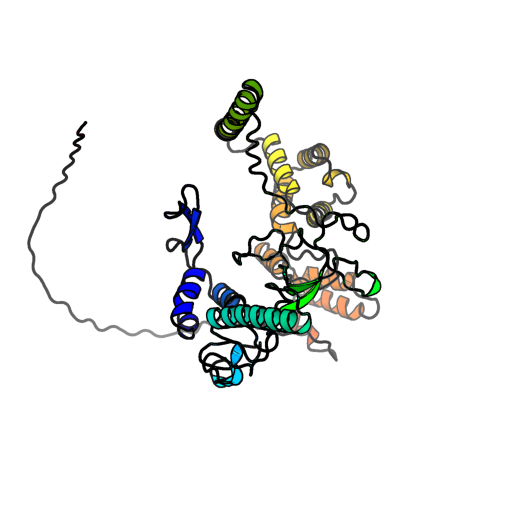7.578 21.236 1.00 86.31 181 GLY A O 1
ATOM 1413 N N . LYS A 1 182 ? -18.795 -7.453 20.458 1.00 90.75 182 LYS A N 1
ATOM 1414 C CA . LYS A 1 182 ? -18.259 -8.217 21.595 1.00 90.75 182 LYS A CA 1
ATOM 1415 C C . LYS A 1 182 ? -18.191 -7.347 22.848 1.00 90.75 182 LYS A C 1
ATOM 1417 O O . LYS A 1 182 ? -17.853 -6.166 22.793 1.00 90.75 182 LYS A O 1
ATOM 1422 N N . VAL A 1 183 ? -18.454 -7.975 23.992 1.00 92.00 183 VAL A N 1
ATOM 1423 C CA . VAL A 1 183 ? -18.388 -7.336 25.310 1.00 92.00 183 VAL A CA 1
ATOM 1424 C C . VAL A 1 183 ? -17.029 -7.611 25.947 1.00 92.00 183 VAL A C 1
ATOM 1426 O O . VAL A 1 183 ? -16.648 -8.772 26.117 1.00 92.00 183 VAL A O 1
ATOM 1429 N N . LYS A 1 184 ? -16.313 -6.558 26.338 1.00 92.06 184 LYS A N 1
ATOM 1430 C CA . LYS A 1 184 ? -15.040 -6.638 27.066 1.00 92.06 184 LYS A CA 1
ATOM 1431 C C . LYS A 1 184 ? -15.149 -5.963 28.426 1.00 92.06 184 LYS A C 1
ATOM 1433 O O . LYS A 1 184 ? -16.011 -5.118 28.645 1.00 92.06 184 LYS A O 1
ATOM 1438 N N . TRP A 1 185 ? -14.277 -6.363 29.344 1.00 91.31 185 TRP A N 1
ATOM 1439 C CA . TRP A 1 185 ? -14.050 -5.619 30.579 1.00 91.31 185 TRP A CA 1
ATOM 1440 C C . TRP A 1 185 ? -12.958 -4.593 30.329 1.00 91.31 185 TRP A C 1
ATOM 1442 O O . TRP A 1 185 ? -11.938 -4.926 29.721 1.00 91.31 185 TRP A O 1
ATOM 1452 N N . ILE A 1 186 ? -13.181 -3.370 30.789 1.00 90.50 186 ILE A N 1
ATOM 1453 C CA . ILE A 1 186 ? -12.233 -2.275 30.652 1.00 90.50 186 ILE A CA 1
ATOM 1454 C C . ILE A 1 186 ? -12.054 -1.540 31.979 1.00 90.50 186 ILE A C 1
ATOM 1456 O O . ILE A 1 186 ? -12.938 -1.554 32.834 1.00 90.50 186 ILE A O 1
ATOM 1460 N N . CYS A 1 187 ? -10.910 -0.881 32.126 1.00 88.56 187 CYS A N 1
ATOM 1461 C CA . CYS A 1 187 ? -10.709 0.201 33.080 1.00 88.56 187 CYS A CA 1
ATOM 1462 C C . CYS A 1 187 ? -10.386 1.474 32.295 1.00 88.56 187 CYS A C 1
ATOM 1464 O O . CYS A 1 187 ? -9.507 1.453 31.432 1.00 88.56 187 CYS A O 1
ATOM 1466 N N . ARG A 1 188 ? -11.088 2.569 32.595 1.00 85.81 188 ARG A N 1
ATOM 1467 C CA . ARG A 1 188 ? -10.824 3.905 32.032 1.00 85.81 188 ARG A CA 1
ATOM 1468 C C . ARG A 1 188 ? -10.446 4.950 33.090 1.00 85.81 188 ARG A C 1
ATOM 1470 O O . ARG A 1 188 ? -10.331 6.125 32.771 1.00 85.81 188 ARG A O 1
ATOM 1477 N N . GLU A 1 189 ? -10.271 4.522 34.338 1.00 86.00 189 GLU A N 1
ATOM 1478 C CA . GLU A 1 189 ? -9.927 5.414 35.444 1.00 86.00 189 GLU A CA 1
ATOM 1479 C C . GLU A 1 189 ? -8.455 5.837 35.353 1.00 86.00 189 GLU A C 1
ATOM 1481 O O . GLU A 1 189 ? -7.558 4.985 35.326 1.00 86.00 189 GLU A O 1
ATOM 1486 N N . ALA A 1 190 ? -8.215 7.150 35.301 1.00 74.50 190 ALA A N 1
ATOM 1487 C CA . ALA A 1 190 ? -6.888 7.726 35.085 1.00 74.50 190 ALA A CA 1
ATOM 1488 C C . ALA A 1 190 ? -5.951 7.458 36.274 1.00 74.50 190 ALA A C 1
ATOM 1490 O O . ALA A 1 190 ? -4.780 7.138 36.079 1.00 74.50 190 ALA A O 1
ATOM 1491 N N . ASP A 1 191 ? -6.487 7.466 37.495 1.00 78.31 191 ASP A N 1
ATOM 1492 C CA . ASP A 1 191 ? -5.716 7.270 38.729 1.00 78.31 191 ASP A CA 1
ATOM 1493 C C . ASP A 1 191 ? -5.798 5.830 39.273 1.00 78.31 191 ASP A C 1
ATOM 1495 O O . ASP A 1 191 ? -5.550 5.561 40.454 1.00 78.31 191 ASP A O 1
ATOM 1499 N N . CYS A 1 192 ? -6.141 4.856 38.419 1.00 80.62 192 CYS A N 1
ATOM 1500 C CA . CYS A 1 192 ? -6.249 3.459 38.831 1.00 80.62 192 CYS A CA 1
ATOM 1501 C C . CYS A 1 192 ? -4.887 2.893 39.274 1.00 80.62 192 CYS A C 1
ATOM 1503 O O . CYS A 1 192 ? -4.002 2.638 38.453 1.00 80.62 192 CYS A O 1
ATOM 1505 N N . LYS A 1 193 ? -4.744 2.623 40.579 1.00 79.44 193 LYS A N 1
ATOM 1506 C CA . LYS A 1 193 ? -3.512 2.093 41.195 1.00 79.44 193 LYS A CA 1
ATOM 1507 C C . LYS A 1 193 ? -3.086 0.727 40.642 1.00 79.44 193 LYS A C 1
ATOM 1509 O O . LYS A 1 193 ? -1.890 0.472 40.542 1.00 79.44 193 LYS A O 1
ATOM 1514 N N . ASP A 1 194 ? -4.041 -0.107 40.226 1.00 78.38 194 ASP A N 1
ATOM 1515 C CA . ASP A 1 194 ? -3.779 -1.452 39.686 1.00 78.38 194 ASP A CA 1
ATOM 1516 C C . ASP A 1 194 ? -3.276 -1.431 38.231 1.00 78.38 194 ASP A C 1
ATOM 1518 O O . ASP A 1 194 ? -2.651 -2.387 37.764 1.00 78.38 194 ASP A O 1
ATOM 1522 N N . HIS A 1 195 ? -3.547 -0.351 37.488 1.00 73.62 195 HIS A N 1
ATOM 1523 C CA . HIS A 1 195 ? -3.230 -0.233 36.056 1.00 73.62 195 HIS A CA 1
ATOM 1524 C C . HIS A 1 195 ? -2.352 0.983 35.718 1.00 73.62 195 HIS A C 1
ATOM 1526 O O . HIS A 1 195 ? -2.080 1.238 34.542 1.00 73.62 195 HIS A O 1
ATOM 1532 N N . LEU A 1 196 ? -1.862 1.682 36.752 1.00 59.44 196 LEU A N 1
ATOM 1533 C CA . LEU A 1 196 ? -0.866 2.758 36.704 1.00 59.44 196 LEU A CA 1
ATOM 1534 C C . LEU A 1 196 ? -1.179 3.849 35.664 1.00 59.44 196 LEU A C 1
ATOM 1536 O O . LEU A 1 196 ? -0.283 4.282 34.941 1.00 59.44 196 LEU A O 1
ATOM 1540 N N . GLY A 1 197 ? -2.449 4.247 35.542 1.00 55.72 197 GLY A N 1
ATOM 1541 C CA . GLY A 1 197 ? -2.860 5.335 34.647 1.00 55.72 197 GLY A CA 1
ATOM 1542 C C . GLY A 1 197 ? -2.482 5.139 33.176 1.00 55.72 197 GLY A C 1
ATOM 1543 O O . GLY A 1 197 ? -2.175 6.095 32.469 1.00 55.72 197 GLY A O 1
ATOM 1544 N N . ARG A 1 198 ? -2.484 3.891 32.678 1.00 53.22 198 ARG A N 1
ATOM 1545 C CA . ARG A 1 198 ? -2.276 3.604 31.241 1.00 53.22 198 ARG A CA 1
ATOM 1546 C C . ARG A 1 198 ? -3.435 4.016 30.341 1.00 53.22 198 ARG A C 1
ATOM 1548 O O . ARG A 1 198 ? -3.316 3.897 29.123 1.00 53.22 198 ARG A O 1
ATOM 1555 N N . VAL A 1 199 ? -4.508 4.539 30.918 1.00 49.22 199 VAL A N 1
ATOM 1556 C CA . VAL A 1 199 ? -5.396 5.448 30.209 1.00 49.22 199 VAL A CA 1
ATOM 1557 C C . VAL A 1 199 ? -4.602 6.736 30.102 1.00 49.22 199 VAL A C 1
ATOM 1559 O O . VAL A 1 199 ? -4.641 7.580 30.994 1.00 49.22 199 VAL A O 1
ATOM 1562 N N . ARG A 1 200 ? -3.791 6.858 29.042 1.00 43.94 200 ARG A N 1
ATOM 1563 C CA . ARG A 1 200 ? -3.323 8.191 28.675 1.00 43.94 200 ARG A CA 1
ATOM 1564 C C . ARG A 1 200 ? -4.598 9.008 28.569 1.00 43.94 200 ARG A C 1
ATOM 1566 O O . ARG A 1 200 ? -5.551 8.530 27.950 1.00 43.94 200 ARG A O 1
ATOM 1573 N N . GLU A 1 201 ? -4.632 10.197 29.175 1.00 43.81 201 GLU A N 1
ATOM 1574 C CA . GLU A 1 201 ? -5.660 11.156 28.784 1.00 43.81 201 GLU A CA 1
ATOM 1575 C C . GLU A 1 201 ? -5.754 11.074 27.260 1.00 43.81 201 GLU A C 1
ATOM 1577 O O . GLU A 1 201 ? -4.678 10.996 26.628 1.00 43.81 201 GLU A O 1
ATOM 1582 N N . PRO A 1 202 ? -6.973 10.995 26.668 1.00 41.31 202 PRO A N 1
ATOM 1583 C CA . PRO A 1 202 ? -7.095 11.135 25.224 1.00 41.31 202 PRO A CA 1
ATOM 1584 C C . PRO A 1 202 ? -6.134 12.232 24.870 1.00 41.31 202 PRO A C 1
ATOM 1586 O O . PRO A 1 202 ? -6.158 13.260 25.557 1.00 41.31 202 PRO A O 1
ATOM 1589 N N . ARG A 1 203 ? -5.216 11.981 23.927 1.00 38.88 203 ARG A N 1
ATOM 1590 C CA . ARG A 1 203 ? -4.385 13.072 23.443 1.00 38.88 203 ARG A CA 1
ATOM 1591 C C . ARG A 1 203 ? -5.407 14.085 22.979 1.00 38.88 203 ARG A C 1
ATOM 1593 O O . ARG A 1 203 ? -5.950 13.955 21.885 1.00 38.88 203 ARG A O 1
ATOM 1600 N N . GLN A 1 204 ? -5.701 15.058 23.837 1.00 39.09 204 GLN A N 1
ATOM 1601 C CA . GLN A 1 204 ? -6.273 16.298 23.439 1.00 39.09 204 GLN A CA 1
ATOM 1602 C C . GLN A 1 204 ? -5.241 16.675 22.403 1.00 39.09 204 GLN A C 1
ATOM 1604 O O . GLN A 1 204 ? -4.062 16.878 22.718 1.00 39.09 204 GLN A O 1
ATOM 1609 N N . HIS A 1 205 ? -5.637 16.595 21.134 1.00 34.56 205 HIS A N 1
ATOM 1610 C CA . HIS A 1 205 ? -5.053 17.472 20.157 1.00 34.56 205 HIS A CA 1
ATOM 1611 C C . HIS A 1 205 ? -5.172 18.807 20.844 1.00 34.56 205 HIS A C 1
ATOM 1613 O O . HIS A 1 205 ? -6.273 19.336 20.977 1.00 34.56 205 HIS A O 1
ATOM 1619 N N . SER A 1 206 ? -4.079 19.224 21.475 1.00 36.78 206 SER A N 1
ATOM 1620 C CA . SER A 1 206 ? -4.111 20.397 22.290 1.00 36.78 206 SER A CA 1
ATOM 1621 C C . SER A 1 206 ? -4.135 21.505 21.251 1.00 36.78 206 SER A C 1
ATOM 1623 O O . SER A 1 206 ? -3.138 22.079 20.833 1.00 36.78 206 SER A O 1
ATOM 1625 N N . SER A 1 207 ? -5.347 21.855 20.844 1.00 37.31 207 SER A N 1
ATOM 1626 C CA . SER A 1 207 ? -5.747 23.239 20.864 1.00 37.31 207 SER A CA 1
ATOM 1627 C C . SER A 1 207 ? -5.667 23.694 22.322 1.00 37.31 207 SER A C 1
ATOM 1629 O O . SER A 1 207 ? -6.675 24.027 22.937 1.00 37.31 207 SER A O 1
ATOM 1631 N N . ASN A 1 208 ? -4.461 23.676 22.906 1.00 40.97 208 ASN A N 1
ATOM 1632 C CA . ASN A 1 208 ? -4.170 24.397 24.123 1.00 40.97 208 ASN A CA 1
ATOM 1633 C C . ASN A 1 208 ? -4.159 25.863 23.692 1.00 40.97 208 ASN A C 1
ATOM 1635 O O . ASN A 1 208 ? -3.121 26.498 23.529 1.00 40.97 208 ASN A O 1
ATOM 1639 N N . ILE A 1 209 ? -5.355 26.400 23.460 1.00 41.72 209 ILE A N 1
ATOM 1640 C CA . ILE A 1 209 ? -5.623 27.801 23.704 1.00 41.72 209 ILE A CA 1
ATOM 1641 C C . ILE A 1 209 ? -5.615 27.884 25.225 1.00 41.72 209 ILE A C 1
ATOM 1643 O O . ILE A 1 209 ? -6.645 27.837 25.889 1.00 41.72 209 ILE A O 1
ATOM 1647 N N . HIS A 1 210 ? -4.408 27.921 25.783 1.00 40.81 210 HIS A N 1
ATOM 1648 C CA . HIS A 1 210 ? -4.221 28.418 27.124 1.00 40.81 210 HIS A CA 1
ATOM 1649 C C . HIS A 1 210 ? -4.761 29.849 27.090 1.00 40.81 210 HIS A C 1
ATOM 1651 O O . HIS A 1 210 ? -4.138 30.744 26.525 1.00 40.81 210 HIS A O 1
ATOM 1657 N N . SER A 1 211 ? -5.926 30.071 27.697 1.00 47.50 211 SER A N 1
ATOM 1658 C CA . SER A 1 211 ? -6.378 31.408 28.084 1.00 47.50 211 SER A CA 1
ATOM 1659 C C . SER A 1 211 ? -5.644 31.888 29.344 1.00 47.50 211 SER A C 1
ATOM 1661 O O . SER A 1 211 ? -6.180 32.675 30.119 1.00 47.50 211 SER A O 1
ATOM 1663 N N . GLY A 1 212 ? -4.422 31.401 29.573 1.00 50.88 212 GLY A N 1
ATOM 1664 C CA . GLY A 1 212 ? -3.443 32.127 30.358 1.00 50.88 212 GLY A CA 1
ATOM 1665 C C . GLY A 1 212 ? -2.959 33.281 29.496 1.00 50.88 212 GLY A C 1
ATOM 1666 O O . GLY A 1 212 ? -2.739 33.112 28.299 1.00 50.88 212 GLY A O 1
ATOM 1667 N N . THR A 1 213 ? -2.836 34.469 30.070 1.00 53.25 213 THR A N 1
ATOM 1668 C CA . THR A 1 213 ? -2.179 35.612 29.436 1.00 53.25 213 THR A CA 1
ATOM 1669 C C . THR A 1 213 ? -0.749 35.229 29.045 1.00 53.25 213 THR A C 1
ATOM 1671 O O . THR A 1 213 ? 0.182 35.488 29.798 1.00 53.25 213 THR A O 1
ATOM 1674 N N . THR A 1 214 ? -0.575 34.601 27.874 1.00 55.62 214 THR A N 1
ATOM 1675 C CA . THR A 1 214 ? 0.718 34.449 27.198 1.00 55.62 214 THR A CA 1
ATOM 1676 C C . THR A 1 214 ? 1.345 35.823 27.174 1.00 55.62 214 THR A C 1
ATOM 1678 O O . THR A 1 214 ? 0.679 36.782 26.743 1.00 55.62 214 THR A O 1
ATOM 1681 N N . SER A 1 215 ? 2.582 35.924 27.642 1.00 67.31 215 SER A N 1
ATOM 1682 C CA . SER A 1 215 ? 3.286 37.194 27.626 1.00 67.31 215 SER A CA 1
ATOM 1683 C C . SER A 1 215 ? 3.294 37.746 26.189 1.00 67.31 215 SER A C 1
ATOM 1685 O O . SER A 1 215 ? 3.267 36.979 25.216 1.00 67.31 215 SER A O 1
ATOM 1687 N N . PRO A 1 216 ? 3.302 39.076 25.999 1.00 73.81 216 PRO A N 1
ATOM 1688 C CA . PRO A 1 216 ? 3.403 39.664 24.664 1.00 73.81 216 PRO A CA 1
ATOM 1689 C C . PRO A 1 216 ? 4.578 39.106 23.842 1.00 73.81 216 PRO A C 1
ATOM 1691 O O . PRO A 1 216 ? 4.468 39.022 22.620 1.00 73.81 216 PRO A O 1
ATOM 1694 N N . VAL A 1 217 ? 5.651 38.680 24.521 1.00 78.31 217 VAL A N 1
ATOM 1695 C CA . VAL A 1 217 ? 6.849 38.063 23.938 1.00 78.31 217 VAL A CA 1
ATOM 1696 C C . VAL A 1 217 ? 6.541 36.678 23.365 1.00 78.31 217 VAL A C 1
ATOM 1698 O O . VAL A 1 217 ? 6.705 36.490 22.167 1.00 78.31 217 VAL A O 1
ATOM 1701 N N . GLU A 1 218 ? 5.974 35.755 24.146 1.00 73.12 218 GLU A N 1
ATOM 1702 C CA . GLU A 1 218 ? 5.631 34.396 23.675 1.00 73.12 218 GLU A CA 1
ATOM 1703 C C . GLU A 1 218 ? 4.624 34.423 22.516 1.00 73.12 218 GLU A C 1
ATOM 1705 O O . GLU A 1 218 ? 4.684 33.628 21.577 1.00 73.12 218 GLU A O 1
ATOM 1710 N N . ARG A 1 219 ? 3.687 35.382 22.538 1.00 77.25 219 ARG A N 1
ATOM 1711 C CA . ARG A 1 219 ? 2.734 35.577 21.437 1.00 77.25 219 ARG A CA 1
ATOM 1712 C C . ARG A 1 219 ? 3.420 36.106 20.177 1.00 77.25 219 ARG A C 1
ATOM 1714 O O . ARG A 1 219 ? 2.991 35.768 19.074 1.00 77.25 219 ARG A O 1
ATOM 1721 N N . HIS A 1 220 ? 4.430 36.961 20.323 1.00 81.88 220 HIS A N 1
ATOM 1722 C CA . HIS A 1 220 ? 5.223 37.461 19.204 1.00 81.88 220 HIS A CA 1
ATOM 1723 C C . HIS A 1 220 ? 6.112 36.355 18.625 1.00 81.88 220 HIS A C 1
ATOM 1725 O O . HIS A 1 220 ? 6.098 36.154 17.416 1.00 81.88 220 HIS A O 1
ATOM 1731 N N . GLU A 1 221 ? 6.800 35.589 19.471 1.00 85.12 221 GLU A N 1
ATOM 1732 C CA . GLU A 1 221 ? 7.616 34.436 19.070 1.00 85.12 221 GLU A CA 1
ATOM 1733 C C . GLU A 1 221 ? 6.778 33.393 18.335 1.00 85.12 221 GLU A C 1
ATOM 1735 O O . GLU A 1 221 ? 7.114 33.015 17.219 1.00 85.12 221 GLU A O 1
ATOM 1740 N N . ARG A 1 222 ? 5.606 33.021 18.866 1.00 80.31 222 ARG A N 1
ATOM 1741 C CA . ARG A 1 222 ? 4.717 32.071 18.186 1.00 80.31 222 ARG A CA 1
ATOM 1742 C C . ARG A 1 222 ? 4.213 32.584 16.835 1.00 80.31 222 ARG A C 1
ATOM 1744 O O . ARG A 1 222 ? 4.059 31.809 15.892 1.00 80.31 222 ARG A O 1
ATOM 1751 N N . LYS A 1 223 ? 3.926 33.886 16.723 1.00 86.38 223 LYS A N 1
ATOM 1752 C CA . LYS A 1 223 ? 3.560 34.513 15.440 1.00 86.38 223 LYS A CA 1
ATOM 1753 C C . LYS A 1 223 ? 4.728 34.500 14.460 1.00 86.38 223 LYS A C 1
ATOM 1755 O O . LYS A 1 223 ? 4.492 34.257 13.278 1.00 86.38 223 LYS A O 1
ATOM 1760 N N . GLN A 1 224 ? 5.941 34.739 14.951 1.00 90.06 224 GLN A N 1
ATOM 1761 C CA . GLN A 1 224 ? 7.159 34.683 14.159 1.00 90.06 224 GLN A CA 1
ATOM 1762 C C . GLN A 1 224 ? 7.419 33.256 13.670 1.00 90.06 224 GLN A C 1
ATOM 1764 O O . GLN A 1 224 ? 7.540 33.072 12.471 1.00 90.06 224 GLN A O 1
ATOM 1769 N N . GLU A 1 225 ? 7.343 32.236 14.529 1.00 88.94 225 GLU A N 1
ATOM 1770 C CA . GLU A 1 225 ? 7.469 30.825 14.128 1.00 88.94 225 GLU A CA 1
ATOM 1771 C C . GLU A 1 225 ? 6.456 30.432 13.045 1.00 88.94 225 GLU A C 1
ATOM 1773 O O . GLU A 1 225 ? 6.797 29.791 12.056 1.00 88.94 225 GLU A O 1
ATOM 1778 N N . LEU A 1 226 ? 5.183 30.811 13.208 1.00 83.81 226 LEU A N 1
ATOM 1779 C CA . LEU A 1 226 ? 4.144 30.512 12.217 1.00 83.81 226 LEU A CA 1
ATOM 1780 C C . LEU A 1 226 ? 4.372 31.247 10.893 1.00 83.81 226 LEU A C 1
ATOM 1782 O O . LEU A 1 226 ? 3.971 30.753 9.835 1.00 83.81 226 LEU A O 1
ATOM 1786 N N . PHE A 1 227 ? 4.957 32.440 10.949 1.00 90.44 227 PHE A N 1
ATOM 1787 C CA . PHE A 1 227 ? 5.365 33.178 9.765 1.00 90.44 227 PHE A CA 1
ATOM 1788 C C . PHE A 1 227 ? 6.571 32.510 9.100 1.00 90.44 227 PHE A C 1
ATOM 1790 O O . PHE A 1 227 ? 6.510 32.251 7.900 1.00 90.44 227 PHE A O 1
ATOM 1797 N N . ASP A 1 228 ? 7.586 32.137 9.873 1.00 93.25 228 ASP A N 1
ATOM 1798 C CA . ASP A 1 228 ? 8.786 31.451 9.404 1.00 93.25 228 ASP A CA 1
ATOM 1799 C C . ASP A 1 228 ? 8.417 30.117 8.750 1.00 93.25 228 ASP A C 1
ATOM 1801 O O . ASP A 1 228 ? 8.806 29.890 7.617 1.00 93.25 228 ASP A O 1
ATOM 1805 N N . LEU A 1 229 ? 7.513 29.315 9.325 1.00 85.69 229 LEU A N 1
ATOM 1806 C CA . LEU A 1 229 ? 7.011 28.085 8.688 1.00 85.69 229 LEU A CA 1
ATOM 1807 C C . LEU A 1 229 ? 6.387 28.325 7.299 1.00 85.69 229 LEU A C 1
ATOM 1809 O O . LEU A 1 229 ? 6.533 27.505 6.389 1.00 85.69 229 LEU A O 1
ATOM 1813 N N . LYS A 1 230 ? 5.674 29.446 7.115 1.00 89.69 230 LYS A N 1
ATOM 1814 C CA . LYS A 1 230 ? 5.101 29.820 5.808 1.00 89.69 230 LYS A CA 1
ATOM 1815 C C . LYS A 1 230 ? 6.181 30.308 4.849 1.00 89.69 230 LYS A C 1
ATOM 1817 O O . LYS A 1 230 ? 6.133 29.987 3.659 1.00 89.69 230 LYS A O 1
ATOM 1822 N N . VAL A 1 231 ? 7.123 31.102 5.351 1.00 95.56 231 VAL A N 1
ATOM 1823 C CA . VAL A 1 231 ? 8.244 31.634 4.575 1.00 95.56 231 VAL A CA 1
ATOM 1824 C C . VAL A 1 231 ? 9.165 30.502 4.138 1.00 95.56 231 VAL A C 1
ATOM 1826 O O . VAL A 1 231 ? 9.497 30.446 2.959 1.00 95.56 231 VAL A O 1
ATOM 1829 N N . ASP A 1 232 ? 9.492 29.566 5.022 1.00 93.12 232 ASP A N 1
ATOM 1830 C CA . ASP A 1 232 ? 10.398 28.443 4.802 1.00 93.12 232 ASP A CA 1
ATOM 1831 C C . ASP A 1 232 ? 9.961 27.592 3.618 1.00 93.12 232 ASP A C 1
ATOM 1833 O O . ASP A 1 232 ? 10.770 27.312 2.738 1.00 93.12 232 ASP A O 1
ATOM 1837 N N . GLU A 1 233 ? 8.678 27.236 3.508 1.00 91.56 233 GLU A N 1
ATOM 1838 C CA . GLU A 1 233 ? 8.209 26.433 2.373 1.00 91.56 233 GLU A CA 1
ATOM 1839 C C . GLU A 1 233 ? 8.279 27.210 1.047 1.00 91.56 233 GLU A C 1
ATOM 1841 O O . GLU A 1 233 ? 8.602 26.649 -0.008 1.00 91.56 233 GLU A O 1
ATOM 1846 N N . VAL A 1 234 ? 8.017 28.521 1.078 1.00 96.12 234 VAL A N 1
ATOM 1847 C CA . VAL A 1 234 ? 8.144 29.389 -0.101 1.00 96.12 234 VAL A CA 1
ATOM 1848 C C . VAL A 1 234 ? 9.614 29.559 -0.490 1.00 96.12 234 VAL A C 1
ATOM 1850 O O . VAL A 1 234 ? 9.953 29.430 -1.669 1.00 96.12 234 VAL A O 1
ATOM 1853 N N . VAL A 1 235 ? 10.491 29.817 0.479 1.00 97.62 235 VAL A N 1
ATOM 1854 C CA . VAL A 1 235 ? 11.940 29.944 0.294 1.00 97.62 235 VAL A CA 1
ATOM 1855 C C . VAL A 1 235 ? 12.503 28.632 -0.231 1.00 97.62 235 VAL A C 1
ATOM 1857 O O . VAL A 1 235 ? 13.171 28.650 -1.259 1.00 97.62 235 VAL A O 1
ATOM 1860 N N . ARG A 1 236 ? 12.156 27.490 0.369 1.00 96.56 236 ARG A N 1
ATOM 1861 C CA . ARG A 1 236 ? 12.575 26.153 -0.069 1.00 96.56 236 ARG A CA 1
ATOM 1862 C C . ARG A 1 236 ? 12.245 25.921 -1.541 1.00 96.56 236 ARG A C 1
ATOM 1864 O O . ARG A 1 236 ? 13.129 25.551 -2.311 1.00 96.56 236 ARG A O 1
ATOM 1871 N N . LYS A 1 237 ? 11.009 26.201 -1.971 1.00 96.94 237 LYS A N 1
ATOM 1872 C CA . LYS A 1 237 ? 10.603 26.073 -3.385 1.00 96.94 237 LYS A CA 1
ATOM 1873 C C . LYS A 1 237 ? 11.357 27.030 -4.302 1.00 96.94 237 LYS A C 1
ATOM 1875 O O . LYS A 1 237 ? 11.746 26.635 -5.398 1.00 96.94 237 LYS A O 1
ATOM 1880 N N . ARG A 1 238 ? 11.573 28.278 -3.875 1.00 97.88 238 ARG A N 1
ATOM 1881 C CA . ARG A 1 238 ? 12.329 29.272 -4.654 1.00 97.88 238 ARG A CA 1
ATOM 1882 C C . ARG A 1 238 ? 13.795 28.879 -4.797 1.00 97.88 238 ARG A C 1
ATOM 1884 O O . ARG A 1 238 ? 14.318 28.957 -5.903 1.00 97.88 238 ARG A O 1
ATOM 1891 N N . VAL A 1 239 ? 14.425 28.408 -3.722 1.00 98.06 239 VAL A N 1
ATOM 1892 C CA . VAL A 1 239 ? 15.798 27.892 -3.724 1.00 98.06 239 VAL A CA 1
ATOM 1893 C C . VAL A 1 239 ? 15.896 26.684 -4.646 1.00 98.06 239 VAL A C 1
ATOM 1895 O O . VAL A 1 239 ? 16.736 26.691 -5.535 1.00 98.06 239 VAL A O 1
ATOM 1898 N N . MET A 1 240 ? 14.995 25.703 -4.532 1.00 97.19 240 MET A N 1
ATOM 1899 C CA . MET A 1 240 ? 14.965 24.547 -5.440 1.00 97.19 240 MET A CA 1
ATOM 1900 C C . MET A 1 240 ? 14.753 24.958 -6.904 1.00 97.19 240 MET A C 1
ATOM 1902 O O . MET A 1 240 ? 15.437 24.457 -7.794 1.00 97.19 240 MET A O 1
ATOM 1906 N N . GLY A 1 241 ? 13.850 25.907 -7.164 1.00 97.56 241 GLY A N 1
ATOM 1907 C CA . GLY A 1 241 ? 13.607 26.450 -8.502 1.00 97.56 241 GLY A CA 1
ATOM 1908 C C . GLY A 1 241 ? 14.765 27.288 -9.057 1.00 97.56 241 GLY A C 1
ATOM 1909 O O . GLY A 1 241 ? 14.897 27.418 -10.273 1.00 97.56 241 GLY A O 1
ATOM 1910 N N . GLY A 1 242 ? 15.606 27.858 -8.194 1.00 97.88 242 GLY A N 1
ATOM 1911 C CA . GLY A 1 242 ? 16.870 28.487 -8.571 1.00 97.88 242 GLY A CA 1
ATOM 1912 C C . GLY A 1 242 ? 17.951 27.447 -8.855 1.00 97.88 242 GLY A C 1
ATOM 1913 O O . GLY A 1 242 ? 18.560 27.480 -9.919 1.00 97.88 242 GLY A O 1
ATOM 1914 N N . ALA A 1 243 ? 18.122 26.488 -7.944 1.00 95.81 243 ALA A N 1
ATOM 1915 C CA . ALA A 1 243 ? 19.110 25.421 -8.035 1.00 95.81 243 ALA A CA 1
ATOM 1916 C C . ALA A 1 243 ? 18.913 24.562 -9.288 1.00 95.81 243 ALA A C 1
ATOM 1918 O O . ALA A 1 243 ? 19.874 24.292 -9.987 1.00 95.81 243 ALA A O 1
ATOM 1919 N N . ILE A 1 244 ? 17.680 24.197 -9.662 1.00 94.88 244 ILE A N 1
ATOM 1920 C CA . ILE A 1 244 ? 17.463 23.373 -10.866 1.00 94.88 244 ILE A CA 1
ATOM 1921 C C . ILE A 1 244 ? 17.996 24.033 -12.153 1.00 94.88 244 ILE A C 1
ATOM 1923 O O . ILE A 1 244 ? 18.374 23.337 -13.090 1.00 94.88 244 ILE A O 1
ATOM 1927 N N . LYS A 1 245 ? 18.080 25.371 -12.195 1.00 95.62 245 LYS A N 1
ATOM 1928 C CA . LYS A 1 245 ? 18.609 26.124 -13.344 1.00 95.62 245 LYS A CA 1
ATOM 1929 C C . LYS A 1 245 ? 20.134 26.068 -13.450 1.00 95.62 245 LYS A C 1
ATOM 1931 O O . LYS A 1 245 ? 20.663 26.459 -14.484 1.00 95.62 245 LYS A O 1
ATOM 1936 N N . THR A 1 246 ? 20.835 25.631 -12.402 1.00 94.12 246 THR A N 1
ATOM 1937 C CA . THR A 1 246 ? 22.298 25.486 -12.423 1.00 94.12 246 THR A CA 1
ATOM 1938 C C . THR A 1 246 ? 22.745 24.171 -13.054 1.00 94.12 246 THR A C 1
ATOM 1940 O O . THR A 1 246 ? 23.928 24.012 -13.331 1.00 94.12 246 THR A O 1
ATOM 1943 N N . PHE A 1 247 ? 21.826 23.230 -13.288 1.00 92.62 247 PHE A N 1
ATOM 1944 C CA . PHE A 1 247 ? 22.126 21.951 -13.926 1.00 92.62 247 PHE A CA 1
ATOM 1945 C C . PHE A 1 247 ? 21.857 22.021 -15.432 1.00 92.62 247 PHE A C 1
ATOM 1947 O O . PHE A 1 247 ? 20.860 22.590 -15.875 1.00 92.62 247 PHE A O 1
ATOM 1954 N N . ALA A 1 248 ? 22.730 21.395 -16.218 1.00 92.50 248 ALA A N 1
ATOM 1955 C CA . ALA A 1 248 ? 22.577 21.231 -17.660 1.00 92.50 248 ALA A CA 1
ATOM 1956 C C . ALA A 1 248 ? 22.652 19.745 -18.033 1.00 92.50 248 ALA A C 1
ATOM 1958 O O . ALA A 1 248 ? 23.202 18.941 -17.282 1.00 92.50 248 ALA A O 1
ATOM 1959 N N . TRP A 1 249 ? 22.087 19.380 -19.188 1.00 89.44 249 TRP A N 1
ATOM 1960 C CA . TRP A 1 249 ? 22.245 18.043 -19.761 1.00 89.44 249 TRP A CA 1
ATOM 1961 C C . TRP A 1 249 ? 23.330 18.059 -20.853 1.00 89.44 249 TRP A C 1
ATOM 1963 O O . TRP A 1 249 ? 23.280 18.945 -21.711 1.00 89.44 249 TRP A O 1
ATOM 1973 N N . PRO A 1 250 ? 24.259 17.085 -20.884 1.00 91.31 250 PRO A N 1
ATOM 1974 C CA . PRO A 1 250 ? 24.401 15.963 -19.950 1.00 91.31 250 PRO A CA 1
ATOM 1975 C C . PRO A 1 250 ? 24.846 16.403 -18.549 1.00 91.31 250 PRO A C 1
ATOM 1977 O O . PRO A 1 250 ? 25.602 17.362 -18.414 1.00 91.31 250 PRO A O 1
ATOM 1980 N N . LEU A 1 251 ? 24.364 15.701 -17.515 1.00 91.06 251 LEU A N 1
ATOM 1981 C CA . LEU A 1 251 ? 24.843 15.914 -16.146 1.00 91.06 251 LEU A CA 1
ATOM 1982 C C . LEU A 1 251 ? 26.334 15.579 -16.075 1.00 91.06 251 LEU A C 1
ATOM 1984 O O . LEU A 1 251 ? 26.773 14.588 -16.662 1.00 91.06 251 LEU A O 1
ATOM 1988 N N . ASP A 1 252 ? 27.103 16.368 -15.325 1.00 92.75 252 ASP A N 1
ATOM 1989 C CA . ASP A 1 252 ? 28.476 15.980 -15.014 1.00 92.75 252 ASP A CA 1
ATOM 1990 C C . ASP A 1 252 ? 28.516 14.722 -14.135 1.00 92.75 252 ASP A C 1
ATOM 1992 O O . ASP A 1 252 ? 27.522 14.292 -13.534 1.00 92.75 252 ASP A O 1
ATOM 1996 N N . ARG A 1 253 ? 29.700 14.109 -14.064 1.00 93.75 253 ARG A N 1
ATOM 1997 C CA . ARG A 1 253 ? 29.870 12.831 -13.377 1.00 93.75 253 ARG A CA 1
ATOM 1998 C C . ARG A 1 253 ? 29.549 12.910 -11.884 1.00 93.75 253 ARG A C 1
ATOM 2000 O O . ARG A 1 253 ? 29.037 11.937 -11.336 1.00 93.75 253 ARG A O 1
ATOM 2007 N N . ALA A 1 254 ? 29.833 14.035 -11.230 1.00 93.69 254 ALA A N 1
ATOM 2008 C CA . ALA A 1 254 ? 29.571 14.197 -9.805 1.00 93.69 254 ALA A CA 1
ATOM 2009 C C . ALA A 1 254 ? 28.061 14.248 -9.538 1.00 93.69 254 ALA A C 1
ATOM 2011 O O . ALA A 1 254 ? 27.558 13.488 -8.713 1.00 93.69 254 ALA A O 1
ATOM 2012 N N . HIS A 1 255 ? 27.326 15.056 -10.304 1.00 94.00 255 HIS A N 1
ATOM 2013 C CA . HIS A 1 255 ? 25.870 15.140 -10.219 1.00 94.00 255 HIS A CA 1
ATOM 2014 C C . HIS A 1 255 ? 25.181 13.825 -10.593 1.00 94.00 255 HIS A C 1
ATOM 2016 O O . HIS A 1 255 ? 24.184 13.454 -9.973 1.00 94.00 255 HIS A O 1
ATOM 2022 N N . LEU A 1 256 ? 25.718 13.089 -11.570 1.00 93.69 256 LEU A N 1
ATOM 2023 C CA . LEU A 1 256 ? 25.190 11.778 -11.937 1.00 93.69 256 LEU A CA 1
ATOM 2024 C C . LEU A 1 256 ? 25.406 10.742 -10.821 1.00 93.69 256 LEU A C 1
ATOM 2026 O O . LEU A 1 256 ? 24.474 10.014 -10.481 1.00 93.69 256 LEU A O 1
ATOM 2030 N N . ASN A 1 257 ? 26.596 10.701 -10.213 1.00 96.12 257 ASN A N 1
ATOM 2031 C CA . ASN A 1 257 ? 26.875 9.823 -9.073 1.00 96.12 257 ASN A CA 1
ATOM 2032 C C . ASN A 1 257 ? 25.969 10.150 -7.875 1.00 96.12 257 ASN A C 1
ATOM 2034 O O . ASN A 1 257 ? 25.425 9.237 -7.257 1.00 96.12 257 ASN A O 1
ATOM 2038 N N . GLU A 1 258 ? 25.760 11.435 -7.583 1.00 95.31 258 GLU A N 1
ATOM 2039 C CA . GLU A 1 258 ? 24.845 11.897 -6.534 1.00 95.31 258 GLU A CA 1
ATOM 2040 C C . GLU A 1 258 ? 23.404 11.445 -6.789 1.00 95.31 258 GLU A C 1
ATOM 2042 O O . GLU A 1 258 ? 22.776 10.845 -5.916 1.00 95.31 258 GLU A O 1
ATOM 2047 N N . ALA A 1 259 ? 22.895 11.636 -8.009 1.00 94.38 259 ALA A N 1
ATOM 2048 C CA . ALA A 1 259 ? 21.552 11.197 -8.377 1.00 94.38 259 ALA A CA 1
ATOM 2049 C C . ALA A 1 259 ? 21.378 9.671 -8.253 1.00 94.38 259 ALA A C 1
ATOM 2051 O O . ALA A 1 259 ? 20.345 9.195 -7.778 1.00 94.38 259 ALA A O 1
ATOM 2052 N N . ILE A 1 260 ? 22.391 8.893 -8.649 1.00 95.56 260 ILE A N 1
ATOM 2053 C CA . ILE A 1 260 ? 22.365 7.427 -8.559 1.00 95.56 260 ILE A CA 1
ATOM 2054 C C . ILE A 1 260 ? 22.445 6.960 -7.103 1.00 95.56 260 ILE A C 1
ATOM 2056 O O . ILE A 1 260 ? 21.684 6.071 -6.720 1.00 95.56 260 ILE A O 1
ATOM 2060 N N . LYS A 1 261 ? 23.299 7.574 -6.273 1.00 95.00 261 LYS A N 1
ATOM 2061 C CA . LYS A 1 261 ? 23.349 7.322 -4.823 1.00 95.00 261 LYS A CA 1
ATOM 2062 C C . LYS A 1 261 ? 21.982 7.570 -4.188 1.00 95.00 261 LYS A C 1
ATOM 2064 O O . LYS A 1 261 ? 21.462 6.711 -3.480 1.00 95.00 261 LYS A O 1
ATOM 2069 N N . GLU A 1 262 ? 21.378 8.719 -4.479 1.00 94.12 262 GLU A N 1
ATOM 2070 C CA . GLU A 1 262 ? 20.049 9.093 -3.997 1.00 94.12 262 GLU A CA 1
ATOM 2071 C C . GLU A 1 262 ? 18.972 8.083 -4.426 1.00 94.12 262 GLU A C 1
ATOM 2073 O O . GLU A 1 262 ? 18.079 7.737 -3.643 1.00 94.12 262 GLU A O 1
ATOM 2078 N N . PHE A 1 263 ? 19.052 7.565 -5.652 1.00 94.00 263 PHE A N 1
ATOM 2079 C CA . PHE A 1 263 ? 18.148 6.519 -6.123 1.00 94.00 263 PHE A CA 1
ATOM 2080 C C . PHE A 1 263 ? 18.367 5.197 -5.374 1.00 94.00 263 PHE A C 1
ATOM 2082 O O . PHE A 1 263 ? 17.410 4.635 -4.842 1.00 94.00 263 PHE A O 1
ATOM 2089 N N . PHE A 1 264 ? 19.620 4.755 -5.235 1.00 93.75 264 PHE A N 1
ATOM 2090 C CA . PHE A 1 264 ? 19.998 3.557 -4.482 1.00 93.75 264 PHE A CA 1
ATOM 2091 C C . PHE A 1 264 ? 19.543 3.619 -3.013 1.00 93.75 264 PHE A C 1
ATOM 2093 O O . PHE A 1 264 ? 19.015 2.645 -2.476 1.00 93.75 264 PHE A O 1
ATOM 2100 N N . ARG A 1 265 ? 19.652 4.783 -2.361 1.00 89.88 265 ARG A N 1
ATOM 2101 C CA . ARG A 1 265 ? 19.247 4.973 -0.958 1.00 89.88 265 ARG A CA 1
ATOM 2102 C C . ARG A 1 265 ? 17.755 4.830 -0.699 1.00 89.88 265 ARG A C 1
ATOM 2104 O O . ARG A 1 265 ? 17.374 4.426 0.396 1.00 89.88 265 ARG A O 1
ATOM 2111 N N . ARG A 1 266 ? 16.913 5.118 -1.690 1.00 89.88 266 ARG A N 1
ATOM 2112 C CA . ARG A 1 266 ? 15.453 4.966 -1.581 1.00 89.88 266 ARG A CA 1
ATOM 2113 C C . ARG A 1 266 ? 14.994 3.511 -1.712 1.00 89.88 266 ARG A C 1
ATOM 2115 O O . ARG A 1 266 ? 13.838 3.213 -1.416 1.00 89.88 266 ARG A O 1
ATOM 2122 N N . ILE A 1 267 ? 15.879 2.613 -2.142 1.00 90.06 267 ILE A N 1
ATOM 2123 C CA . ILE A 1 267 ? 15.589 1.186 -2.299 1.00 90.06 267 ILE A CA 1
ATOM 2124 C C . ILE A 1 267 ? 15.622 0.494 -0.926 1.00 90.06 267 ILE A C 1
ATOM 2126 O O . ILE A 1 267 ? 16.508 0.788 -0.122 1.00 90.06 267 ILE A O 1
ATOM 2130 N N . PRO A 1 268 ? 14.697 -0.441 -0.628 1.00 88.94 268 PRO A N 1
ATOM 2131 C CA . PRO A 1 268 ? 14.738 -1.218 0.605 1.00 88.94 268 PRO A CA 1
ATOM 2132 C C . PRO A 1 268 ? 16.071 -1.945 0.807 1.00 88.94 268 PRO A C 1
ATOM 2134 O O . PRO A 1 268 ? 16.695 -2.432 -0.134 1.00 88.94 268 PRO A O 1
ATOM 2137 N N . SER A 1 269 ? 16.487 -2.093 2.064 1.00 85.31 269 SER A N 1
ATOM 2138 C CA . SER A 1 269 ? 17.783 -2.689 2.413 1.00 85.31 269 SER A CA 1
ATOM 2139 C C . SER A 1 269 ? 17.988 -4.124 1.914 1.00 85.31 269 SER A C 1
ATOM 2141 O O . SER A 1 269 ? 19.120 -4.518 1.633 1.00 85.31 269 SER A O 1
ATOM 2143 N N . SER A 1 270 ? 16.914 -4.913 1.790 1.00 85.38 270 SER A N 1
ATOM 2144 C CA . SER A 1 270 ? 16.963 -6.263 1.217 1.00 85.38 270 SER A CA 1
ATOM 2145 C C . SER A 1 270 ? 17.424 -6.254 -0.236 1.00 85.38 270 SER A C 1
ATOM 2147 O O . SER A 1 270 ? 18.196 -7.124 -0.644 1.00 85.38 270 SER A O 1
ATOM 2149 N N . ASP A 1 271 ? 16.972 -5.255 -0.986 1.00 89.94 271 ASP A N 1
ATOM 2150 C CA . ASP A 1 271 ? 17.147 -5.161 -2.428 1.00 89.94 271 ASP A CA 1
ATOM 2151 C C . ASP A 1 271 ? 18.450 -4.419 -2.740 1.00 89.94 271 ASP A C 1
ATOM 2153 O O . ASP A 1 271 ? 19.161 -4.813 -3.656 1.00 89.94 271 ASP A O 1
ATOM 2157 N N . GLN A 1 272 ? 18.852 -3.448 -1.905 1.00 90.62 272 GLN A N 1
ATOM 2158 C CA . GLN A 1 272 ? 20.208 -2.875 -1.922 1.00 90.62 272 GLN A CA 1
ATOM 2159 C C . GLN A 1 272 ? 21.281 -3.960 -1.838 1.00 90.62 272 GLN A C 1
ATOM 2161 O O . GLN A 1 272 ? 22.259 -3.929 -2.577 1.00 90.62 272 GLN A O 1
ATOM 2166 N N . GLN A 1 273 ? 21.082 -4.953 -0.972 1.00 88.75 273 GLN A N 1
ATOM 2167 C CA . GLN A 1 273 ? 22.011 -6.069 -0.886 1.00 88.75 273 GLN A CA 1
ATOM 2168 C C . GLN A 1 273 ? 21.994 -6.943 -2.144 1.00 88.75 273 GLN A C 1
ATOM 2170 O O . GLN A 1 273 ? 23.055 -7.354 -2.592 1.00 88.75 273 GLN A O 1
ATOM 2175 N N . THR A 1 274 ? 20.821 -7.176 -2.738 1.00 90.94 274 THR A N 1
ATOM 2176 C CA . THR A 1 274 ? 20.722 -7.898 -4.019 1.00 90.94 274 THR A CA 1
ATOM 2177 C C . THR A 1 274 ? 21.494 -7.156 -5.114 1.00 90.94 274 THR A C 1
ATOM 2179 O O . THR A 1 274 ? 22.223 -7.772 -5.885 1.00 90.94 274 THR A O 1
ATOM 2182 N N . ILE A 1 275 ? 21.393 -5.823 -5.150 1.00 93.25 275 ILE A N 1
ATOM 2183 C CA . ILE A 1 275 ? 22.154 -4.971 -6.072 1.00 93.25 275 ILE A CA 1
ATOM 2184 C C . ILE A 1 275 ? 23.655 -5.152 -5.839 1.00 93.25 275 ILE A C 1
ATOM 2186 O O . ILE A 1 275 ? 24.379 -5.421 -6.793 1.00 93.25 275 ILE A O 1
ATOM 2190 N N . CYS A 1 276 ? 24.115 -5.058 -4.587 1.00 92.38 276 CYS A N 1
ATOM 2191 C CA . CYS A 1 276 ? 25.522 -5.271 -4.257 1.00 92.38 276 CYS A CA 1
ATOM 2192 C C . CYS A 1 276 ? 25.994 -6.675 -4.658 1.00 92.38 276 CYS A C 1
ATOM 2194 O O . CYS A 1 276 ? 27.045 -6.799 -5.269 1.00 92.38 276 CYS A O 1
ATOM 2196 N N . GLU A 1 277 ? 25.227 -7.729 -4.378 1.00 91.50 277 GLU A N 1
ATOM 2197 C CA . GLU A 1 277 ? 25.574 -9.109 -4.748 1.00 91.50 277 GLU A CA 1
ATOM 2198 C C . GLU A 1 277 ? 25.719 -9.271 -6.269 1.00 91.50 277 GLU A C 1
ATOM 2200 O O . GLU A 1 277 ? 26.730 -9.793 -6.736 1.00 91.50 277 GLU A O 1
ATOM 2205 N N . VAL A 1 278 ? 24.765 -8.755 -7.050 1.00 92.88 278 VAL A N 1
ATOM 2206 C CA . VAL A 1 278 ? 24.803 -8.820 -8.522 1.00 92.88 278 VAL A CA 1
ATOM 2207 C C . VAL A 1 278 ? 25.970 -8.013 -9.100 1.00 92.88 278 VAL A C 1
ATOM 2209 O O . VAL A 1 278 ? 26.537 -8.404 -10.118 1.00 92.88 278 VAL A O 1
ATOM 2212 N N . PHE A 1 279 ? 26.356 -6.911 -8.453 1.00 91.69 279 PHE A N 1
ATOM 2213 C CA . PHE A 1 279 ? 27.485 -6.078 -8.876 1.00 91.69 279 PHE A CA 1
ATOM 2214 C C . PHE A 1 279 ? 28.850 -6.545 -8.332 1.00 91.69 279 PHE A C 1
ATOM 2216 O O . PHE A 1 279 ? 29.872 -5.930 -8.632 1.00 91.69 279 PHE A O 1
ATOM 2223 N N . GLY A 1 280 ? 28.887 -7.631 -7.549 1.00 90.50 280 GLY A N 1
ATOM 2224 C CA . GLY A 1 280 ? 30.121 -8.178 -6.971 1.00 90.50 280 GLY A CA 1
ATOM 2225 C C . GLY A 1 280 ? 30.644 -7.411 -5.751 1.00 90.50 280 GLY A C 1
ATOM 2226 O O . GLY A 1 280 ? 31.836 -7.438 -5.460 1.00 90.50 280 GLY A O 1
ATOM 2227 N N . TRP A 1 281 ? 29.762 -6.712 -5.041 1.00 90.50 281 TRP A N 1
ATOM 2228 C CA . TRP A 1 281 ? 30.047 -5.864 -3.880 1.00 90.50 281 TRP A CA 1
ATOM 2229 C C . TRP A 1 281 ? 29.629 -6.487 -2.537 1.00 90.50 281 TRP A C 1
ATOM 2231 O O . TRP A 1 281 ? 29.390 -5.799 -1.542 1.00 90.50 281 TRP A O 1
ATOM 2241 N N . SER A 1 282 ? 29.499 -7.813 -2.491 1.00 76.62 282 SER A N 1
ATOM 2242 C CA . SER A 1 282 ? 28.983 -8.549 -1.329 1.00 76.62 282 SER A CA 1
ATOM 2243 C C . SER A 1 282 ? 29.830 -8.405 -0.058 1.00 76.62 282 SER A C 1
ATOM 2245 O O . SER A 1 282 ? 29.314 -8.602 1.037 1.00 76.62 282 SER A O 1
ATOM 2247 N N . GLU A 1 283 ? 31.110 -8.045 -0.179 1.00 75.06 283 GLU A N 1
ATOM 2248 C CA . GLU A 1 283 ? 32.033 -7.889 0.957 1.00 75.06 283 GLU A CA 1
ATOM 2249 C C . GLU A 1 283 ? 32.021 -6.477 1.571 1.00 75.06 283 GLU A C 1
ATOM 2251 O O . GLU A 1 283 ? 32.590 -6.258 2.641 1.00 75.06 283 GLU A O 1
ATOM 2256 N N . GLN A 1 284 ? 31.375 -5.494 0.933 1.00 70.56 284 GLN A N 1
ATOM 2257 C CA . GLN A 1 284 ? 31.386 -4.107 1.406 1.00 70.56 284 GLN A CA 1
ATOM 2258 C C . GLN A 1 284 ? 30.118 -3.753 2.195 1.00 70.56 284 GLN A C 1
ATOM 2260 O O . GLN A 1 284 ? 29.305 -2.927 1.776 1.00 70.56 284 GLN A O 1
ATOM 2265 N N . GLU A 1 285 ? 29.981 -4.314 3.401 1.00 67.38 285 GLU A N 1
ATOM 2266 C CA . GLU A 1 285 ? 28.833 -4.067 4.298 1.00 67.38 285 GLU A CA 1
ATOM 2267 C C . GLU A 1 285 ? 28.572 -2.571 4.573 1.00 67.38 285 GLU A C 1
ATOM 2269 O O . GLU A 1 285 ? 27.430 -2.153 4.787 1.00 67.38 285 GLU A O 1
ATOM 2274 N N . LYS A 1 286 ? 29.624 -1.741 4.516 1.00 73.56 286 LYS A N 1
ATOM 2275 C CA . LYS A 1 286 ? 29.547 -0.289 4.738 1.00 73.56 286 LYS A CA 1
ATOM 2276 C C . LYS A 1 286 ? 28.732 0.454 3.678 1.00 73.56 286 LYS A C 1
ATOM 2278 O O . LYS A 1 286 ? 28.128 1.471 4.009 1.00 73.56 286 LYS A O 1
ATOM 2283 N N . LEU A 1 287 ? 28.634 -0.059 2.446 1.00 79.12 287 LEU A N 1
ATOM 2284 C CA . LEU A 1 287 ? 27.904 0.614 1.359 1.00 79.12 287 LEU A CA 1
ATOM 2285 C C . LEU A 1 287 ? 26.429 0.848 1.693 1.00 79.12 287 LEU A C 1
ATOM 2287 O O . LEU A 1 287 ? 25.812 1.789 1.202 1.00 79.12 287 LEU A O 1
ATOM 2291 N N . ARG A 1 288 ? 25.849 0.040 2.582 1.00 71.06 288 ARG A N 1
ATOM 2292 C CA . ARG A 1 288 ? 24.454 0.190 3.005 1.00 71.06 288 ARG A CA 1
ATOM 2293 C C . ARG A 1 288 ? 24.203 1.412 3.899 1.00 71.06 288 ARG A C 1
ATOM 2295 O O . ARG A 1 288 ? 23.069 1.884 3.955 1.00 71.06 288 ARG A O 1
ATOM 2302 N N . PHE A 1 289 ? 25.222 1.920 4.582 1.00 79.69 289 PHE A N 1
ATOM 2303 C CA . PHE A 1 289 ? 25.060 2.944 5.622 1.00 79.69 289 PHE A CA 1
ATOM 2304 C C . PHE A 1 289 ? 25.899 4.200 5.386 1.00 79.69 289 PHE A C 1
ATOM 2306 O O . PHE A 1 289 ? 25.665 5.208 6.042 1.00 79.69 289 PHE A O 1
ATOM 2313 N N . ASP A 1 290 ? 26.864 4.134 4.471 1.00 87.75 290 ASP A N 1
ATOM 2314 C CA . ASP A 1 290 ? 27.858 5.180 4.252 1.00 87.75 290 ASP A CA 1
ATOM 2315 C C . ASP A 1 290 ? 27.743 5.737 2.826 1.00 87.75 290 ASP A C 1
ATOM 2317 O O . ASP A 1 290 ? 27.931 5.013 1.842 1.00 87.75 290 ASP A O 1
ATOM 2321 N N . ASP A 1 291 ? 27.341 7.005 2.719 1.00 90.25 291 ASP A N 1
ATOM 2322 C CA . ASP A 1 291 ? 27.143 7.711 1.449 1.00 90.25 291 ASP A CA 1
ATOM 2323 C C . ASP A 1 291 ? 28.453 7.933 0.702 1.00 90.25 291 ASP A C 1
ATOM 2325 O O . ASP A 1 291 ? 28.503 7.743 -0.515 1.00 90.25 291 ASP A O 1
ATOM 2329 N N . ASP A 1 292 ? 29.520 8.249 1.429 1.00 91.56 292 ASP A N 1
ATOM 2330 C CA . ASP A 1 292 ? 30.838 8.483 0.849 1.00 91.56 292 ASP A CA 1
ATOM 2331 C C . ASP A 1 292 ? 31.415 7.181 0.295 1.00 91.56 292 ASP A C 1
ATOM 2333 O O . ASP A 1 292 ? 32.021 7.164 -0.780 1.00 91.56 292 ASP A O 1
ATOM 2337 N N . ALA A 1 293 ? 31.175 6.061 0.985 1.00 91.12 293 ALA A N 1
ATOM 2338 C CA . ALA A 1 293 ? 31.541 4.744 0.478 1.00 91.12 293 ALA A CA 1
ATOM 2339 C C . ALA A 1 293 ? 30.822 4.425 -0.844 1.00 91.12 293 ALA A C 1
ATOM 2341 O O . ALA A 1 293 ? 31.467 3.966 -1.787 1.00 91.12 293 ALA A O 1
ATOM 2342 N N . VAL A 1 294 ? 29.518 4.713 -0.949 1.00 92.00 294 VAL A N 1
ATOM 2343 C CA . VAL A 1 294 ? 28.754 4.509 -2.195 1.00 92.00 294 VAL A CA 1
ATOM 2344 C C . VAL A 1 294 ? 29.292 5.388 -3.317 1.00 92.00 294 VAL A C 1
ATOM 2346 O O . VAL A 1 294 ? 29.570 4.883 -4.403 1.00 92.00 294 VAL A O 1
ATOM 2349 N N . LEU A 1 295 ? 29.501 6.681 -3.066 1.00 94.94 295 LEU A N 1
ATOM 2350 C CA . LEU A 1 295 ? 30.044 7.602 -4.070 1.00 94.94 295 LEU A CA 1
ATOM 2351 C C . LEU A 1 295 ? 31.428 7.174 -4.553 1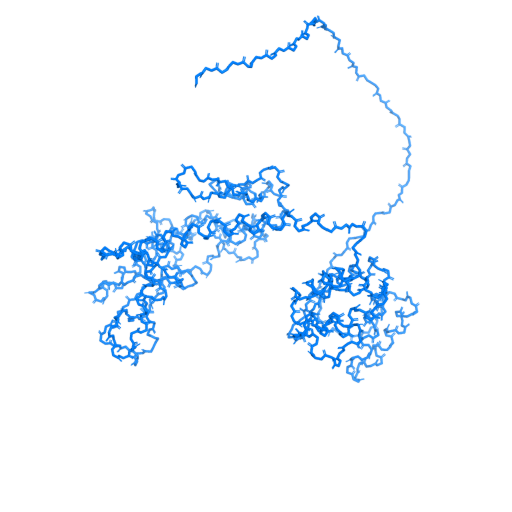.00 94.94 295 LEU A C 1
ATOM 2353 O O . LEU A 1 295 ? 31.719 7.277 -5.745 1.00 94.94 295 LEU A O 1
ATOM 2357 N N . LYS A 1 296 ? 32.267 6.661 -3.649 1.00 93.75 296 LYS A N 1
ATOM 2358 C CA . LYS A 1 296 ? 33.598 6.152 -3.982 1.00 93.75 296 LYS A CA 1
ATOM 2359 C C . LYS A 1 296 ? 33.536 4.955 -4.925 1.00 93.75 296 LYS A C 1
ATOM 2361 O O . LYS A 1 296 ? 34.333 4.900 -5.859 1.00 93.75 296 LYS A O 1
ATOM 2366 N N . GLU A 1 297 ? 32.611 4.021 -4.712 1.00 93.62 297 GLU A N 1
ATOM 2367 C CA . GLU A 1 297 ? 32.434 2.895 -5.634 1.00 93.62 297 GLU A CA 1
ATOM 2368 C C . GLU A 1 297 ? 31.809 3.342 -6.960 1.00 93.62 297 GLU A C 1
ATOM 2370 O O . GLU A 1 297 ? 32.315 2.983 -8.021 1.00 93.62 297 GLU A O 1
ATOM 2375 N N . LEU A 1 298 ? 30.796 4.217 -6.934 1.00 95.50 298 LEU A N 1
ATOM 2376 C CA . LEU A 1 298 ? 30.204 4.784 -8.153 1.00 95.50 298 LEU A CA 1
ATOM 2377 C C . LEU A 1 298 ? 31.232 5.548 -8.997 1.00 95.50 298 LEU A C 1
ATOM 2379 O O . LEU A 1 298 ? 31.185 5.494 -10.224 1.00 95.50 298 LEU A O 1
ATOM 2383 N N . ALA A 1 299 ? 32.188 6.238 -8.374 1.00 95.19 299 ALA A N 1
ATOM 2384 C CA . ALA A 1 299 ? 33.262 6.942 -9.073 1.00 95.19 299 ALA A CA 1
ATOM 2385 C C . ALA A 1 299 ? 34.257 6.005 -9.780 1.00 95.19 299 ALA A C 1
ATOM 2387 O O . ALA A 1 299 ? 34.934 6.444 -10.706 1.00 95.19 299 ALA A O 1
ATOM 2388 N N . ARG A 1 300 ? 34.345 4.732 -9.372 1.00 94.50 300 ARG A N 1
ATOM 2389 C CA . ARG A 1 300 ? 35.219 3.727 -10.002 1.00 94.50 300 ARG A CA 1
ATOM 2390 C C . ARG A 1 300 ? 34.595 3.056 -11.221 1.00 94.50 300 ARG A C 1
ATOM 2392 O O . ARG A 1 300 ? 35.327 2.452 -11.998 1.00 94.50 300 ARG A O 1
ATOM 2399 N N . LEU A 1 301 ? 33.274 3.135 -11.372 1.00 96.06 301 LEU A N 1
ATOM 2400 C CA . LEU A 1 301 ? 32.562 2.517 -12.487 1.00 96.06 301 LEU A CA 1
ATOM 2401 C C . LEU A 1 301 ? 32.794 3.288 -13.785 1.00 96.06 301 LEU A C 1
ATOM 2403 O O . LEU A 1 301 ? 32.703 4.517 -13.801 1.00 96.06 301 LEU A O 1
ATOM 2407 N N . ASP A 1 302 ? 32.999 2.585 -14.894 1.00 95.50 302 ASP A N 1
ATOM 2408 C CA . ASP A 1 302 ? 32.918 3.221 -16.210 1.00 95.50 302 ASP A CA 1
ATOM 2409 C C . ASP A 1 302 ? 31.466 3.638 -16.548 1.00 95.50 302 ASP A C 1
ATOM 2411 O O . ASP A 1 302 ? 30.531 3.421 -15.773 1.00 95.50 302 ASP A O 1
ATOM 2415 N N . GLU A 1 303 ? 31.249 4.312 -17.680 1.00 93.56 303 GLU A N 1
ATOM 2416 C CA . GLU A 1 303 ? 29.907 4.775 -18.074 1.00 93.56 303 GLU A CA 1
ATOM 2417 C C . GLU A 1 303 ? 28.913 3.624 -18.294 1.00 93.56 303 GLU A C 1
ATOM 2419 O O . GLU A 1 303 ? 27.740 3.743 -17.932 1.00 93.56 303 GLU A O 1
ATOM 2424 N N . ASN A 1 304 ? 29.376 2.492 -18.831 1.00 95.62 304 ASN A N 1
ATOM 2425 C CA . ASN A 1 304 ? 28.531 1.328 -19.089 1.00 95.62 304 ASN A CA 1
ATOM 2426 C C . ASN A 1 304 ? 28.135 0.645 -17.781 1.00 95.62 304 ASN A C 1
ATOM 2428 O O . ASN A 1 304 ? 26.964 0.331 -17.576 1.00 95.62 304 ASN A O 1
ATOM 2432 N N . GLN A 1 305 ? 29.094 0.446 -16.882 1.00 96.75 305 GLN A N 1
ATOM 2433 C CA . GLN A 1 305 ? 28.875 -0.108 -15.554 1.00 96.75 305 GLN A CA 1
ATOM 2434 C C . GLN A 1 305 ? 27.966 0.798 -14.728 1.00 96.75 305 GLN A C 1
ATOM 2436 O O . GLN A 1 305 ? 27.054 0.312 -14.064 1.00 96.75 305 GLN A O 1
ATOM 2441 N N . LEU A 1 306 ? 28.146 2.117 -14.808 1.00 95.69 306 LEU A N 1
ATOM 2442 C CA . LEU A 1 306 ? 27.276 3.058 -14.114 1.00 95.69 306 LEU A CA 1
ATOM 2443 C C . LEU A 1 306 ? 25.831 2.975 -14.635 1.00 95.69 306 LEU A C 1
ATOM 2445 O O . LEU A 1 306 ? 24.887 2.938 -13.842 1.00 95.69 306 LEU A O 1
ATOM 2449 N N . ALA A 1 307 ? 25.647 2.884 -15.955 1.00 95.00 307 ALA A N 1
ATOM 2450 C CA . ALA A 1 307 ? 24.332 2.680 -16.554 1.00 95.00 307 ALA A CA 1
ATOM 2451 C C . ALA A 1 307 ? 23.717 1.332 -16.139 1.00 95.00 307 ALA A C 1
ATOM 2453 O O . ALA A 1 307 ? 22.536 1.276 -15.799 1.00 95.00 307 ALA A O 1
ATOM 2454 N N . GLN A 1 308 ? 24.505 0.254 -16.109 1.00 96.44 308 GLN A N 1
ATOM 2455 C CA . GLN A 1 308 ? 24.065 -1.060 -15.630 1.00 96.44 308 GLN A CA 1
ATOM 2456 C C . GLN A 1 308 ? 23.641 -1.013 -14.160 1.00 96.44 308 GLN A C 1
ATOM 2458 O O . GLN A 1 308 ? 22.587 -1.548 -13.826 1.00 96.44 308 GLN A O 1
ATOM 2463 N N . PHE A 1 309 ? 24.407 -0.335 -13.302 1.00 96.75 309 PHE A N 1
ATOM 2464 C CA . PHE A 1 309 ? 24.089 -0.164 -11.885 1.00 96.75 309 PHE A CA 1
ATOM 2465 C C . PHE A 1 309 ? 22.779 0.609 -11.690 1.00 96.75 309 PHE A C 1
ATOM 2467 O O . PHE A 1 309 ? 21.889 0.162 -10.963 1.00 96.75 309 PHE A O 1
ATOM 2474 N N . LEU A 1 310 ? 22.617 1.740 -12.386 1.00 96.06 310 LEU A N 1
ATOM 2475 C CA . LEU A 1 310 ? 21.382 2.527 -12.359 1.00 96.06 310 LEU A CA 1
ATOM 2476 C C . LEU A 1 310 ? 20.183 1.707 -12.853 1.00 96.06 310 LEU A C 1
ATOM 2478 O O . LEU A 1 310 ? 19.118 1.718 -12.235 1.00 96.06 310 LEU A O 1
ATOM 2482 N N . MET A 1 311 ? 20.350 0.960 -13.945 1.00 95.69 311 MET A N 1
ATOM 2483 C CA . MET A 1 311 ? 19.281 0.109 -14.456 1.00 95.69 311 MET A CA 1
ATOM 2484 C C . MET A 1 311 ? 18.943 -1.014 -13.477 1.00 95.69 311 MET A C 1
ATOM 2486 O O . MET A 1 311 ? 17.764 -1.239 -13.219 1.00 95.69 311 MET A O 1
ATOM 2490 N N . LEU A 1 312 ? 19.935 -1.662 -12.872 1.00 95.81 312 LEU A N 1
ATOM 2491 C CA . LEU A 1 312 ? 19.728 -2.695 -11.860 1.00 95.81 312 LEU A CA 1
ATOM 2492 C C . LEU A 1 312 ? 18.931 -2.163 -10.660 1.00 95.81 312 LEU A C 1
ATOM 2494 O O . LEU A 1 312 ? 17.984 -2.815 -10.220 1.00 95.81 312 LEU A O 1
ATOM 2498 N N . CYS A 1 313 ? 19.220 -0.940 -10.206 1.00 94.94 313 CYS A N 1
ATOM 2499 C CA . CYS A 1 313 ? 18.446 -0.264 -9.161 1.00 94.94 313 CYS A CA 1
ATOM 2500 C C . CYS A 1 313 ? 16.940 -0.177 -9.491 1.00 94.94 313 CYS A C 1
ATOM 2502 O O . CYS A 1 313 ? 16.106 -0.231 -8.589 1.00 94.94 313 CYS A O 1
ATOM 2504 N N . SER A 1 314 ? 16.563 -0.095 -10.772 1.00 94.94 314 SER A N 1
ATOM 2505 C CA . SER A 1 314 ? 15.154 0.007 -11.179 1.00 94.94 314 SER A CA 1
ATOM 2506 C C . SER A 1 314 ? 14.361 -1.304 -11.081 1.00 94.94 314 SER A C 1
ATOM 2508 O O . SER A 1 314 ? 13.139 -1.251 -10.944 1.00 94.94 314 SER A O 1
ATOM 2510 N N . PHE A 1 315 ? 15.018 -2.471 -11.117 1.00 94.44 315 PHE A N 1
ATOM 2511 C CA . PHE A 1 315 ? 14.339 -3.778 -11.171 1.00 94.44 315 PHE A CA 1
ATOM 2512 C C . PHE A 1 315 ? 14.839 -4.815 -10.155 1.00 94.44 315 PHE A C 1
ATOM 2514 O O . PHE A 1 315 ? 14.321 -5.928 -10.130 1.00 94.44 315 PHE A O 1
ATOM 2521 N N . ALA A 1 316 ? 15.784 -4.477 -9.273 1.00 93.44 316 ALA A N 1
ATOM 2522 C CA . ALA A 1 316 ? 16.323 -5.408 -8.271 1.00 93.44 316 ALA A CA 1
ATOM 2523 C C . ALA A 1 316 ? 15.275 -6.007 -7.310 1.00 93.44 316 ALA A C 1
ATOM 2525 O O . ALA A 1 316 ? 15.505 -7.056 -6.717 1.00 93.44 316 ALA A O 1
ATOM 2526 N N . HIS A 1 317 ? 14.116 -5.362 -7.172 1.00 91.75 317 HIS A N 1
ATOM 2527 C CA . HIS A 1 317 ? 13.005 -5.830 -6.342 1.00 91.75 317 HIS A CA 1
ATOM 2528 C C . HIS A 1 317 ? 12.141 -6.914 -7.022 1.00 91.75 317 HIS A C 1
ATOM 2530 O O . HIS A 1 317 ? 11.279 -7.519 -6.377 1.00 91.75 317 HIS A O 1
ATOM 2536 N N . TYR A 1 318 ? 12.317 -7.164 -8.326 1.00 93.81 318 TYR A N 1
ATOM 2537 C CA . TYR A 1 318 ? 11.504 -8.131 -9.066 1.00 93.81 318 TYR A CA 1
ATOM 2538 C C . TYR A 1 318 ? 11.710 -9.545 -8.531 1.00 93.81 318 TYR A C 1
ATOM 2540 O O . TYR A 1 318 ? 12.822 -10.059 -8.485 1.00 93.81 318 TYR A O 1
ATOM 2548 N N . GLY A 1 319 ? 10.612 -10.192 -8.133 1.00 87.62 319 GLY A N 1
ATOM 2549 C CA . GLY A 1 319 ? 10.644 -11.573 -7.652 1.00 87.62 319 GLY A CA 1
ATOM 2550 C C . GLY A 1 319 ? 11.423 -11.780 -6.346 1.00 87.62 319 GLY A C 1
ATOM 2551 O O . GLY A 1 319 ? 11.698 -12.931 -6.002 1.00 87.62 319 GLY A O 1
ATOM 2552 N N . ALA A 1 320 ? 11.759 -10.714 -5.608 1.00 88.62 320 ALA A N 1
ATOM 2553 C CA . ALA A 1 320 ? 12.551 -10.802 -4.386 1.00 88.62 320 ALA A CA 1
ATOM 2554 C C . ALA A 1 320 ? 11.924 -11.780 -3.371 1.00 88.62 320 ALA A C 1
ATOM 2556 O O . ALA A 1 320 ? 10.773 -11.638 -2.954 1.00 88.62 320 ALA A O 1
ATOM 2557 N N . ASN A 1 321 ? 12.693 -12.796 -2.964 1.00 88.00 321 ASN A N 1
ATOM 2558 C CA . ASN A 1 321 ? 12.250 -13.835 -2.027 1.00 88.00 321 ASN A CA 1
ATOM 2559 C C . ASN A 1 321 ? 13.338 -14.199 -1.007 1.00 88.00 321 ASN A C 1
ATOM 2561 O O . ASN A 1 321 ? 13.622 -15.367 -0.742 1.00 88.00 321 ASN A O 1
ATOM 2565 N N . ARG A 1 322 ? 13.975 -13.181 -0.434 1.00 79.00 322 ARG A N 1
ATOM 2566 C CA . ARG A 1 322 ? 15.156 -13.362 0.412 1.00 79.00 322 ARG A CA 1
ATOM 2567 C C . ARG A 1 322 ? 14.908 -14.197 1.669 1.00 79.00 322 ARG A C 1
ATOM 2569 O O . ARG A 1 322 ? 15.744 -15.010 2.040 1.00 79.00 322 ARG A O 1
ATOM 2576 N N . ASN A 1 323 ? 13.743 -14.030 2.294 1.00 80.06 323 ASN A N 1
ATOM 2577 C CA . ASN A 1 323 ? 13.390 -14.775 3.504 1.00 80.06 323 ASN A CA 1
ATOM 2578 C C . ASN A 1 323 ? 12.974 -16.225 3.210 1.00 80.06 323 ASN A C 1
ATOM 2580 O O . ASN A 1 323 ? 12.847 -16.999 4.145 1.00 80.06 323 ASN A O 1
ATOM 2584 N N . GLN A 1 324 ? 12.702 -16.585 1.948 1.00 83.75 324 GLN A N 1
ATOM 2585 C CA . GLN A 1 324 ? 12.332 -17.936 1.492 1.00 83.75 324 GLN A CA 1
ATOM 2586 C C . GLN A 1 324 ? 11.154 -18.614 2.231 1.00 83.75 324 GLN A C 1
ATOM 2588 O O . GLN A 1 324 ? 10.858 -19.780 1.988 1.00 83.75 324 GLN A O 1
ATOM 2593 N N . ASN A 1 325 ? 10.412 -17.885 3.072 1.00 83.12 325 ASN A N 1
ATOM 2594 C CA . ASN A 1 325 ? 9.313 -18.425 3.883 1.00 83.12 325 ASN A CA 1
ATOM 2595 C C . ASN A 1 325 ? 8.119 -18.913 3.047 1.00 83.12 325 ASN A C 1
ATOM 2597 O O . ASN A 1 325 ? 7.338 -19.751 3.493 1.00 83.12 325 ASN A O 1
ATOM 2601 N N . ARG A 1 326 ? 7.935 -18.360 1.844 1.00 86.38 326 ARG A N 1
ATOM 2602 C CA . ARG A 1 326 ? 6.906 -18.774 0.883 1.00 86.38 326 ARG A CA 1
ATOM 2603 C C . ARG A 1 326 ? 7.355 -18.450 -0.533 1.00 86.38 326 ARG A C 1
ATOM 2605 O O . ARG A 1 326 ? 8.171 -17.560 -0.740 1.00 86.38 326 ARG A O 1
ATOM 2612 N N . ARG A 1 327 ? 6.793 -19.141 -1.523 1.00 86.31 327 ARG A N 1
ATOM 2613 C CA . ARG A 1 327 ? 7.052 -18.825 -2.931 1.00 86.31 327 ARG A CA 1
ATOM 2614 C C . ARG A 1 327 ? 6.425 -17.476 -3.292 1.00 86.31 327 ARG A C 1
ATOM 2616 O O . ARG A 1 327 ? 5.261 -17.237 -2.978 1.00 86.31 327 ARG A O 1
ATOM 2623 N N . VAL A 1 328 ? 7.196 -16.630 -3.967 1.00 87.56 328 VAL A N 1
ATOM 2624 C CA . VAL A 1 328 ? 6.759 -15.331 -4.499 1.00 87.56 328 VAL A CA 1
ATOM 2625 C C . VAL A 1 328 ? 6.547 -15.455 -6.006 1.00 87.56 328 VAL A C 1
ATOM 2627 O O . VAL A 1 328 ? 7.173 -16.301 -6.652 1.00 87.56 328 VAL A O 1
ATOM 2630 N N . ASP A 1 329 ? 5.645 -14.646 -6.557 1.00 88.38 329 ASP A N 1
ATOM 2631 C CA . ASP A 1 329 ? 5.446 -14.561 -8.002 1.00 88.38 329 ASP A CA 1
ATOM 2632 C C . ASP A 1 329 ? 6.738 -14.119 -8.714 1.00 88.38 329 ASP A C 1
ATOM 2634 O O . ASP A 1 329 ? 7.440 -13.225 -8.247 1.00 88.38 329 ASP A O 1
ATOM 2638 N N . GLN A 1 330 ? 7.052 -14.774 -9.832 1.00 92.75 330 GLN A N 1
ATOM 2639 C CA . GLN A 1 330 ? 8.262 -14.542 -10.633 1.00 92.75 330 GLN A CA 1
ATOM 2640 C C . GLN A 1 330 ? 7.939 -13.989 -12.027 1.00 92.75 330 GLN A C 1
ATOM 2642 O O . GLN A 1 330 ? 8.832 -13.880 -12.862 1.00 92.75 330 GLN A O 1
ATOM 2647 N N . SER A 1 331 ? 6.677 -13.635 -12.293 1.00 92.00 331 SER A N 1
ATOM 2648 C CA . SER A 1 331 ? 6.239 -13.113 -13.593 1.00 92.00 331 SER A CA 1
ATOM 2649 C C . SER A 1 331 ? 7.099 -11.940 -14.081 1.00 92.00 331 SER A C 1
ATOM 2651 O O . SER A 1 331 ? 7.546 -11.956 -15.221 1.00 92.00 331 SER A O 1
ATOM 2653 N N . ALA A 1 332 ? 7.428 -10.989 -13.203 1.00 92.00 332 ALA A N 1
ATOM 2654 C CA . ALA A 1 332 ? 8.265 -9.835 -13.537 1.00 92.00 332 ALA A CA 1
ATOM 2655 C C . ALA A 1 332 ? 9.702 -10.214 -13.948 1.00 92.00 332 ALA A C 1
ATOM 2657 O O . ALA A 1 332 ? 10.266 -9.596 -14.847 1.00 92.00 332 ALA A O 1
ATOM 2658 N N . VAL A 1 333 ? 10.285 -11.253 -13.337 1.00 94.38 333 VAL A N 1
ATOM 2659 C CA . VAL A 1 333 ? 11.623 -11.762 -13.696 1.00 94.38 333 VAL A CA 1
ATOM 2660 C C . VAL A 1 333 ? 11.585 -12.446 -15.063 1.00 94.38 333 VAL A C 1
ATOM 2662 O O . VAL A 1 333 ? 12.477 -12.243 -15.886 1.00 94.38 333 VAL A O 1
ATOM 2665 N N . VAL A 1 334 ? 10.522 -13.209 -15.336 1.00 93.56 334 VAL A N 1
ATOM 2666 C CA . VAL A 1 334 ? 10.302 -13.832 -16.649 1.00 93.56 334 VAL A CA 1
ATOM 2667 C C . VAL A 1 334 ? 10.127 -12.758 -17.724 1.00 93.56 334 VAL A C 1
ATOM 2669 O O . VAL A 1 334 ? 10.853 -12.789 -18.714 1.00 93.56 334 VAL A O 1
ATOM 2672 N N . SER A 1 335 ? 9.266 -11.760 -17.507 1.00 95.12 335 SER A N 1
ATOM 2673 C CA . SER A 1 335 ? 9.082 -10.648 -18.450 1.00 95.12 335 SER A CA 1
ATOM 2674 C C . SER A 1 335 ? 10.387 -9.896 -18.715 1.00 95.12 335 SER A C 1
ATOM 2676 O O . SER A 1 335 ? 10.734 -9.656 -19.868 1.00 95.12 335 SER A O 1
ATOM 2678 N N . LEU A 1 336 ? 11.165 -9.596 -17.666 1.00 95.50 336 LEU A N 1
ATOM 2679 C CA . LEU A 1 336 ? 12.473 -8.952 -17.811 1.00 95.50 336 LEU A CA 1
ATOM 2680 C C . LEU A 1 336 ? 13.417 -9.794 -18.680 1.00 95.50 336 LEU A C 1
ATOM 2682 O O . LEU A 1 336 ? 14.126 -9.255 -19.529 1.00 95.50 336 LEU A O 1
ATOM 2686 N N . SER A 1 337 ? 13.422 -11.115 -18.495 1.00 95.94 337 SER A N 1
ATOM 2687 C CA . SER A 1 337 ? 14.254 -12.007 -19.302 1.00 95.94 337 SER A CA 1
ATOM 2688 C C . SER A 1 337 ? 13.857 -11.996 -20.779 1.00 95.94 337 SER A C 1
ATOM 2690 O O . SER A 1 337 ? 14.728 -11.946 -21.643 1.00 95.94 337 SER A O 1
ATOM 2692 N N . GLU A 1 338 ? 12.559 -11.955 -21.081 1.00 94.69 338 GLU A N 1
ATOM 2693 C CA . GLU A 1 338 ? 12.046 -11.902 -22.450 1.00 94.69 338 GLU A CA 1
ATOM 2694 C C . GLU A 1 338 ? 12.409 -10.570 -23.118 1.00 94.69 338 GLU A C 1
ATOM 2696 O O . GLU A 1 338 ? 12.977 -10.557 -24.213 1.00 94.69 338 GLU A O 1
ATOM 2701 N N . GLU A 1 339 ? 12.175 -9.452 -22.424 1.00 94.62 339 GLU A N 1
ATOM 2702 C CA . GLU A 1 339 ? 12.516 -8.104 -22.892 1.00 94.62 339 GLU A CA 1
ATOM 2703 C C . GLU A 1 339 ? 14.014 -7.947 -23.175 1.00 94.62 339 GLU A C 1
ATOM 2705 O O . GLU A 1 339 ? 14.414 -7.316 -24.158 1.00 94.62 339 GLU A O 1
ATOM 2710 N N . ARG A 1 340 ? 14.859 -8.537 -22.322 1.00 94.69 340 ARG A N 1
ATOM 2711 C CA . ARG A 1 340 ? 16.323 -8.473 -22.437 1.00 94.69 340 ARG A CA 1
ATOM 2712 C C . ARG A 1 340 ? 16.924 -9.631 -23.227 1.00 94.69 340 ARG A C 1
ATOM 2714 O O . ARG A 1 340 ? 18.142 -9.677 -23.376 1.00 94.69 340 ARG A O 1
ATOM 2721 N N . LYS A 1 341 ? 16.093 -10.524 -23.777 1.00 95.25 341 LYS A N 1
ATOM 2722 C CA . LYS A 1 341 ? 16.508 -11.713 -24.543 1.00 95.25 341 LYS A CA 1
ATOM 2723 C C . LYS A 1 341 ? 17.473 -12.621 -23.765 1.00 95.25 341 LYS A C 1
ATOM 2725 O O . LYS A 1 341 ? 18.363 -13.241 -24.344 1.00 95.25 341 LYS A O 1
ATOM 2730 N N . VAL A 1 342 ? 17.287 -12.701 -22.451 1.00 95.12 342 VAL A N 1
ATOM 2731 C CA . VAL A 1 342 ? 18.004 -13.599 -21.543 1.00 95.12 342 VAL A CA 1
ATOM 2732 C C . VAL A 1 342 ? 17.253 -14.928 -21.473 1.00 95.12 342 VAL A C 1
ATOM 2734 O O . VAL A 1 342 ? 16.038 -14.962 -21.286 1.00 95.12 342 VAL A O 1
ATOM 2737 N N . ASN A 1 343 ? 17.963 -16.051 -21.606 1.00 93.56 343 ASN A N 1
ATOM 2738 C CA . ASN A 1 343 ? 17.344 -17.377 -21.578 1.00 93.56 343 ASN A CA 1
ATOM 2739 C C . ASN A 1 343 ? 17.009 -17.815 -20.140 1.00 93.56 343 ASN A C 1
ATOM 2741 O O . ASN A 1 343 ? 17.752 -18.573 -19.518 1.00 93.56 343 ASN A O 1
ATOM 2745 N N . HIS A 1 344 ? 15.865 -17.360 -19.623 1.00 94.06 344 HIS A N 1
ATOM 2746 C CA . HIS A 1 344 ? 15.401 -17.708 -18.277 1.00 94.06 344 HIS A CA 1
ATOM 2747 C C . HIS A 1 344 ? 15.256 -19.216 -18.061 1.00 94.06 344 HIS A C 1
ATOM 2749 O O . HIS A 1 344 ? 15.552 -19.706 -16.977 1.00 94.06 344 HIS A O 1
ATOM 2755 N N . ALA A 1 345 ? 14.817 -19.973 -19.072 1.00 91.94 345 ALA A N 1
ATOM 2756 C CA . ALA A 1 345 ? 14.659 -21.421 -18.935 1.00 91.94 345 ALA A CA 1
ATOM 2757 C C . ALA A 1 345 ? 15.999 -22.121 -18.668 1.00 91.94 345 ALA A C 1
ATOM 2759 O O . ALA A 1 345 ? 16.046 -23.048 -17.862 1.00 91.94 345 ALA A O 1
ATOM 2760 N N . LEU A 1 346 ? 17.075 -21.668 -19.319 1.00 94.00 346 LEU A N 1
ATOM 2761 C CA . LEU A 1 346 ? 18.417 -22.199 -19.098 1.00 94.00 346 LEU A CA 1
ATOM 2762 C C . LEU A 1 346 ? 18.931 -21.855 -17.695 1.00 94.00 346 LEU A C 1
ATOM 2764 O O . LEU A 1 346 ? 19.390 -22.755 -17.000 1.00 94.00 346 LEU A O 1
ATOM 2768 N N . ILE A 1 347 ? 18.772 -20.599 -17.264 1.00 95.19 347 ILE A N 1
ATOM 2769 C CA . ILE A 1 347 ? 19.192 -20.138 -15.928 1.00 95.19 347 ILE A CA 1
ATOM 2770 C C . ILE A 1 347 ? 18.415 -20.869 -14.821 1.00 95.19 347 ILE A C 1
ATOM 2772 O O . ILE A 1 347 ? 19.006 -21.342 -13.855 1.00 95.19 347 ILE A O 1
ATOM 2776 N N . ASP A 1 348 ? 17.093 -21.031 -14.965 1.00 93.88 348 ASP A N 1
ATOM 2777 C CA . ASP A 1 348 ? 16.272 -21.815 -14.028 1.00 93.88 348 ASP A CA 1
ATOM 2778 C C . ASP A 1 348 ? 16.726 -23.282 -13.979 1.00 93.88 348 ASP A C 1
ATOM 2780 O O . ASP A 1 348 ? 16.793 -23.875 -12.901 1.00 93.88 348 ASP A O 1
ATOM 2784 N N . ALA A 1 349 ? 17.062 -23.877 -15.126 1.00 93.44 349 ALA A N 1
ATOM 2785 C CA . ALA A 1 349 ? 17.524 -25.258 -15.184 1.00 93.44 349 ALA A CA 1
ATOM 2786 C C . ALA A 1 349 ? 18.899 -25.451 -14.528 1.00 93.44 349 ALA A C 1
ATOM 2788 O O . ALA A 1 349 ? 19.080 -26.425 -13.796 1.00 93.44 349 ALA A O 1
ATOM 2789 N N . GLU A 1 350 ? 19.824 -24.515 -14.741 1.00 95.69 350 GLU A N 1
ATOM 2790 C CA . GLU A 1 350 ? 21.142 -24.482 -14.102 1.00 95.69 350 GLU A CA 1
ATOM 2791 C C . GLU A 1 350 ? 21.010 -24.350 -12.582 1.00 95.69 350 GLU A C 1
ATOM 2793 O O . GLU A 1 350 ? 21.454 -25.230 -11.845 1.00 95.69 350 GLU A O 1
ATOM 2798 N N . ALA A 1 351 ? 20.266 -23.347 -12.105 1.00 94.62 351 ALA A N 1
ATOM 2799 C CA . ALA A 1 351 ? 20.045 -23.128 -10.676 1.00 94.62 351 ALA A CA 1
ATOM 2800 C C . ALA A 1 351 ? 19.373 -24.334 -9.995 1.00 94.62 351 ALA A C 1
ATOM 2802 O O . ALA A 1 351 ? 19.712 -24.708 -8.869 1.00 94.62 351 ALA A O 1
ATOM 2803 N N . ARG A 1 352 ? 18.428 -25.001 -10.675 1.00 93.25 352 ARG A N 1
ATOM 2804 C CA . ARG A 1 352 ? 17.833 -26.254 -10.180 1.00 93.25 352 ARG A CA 1
ATOM 2805 C C . ARG A 1 352 ? 18.857 -27.373 -10.091 1.00 93.25 352 ARG A C 1
ATOM 2807 O O . ARG A 1 352 ? 18.846 -28.105 -9.104 1.00 93.25 352 ARG A O 1
ATOM 2814 N N . ALA A 1 353 ? 19.700 -27.535 -11.107 1.00 93.69 353 ALA A N 1
ATOM 2815 C CA . ALA A 1 353 ? 20.753 -28.535 -11.088 1.00 93.69 353 ALA A CA 1
ATOM 2816 C C . ALA A 1 353 ? 21.704 -28.273 -9.919 1.00 93.69 353 ALA A C 1
ATOM 2818 O O . ALA A 1 353 ? 21.976 -29.199 -9.159 1.00 93.69 353 ALA A O 1
ATOM 2819 N N . GLU A 1 354 ? 22.135 -27.033 -9.701 1.00 94.69 354 GLU A N 1
ATOM 2820 C CA . GLU A 1 354 ? 23.021 -26.631 -8.603 1.00 94.69 354 GLU A CA 1
ATOM 2821 C C . GLU A 1 354 ? 22.423 -26.886 -7.216 1.00 94.69 354 GLU A C 1
ATOM 2823 O O . GLU A 1 354 ? 23.048 -27.573 -6.404 1.00 94.69 354 GLU A O 1
ATOM 2828 N N . LEU A 1 355 ? 21.205 -26.395 -6.965 1.00 93.75 355 LEU A N 1
ATOM 2829 C CA . LEU A 1 355 ? 20.599 -26.344 -5.629 1.00 93.75 355 LEU A CA 1
ATOM 2830 C C . LEU A 1 355 ? 19.806 -27.600 -5.241 1.00 93.75 355 LEU A C 1
ATOM 2832 O O . LEU A 1 355 ? 19.391 -27.734 -4.086 1.00 93.75 355 LEU A O 1
ATOM 2836 N N . CYS A 1 356 ? 19.536 -28.517 -6.174 1.00 92.69 356 CYS A N 1
ATOM 2837 C CA . CYS A 1 356 ? 18.721 -29.687 -5.858 1.00 92.69 356 CYS A CA 1
ATOM 2838 C C . CYS A 1 356 ? 19.393 -30.632 -4.835 1.00 92.69 356 CYS A C 1
ATOM 2840 O O . CYS A 1 356 ? 20.614 -30.820 -4.836 1.00 92.69 356 CYS A O 1
ATOM 2842 N N . PRO A 1 357 ? 18.602 -31.312 -3.981 1.00 92.69 357 PRO A N 1
ATOM 2843 C CA . PRO A 1 357 ? 19.121 -32.366 -3.117 1.00 92.69 357 PRO A CA 1
ATOM 2844 C C . PRO A 1 357 ? 19.754 -33.500 -3.933 1.00 92.69 357 PRO A C 1
ATOM 2846 O O . PRO A 1 357 ? 19.229 -33.870 -4.983 1.00 92.69 357 PRO A O 1
ATOM 2849 N N . LYS A 1 358 ? 20.803 -34.144 -3.393 1.00 92.94 358 LYS A N 1
ATOM 2850 C CA . LYS A 1 358 ? 21.540 -35.248 -4.053 1.00 92.94 358 LYS A CA 1
ATOM 2851 C C . LYS A 1 358 ? 20.627 -36.311 -4.685 1.00 92.94 358 LYS A C 1
ATOM 2853 O O . LYS A 1 358 ? 20.906 -36.776 -5.781 1.00 92.94 358 LYS A O 1
ATOM 2858 N N . LYS A 1 359 ? 19.506 -36.643 -4.031 1.00 93.25 359 LYS A N 1
ATOM 2859 C CA . LYS A 1 359 ? 18.508 -37.624 -4.499 1.00 93.25 359 LYS A CA 1
ATOM 2860 C C . LYS A 1 359 ? 17.903 -37.303 -5.877 1.00 93.25 359 LYS A C 1
ATOM 2862 O O . LYS A 1 359 ? 17.477 -38.219 -6.569 1.00 93.25 359 LYS A O 1
ATOM 2867 N N . TYR A 1 360 ? 17.829 -36.029 -6.259 1.00 92.38 360 TYR A N 1
ATOM 2868 C CA . TYR A 1 360 ? 17.201 -35.577 -7.507 1.00 92.38 360 TYR A CA 1
ATOM 2869 C C . TYR A 1 360 ? 18.210 -34.993 -8.508 1.00 92.38 360 TYR A C 1
ATOM 2871 O O . TYR A 1 360 ? 17.802 -34.468 -9.544 1.00 92.38 360 TYR A O 1
ATOM 2879 N N . LYS A 1 361 ? 19.516 -35.094 -8.217 1.00 92.31 361 LYS A N 1
ATOM 2880 C CA . LYS A 1 361 ? 20.589 -34.484 -9.015 1.00 92.31 361 LYS A CA 1
ATOM 2881 C C . LYS A 1 361 ? 20.590 -34.981 -10.457 1.00 92.31 361 LYS A C 1
ATOM 2883 O O . LYS A 1 361 ? 20.606 -34.163 -11.369 1.00 92.31 361 LYS A O 1
ATOM 2888 N N . ASP A 1 362 ? 20.455 -36.289 -10.667 1.00 91.56 362 ASP A N 1
ATOM 2889 C CA . ASP A 1 362 ? 20.445 -36.880 -12.012 1.00 91.56 362 ASP A CA 1
ATOM 2890 C C . ASP A 1 362 ? 19.266 -36.377 -12.857 1.00 91.56 362 ASP A C 1
ATOM 2892 O O . ASP A 1 362 ? 19.431 -36.040 -14.029 1.00 91.56 362 ASP A O 1
ATOM 2896 N N . ALA A 1 363 ? 18.082 -36.248 -12.249 1.00 91.38 363 ALA A N 1
ATOM 2897 C CA . ALA A 1 363 ? 16.890 -35.747 -12.929 1.00 91.38 363 ALA A CA 1
ATOM 2898 C C . ALA A 1 363 ? 17.025 -34.264 -13.316 1.00 91.38 363 ALA A C 1
ATOM 2900 O O . ALA A 1 363 ? 16.657 -33.879 -14.428 1.00 91.38 363 ALA A O 1
ATOM 2901 N N . HIS A 1 364 ? 17.569 -33.428 -12.427 1.00 92.19 364 HIS A N 1
ATOM 2902 C CA . HIS A 1 364 ? 17.779 -32.008 -12.715 1.00 92.19 364 HIS A CA 1
ATOM 2903 C C . HIS A 1 364 ? 18.934 -31.760 -13.692 1.00 92.19 364 HIS A C 1
ATOM 2905 O O . HIS A 1 364 ? 18.801 -30.895 -14.554 1.00 92.19 364 HIS A O 1
ATOM 2911 N N . ASN A 1 365 ? 20.005 -32.555 -13.643 1.00 92.62 365 ASN A N 1
ATOM 2912 C CA . ASN A 1 365 ? 21.077 -32.511 -14.640 1.00 92.62 365 ASN A CA 1
ATOM 2913 C C . ASN A 1 365 ? 20.557 -32.909 -16.031 1.00 92.62 365 ASN A C 1
ATOM 2915 O O . ASN A 1 365 ? 20.842 -32.230 -17.013 1.00 92.62 365 ASN A O 1
ATOM 2919 N N . ALA A 1 366 ? 19.735 -33.962 -16.123 1.00 91.81 366 ALA A N 1
ATOM 2920 C CA . ALA A 1 366 ? 19.108 -34.358 -17.385 1.00 91.81 366 ALA A CA 1
ATOM 2921 C C . ALA A 1 366 ? 18.171 -33.267 -17.936 1.00 91.81 366 ALA A C 1
ATOM 2923 O O . ALA A 1 366 ? 18.134 -33.029 -19.144 1.00 91.81 366 ALA A O 1
ATOM 2924 N N . TYR A 1 367 ? 17.434 -32.580 -17.055 1.00 89.94 367 TYR A N 1
ATOM 2925 C CA . TYR A 1 367 ? 16.623 -31.421 -17.424 1.00 89.94 367 TYR A CA 1
ATOM 2926 C C . TYR A 1 367 ? 17.483 -30.265 -17.955 1.00 89.94 367 TYR A C 1
ATOM 2928 O O . TYR A 1 367 ? 17.183 -29.742 -19.027 1.00 89.94 367 TYR A O 1
ATOM 2936 N N . PHE A 1 368 ? 18.567 -29.913 -17.259 1.00 93.44 368 PHE A N 1
ATOM 2937 C CA . PHE A 1 368 ? 19.513 -28.880 -17.686 1.00 93.44 368 PHE A CA 1
ATOM 2938 C C . PHE A 1 368 ? 20.112 -29.174 -19.064 1.00 93.44 368 PHE A C 1
ATOM 2940 O O . PHE A 1 368 ? 20.015 -28.338 -19.960 1.00 93.44 368 PHE A O 1
ATOM 2947 N N . GLU A 1 369 ? 20.624 -30.386 -19.280 1.00 93.12 369 GLU A N 1
ATOM 2948 C CA . GLU A 1 369 ? 21.185 -30.800 -20.572 1.00 93.12 369 GLU A CA 1
ATOM 2949 C C . GLU A 1 369 ? 20.162 -30.733 -21.709 1.00 93.12 369 GLU A C 1
ATOM 2951 O O . GLU A 1 369 ? 20.465 -30.301 -22.823 1.00 93.12 369 GLU A O 1
ATOM 2956 N N . ALA A 1 370 ? 18.915 -31.112 -21.436 1.00 90.44 370 ALA A N 1
ATOM 2957 C CA . ALA A 1 370 ? 17.865 -31.062 -22.436 1.00 90.44 370 ALA A CA 1
ATOM 2958 C C . ALA A 1 370 ? 17.435 -29.622 -22.778 1.00 90.44 370 ALA A C 1
ATOM 2960 O O . ALA A 1 370 ? 17.220 -29.326 -23.956 1.00 90.44 370 ALA A O 1
ATOM 2961 N N . VAL A 1 371 ? 17.355 -28.722 -21.789 1.00 91.12 371 VAL A N 1
ATOM 2962 C CA . VAL A 1 371 ? 17.094 -27.289 -22.018 1.00 91.12 371 VAL A CA 1
ATOM 2963 C C . VAL A 1 371 ? 18.262 -26.637 -22.765 1.00 91.12 371 VAL A C 1
ATOM 2965 O O . VAL A 1 371 ? 18.032 -25.889 -23.716 1.00 91.12 371 VAL A O 1
ATOM 2968 N N . ARG A 1 372 ? 19.508 -26.982 -22.414 1.00 91.50 372 ARG A N 1
ATOM 2969 C CA . ARG A 1 372 ? 20.726 -26.547 -23.117 1.00 91.50 372 ARG A CA 1
ATOM 2970 C C . ARG A 1 372 ? 20.735 -26.988 -24.584 1.00 91.50 372 ARG A C 1
ATOM 2972 O O . ARG A 1 372 ? 21.162 -26.229 -25.446 1.00 91.50 372 ARG A O 1
ATOM 2979 N N . ALA A 1 373 ? 20.198 -28.173 -24.876 1.00 90.69 373 ALA A N 1
ATOM 2980 C CA . ALA A 1 373 ? 20.003 -28.694 -26.230 1.00 90.69 373 ALA A CA 1
ATOM 2981 C C . ALA A 1 373 ? 18.775 -28.109 -26.972 1.00 90.69 373 ALA A C 1
ATOM 2983 O O . ALA A 1 373 ? 18.423 -28.593 -28.047 1.00 90.69 373 ALA A O 1
ATOM 2984 N N . GLY A 1 374 ? 18.091 -27.102 -26.413 1.00 85.69 374 GLY A N 1
ATOM 2985 C CA . GLY A 1 374 ? 16.963 -26.418 -27.055 1.00 85.69 374 GLY A CA 1
ATOM 2986 C C . GLY A 1 374 ? 15.614 -27.140 -26.949 1.00 85.69 374 GLY A C 1
ATOM 2987 O O . GLY A 1 374 ? 14.655 -26.746 -27.617 1.00 85.69 374 GLY A O 1
ATOM 2988 N N . LYS A 1 375 ? 15.492 -28.188 -26.120 1.00 80.00 375 LYS A N 1
ATOM 2989 C CA . LYS A 1 375 ? 14.199 -28.852 -25.879 1.00 80.00 375 LYS A CA 1
ATOM 2990 C C . LYS A 1 375 ? 13.356 -28.016 -24.920 1.00 80.00 375 LYS A C 1
ATOM 2992 O O . LYS A 1 375 ? 13.820 -27.582 -23.869 1.00 80.00 375 LYS A O 1
ATOM 2997 N N . THR A 1 376 ? 12.080 -27.821 -25.251 1.00 64.00 376 THR A N 1
ATOM 2998 C CA . THR A 1 376 ? 11.153 -27.089 -24.378 1.00 64.00 376 THR A CA 1
ATOM 2999 C C . THR A 1 376 ? 10.867 -27.884 -23.101 1.00 64.00 376 THR A C 1
ATOM 3001 O O . THR A 1 376 ? 10.575 -29.085 -23.146 1.00 64.00 376 THR A O 1
ATOM 3004 N N . ALA A 1 377 ? 10.907 -27.194 -21.953 1.00 56.66 377 ALA A N 1
ATOM 3005 C CA . ALA A 1 377 ? 10.745 -27.763 -20.609 1.00 56.66 377 ALA A CA 1
ATOM 3006 C C . ALA A 1 377 ? 9.483 -28.635 -20.449 1.00 56.66 377 ALA A C 1
ATOM 3008 O O . ALA A 1 377 ? 9.470 -29.616 -19.706 1.00 56.66 377 ALA A O 1
ATOM 3009 N N . ARG A 1 378 ? 8.429 -28.314 -21.209 1.00 49.91 378 ARG A N 1
ATOM 3010 C CA . ARG A 1 378 ? 7.143 -29.020 -21.205 1.00 49.91 378 ARG A CA 1
ATOM 3011 C C . ARG A 1 378 ? 7.228 -30.455 -21.745 1.00 49.91 378 ARG A C 1
ATOM 3013 O O . ARG A 1 378 ? 6.401 -31.275 -21.362 1.00 49.91 378 ARG A O 1
ATOM 3020 N N . SER A 1 379 ? 8.206 -30.771 -22.600 1.00 37.78 379 SER A N 1
ATOM 3021 C CA . SER A 1 379 ? 8.326 -32.109 -23.206 1.00 37.78 379 SER A CA 1
ATOM 3022 C C . SER A 1 379 ? 8.918 -33.162 -22.256 1.00 37.78 379 SER A C 1
ATOM 3024 O O . SER A 1 379 ? 8.597 -34.341 -22.375 1.00 37.78 379 SER A O 1
ATOM 3026 N N . LEU A 1 380 ? 9.709 -32.748 -21.260 1.00 43.00 380 LEU A N 1
ATOM 3027 C CA . LEU A 1 380 ? 10.532 -33.652 -20.440 1.00 43.00 380 LEU A CA 1
ATOM 3028 C C . LEU A 1 380 ? 9.849 -34.127 -19.152 1.00 43.00 380 LEU A C 1
ATOM 3030 O O . LEU A 1 380 ? 10.143 -35.211 -18.664 1.00 43.00 380 LEU A O 1
ATOM 3034 N N . TRP A 1 381 ? 8.905 -33.353 -18.615 1.00 35.91 381 TRP A N 1
ATOM 3035 C CA . TRP A 1 381 ? 8.119 -33.751 -17.436 1.00 35.91 381 TRP A CA 1
ATOM 3036 C C . TRP A 1 381 ? 6.997 -34.751 -17.760 1.00 35.91 381 TRP A C 1
ATOM 3038 O O . TRP A 1 381 ? 6.327 -35.242 -16.855 1.00 35.91 381 TRP A O 1
ATOM 3048 N N . SER A 1 382 ? 6.775 -35.055 -19.043 1.00 36.28 382 SER A N 1
ATOM 3049 C CA . SER A 1 382 ? 5.700 -35.952 -19.488 1.00 36.28 382 SER A CA 1
ATOM 3050 C C . SER A 1 382 ? 6.057 -37.444 -19.433 1.00 36.28 382 SER A C 1
ATOM 3052 O O . SER A 1 382 ? 5.166 -38.277 -19.580 1.00 36.28 382 SER A O 1
ATOM 3054 N N . THR A 1 383 ? 7.321 -37.804 -19.180 1.00 36.16 383 THR A N 1
ATOM 3055 C CA . THR A 1 383 ? 7.812 -39.188 -19.321 1.00 36.16 383 THR A CA 1
ATOM 3056 C C . THR A 1 383 ? 8.391 -39.830 -18.056 1.00 36.16 383 THR A C 1
ATOM 3058 O O . THR A 1 383 ? 8.949 -40.920 -18.147 1.00 36.16 383 THR A O 1
ATOM 3061 N N . SER A 1 384 ? 8.211 -39.267 -16.854 1.00 38.44 384 SER A N 1
ATOM 3062 C CA . SER A 1 384 ? 8.548 -39.999 -15.619 1.00 38.44 384 SER A CA 1
ATOM 3063 C C . SER A 1 384 ? 7.527 -39.810 -14.487 1.00 38.44 384 SER A C 1
ATOM 3065 O O . SER A 1 384 ? 6.891 -38.774 -14.321 1.00 38.44 384 SER A O 1
ATOM 3067 N N . ASN A 1 385 ? 7.286 -40.906 -13.770 1.00 33.50 385 ASN A N 1
ATOM 3068 C CA . ASN A 1 385 ? 6.150 -41.168 -12.888 1.00 33.50 385 ASN A CA 1
ATOM 3069 C C . ASN A 1 385 ? 6.052 -40.270 -11.624 1.00 33.50 385 ASN A C 1
ATOM 3071 O O . ASN A 1 385 ? 6.984 -40.213 -10.833 1.00 33.50 385 ASN A O 1
ATOM 3075 N N . ARG A 1 386 ? 4.819 -39.784 -11.374 1.00 33.94 386 ARG A N 1
ATOM 3076 C CA . ARG A 1 386 ? 4.160 -39.313 -10.118 1.00 33.94 386 ARG A CA 1
ATOM 3077 C C . ARG A 1 386 ? 4.566 -37.963 -9.466 1.00 33.94 386 ARG A C 1
ATOM 3079 O O . ARG A 1 386 ? 5.723 -37.632 -9.272 1.00 33.94 386 ARG A O 1
ATOM 3086 N N . LYS A 1 387 ? 3.496 -37.223 -9.108 1.00 29.75 387 LYS A N 1
ATOM 3087 C CA . LYS A 1 387 ? 3.330 -35.792 -8.737 1.00 29.75 387 LYS A CA 1
ATOM 3088 C C . LYS A 1 387 ? 3.960 -35.370 -7.383 1.00 29.75 387 LYS A C 1
ATOM 3090 O O . LYS A 1 387 ? 4.167 -36.224 -6.526 1.00 29.75 387 LYS A O 1
ATOM 3095 N N . PRO A 1 388 ? 4.095 -34.049 -7.120 1.00 31.48 388 PRO A N 1
ATOM 3096 C CA . PRO A 1 388 ? 2.979 -33.332 -6.486 1.00 31.48 388 PRO A CA 1
ATOM 3097 C C . PRO A 1 388 ? 2.561 -32.025 -7.188 1.00 31.48 388 PRO A C 1
ATOM 3099 O O . PRO A 1 388 ? 3.289 -31.422 -7.967 1.00 31.48 388 PRO A O 1
ATOM 3102 N N . HIS A 1 389 ? 1.311 -31.658 -6.905 1.00 34.53 389 HIS A N 1
ATOM 3103 C CA . HIS A 1 389 ? 0.503 -30.553 -7.422 1.00 34.53 389 HIS A CA 1
ATOM 3104 C C . HIS A 1 389 ? 1.221 -29.218 -7.664 1.00 34.53 389 HIS A C 1
ATOM 3106 O O . HIS A 1 389 ? 1.738 -28.630 -6.721 1.00 34.53 389 HIS A O 1
ATOM 3112 N N . LEU A 1 390 ? 1.049 -28.655 -8.867 1.00 28.52 390 LEU A N 1
ATOM 3113 C CA . LEU A 1 390 ? 1.016 -27.208 -9.086 1.00 28.52 390 LEU A CA 1
ATOM 3114 C C . LEU A 1 390 ? -0.089 -26.849 -10.089 1.00 28.52 390 LEU A C 1
ATOM 3116 O O . LEU A 1 390 ? -0.273 -27.484 -11.126 1.00 28.52 390 LEU A O 1
ATOM 3120 N N . THR A 1 391 ? -0.866 -25.857 -9.679 1.00 27.27 391 THR A N 1
ATOM 3121 C CA . THR A 1 391 ? -2.066 -25.292 -10.291 1.00 27.27 391 THR A CA 1
ATOM 3122 C C . THR A 1 391 ? -1.818 -24.711 -11.681 1.00 27.27 391 THR A C 1
ATOM 3124 O O . THR A 1 391 ? -0.807 -24.065 -11.942 1.00 27.27 391 THR A O 1
ATOM 3127 N N . SER A 1 392 ? -2.796 -24.936 -12.553 1.00 27.80 392 SER A N 1
ATOM 3128 C CA . SER A 1 392 ? -2.883 -24.491 -13.941 1.00 27.80 392 SER A CA 1
ATOM 3129 C C . SER A 1 392 ? -2.822 -22.970 -14.102 1.00 27.80 392 SER A C 1
ATOM 3131 O O . SER A 1 392 ? -3.655 -22.260 -13.541 1.00 27.80 392 SER A O 1
ATOM 3133 N N . VAL A 1 393 ? -1.931 -22.498 -14.974 1.00 27.11 393 VAL A N 1
ATOM 3134 C CA . VAL A 1 393 ? -2.092 -21.227 -15.691 1.00 27.11 393 VAL A CA 1
ATOM 3135 C C . VAL A 1 393 ? -2.291 -21.569 -17.166 1.00 27.11 393 VAL A C 1
ATOM 3137 O O . VAL A 1 393 ? -1.446 -22.200 -17.799 1.00 27.11 393 VAL A O 1
ATOM 3140 N N . SER A 1 394 ? -3.464 -21.219 -17.681 1.00 27.80 394 SER A N 1
ATOM 3141 C CA . SER A 1 394 ? -3.845 -21.305 -19.088 1.00 27.80 394 SER A CA 1
ATOM 3142 C C . SER A 1 394 ? -3.248 -20.130 -19.862 1.00 27.80 394 SER A C 1
ATOM 3144 O O . SER A 1 394 ? -3.518 -18.983 -19.515 1.00 27.80 394 SER A O 1
ATOM 3146 N N . VAL A 1 395 ? -2.505 -20.410 -20.934 1.00 29.94 395 VAL A N 1
ATOM 3147 C CA . VAL A 1 395 ? -2.127 -19.417 -21.949 1.00 29.94 395 VAL A CA 1
ATOM 3148 C C . VAL A 1 395 ? -2.738 -19.856 -23.275 1.00 29.94 395 VAL A C 1
ATOM 3150 O O . VAL A 1 395 ? -2.581 -21.001 -23.699 1.00 29.94 395 VAL A O 1
ATOM 3153 N N . THR A 1 396 ? -3.502 -18.948 -23.871 1.00 30.30 396 THR A N 1
ATOM 3154 C CA . THR A 1 396 ? -4.197 -19.069 -25.153 1.00 30.30 396 THR A CA 1
ATOM 3155 C C . THR A 1 396 ? -3.213 -19.095 -26.321 1.00 30.30 396 THR A C 1
ATOM 3157 O O . THR A 1 396 ? -2.285 -18.291 -26.365 1.00 30.30 396 THR A O 1
ATOM 3160 N N . ASN A 1 397 ? -3.442 -19.999 -27.276 1.00 31.98 397 ASN A N 1
ATOM 3161 C CA . ASN A 1 397 ? -2.699 -20.082 -28.537 1.00 31.98 397 ASN A CA 1
ATOM 3162 C C . ASN A 1 397 ? -2.944 -18.841 -29.426 1.00 31.98 397 ASN A C 1
ATOM 3164 O O . ASN A 1 397 ? -4.057 -18.308 -29.411 1.00 31.98 397 ASN A O 1
ATOM 3168 N N . PRO A 1 398 ? -1.966 -18.416 -30.249 1.00 30.50 398 PRO A N 1
ATOM 3169 C CA . PRO A 1 398 ? -2.168 -17.383 -31.264 1.00 30.50 398 PRO A CA 1
ATOM 3170 C C . PRO A 1 398 ? -2.898 -17.949 -32.502 1.00 30.50 398 PRO A C 1
ATOM 3172 O O . PRO A 1 398 ? -2.757 -19.140 -32.798 1.00 30.50 398 PRO A O 1
ATOM 3175 N N . PRO A 1 399 ? -3.670 -17.135 -33.249 1.00 32.75 399 PRO A N 1
ATOM 3176 C CA . PRO A 1 399 ? -4.406 -17.621 -34.405 1.00 32.75 399 PRO A CA 1
ATOM 3177 C C . PRO A 1 399 ? -3.497 -17.756 -35.632 1.00 32.75 399 PRO A C 1
ATOM 3179 O O . PRO A 1 399 ? -2.719 -16.866 -35.974 1.00 32.75 399 PRO A O 1
ATOM 3182 N N . THR A 1 400 ? -3.645 -18.887 -36.313 1.00 30.02 400 THR A N 1
ATOM 3183 C CA . THR A 1 400 ? -3.064 -19.200 -37.618 1.00 30.02 400 THR A CA 1
ATOM 3184 C C . THR A 1 400 ? -3.718 -18.391 -38.739 1.00 30.02 400 THR A C 1
ATOM 3186 O O . THR A 1 400 ? -4.942 -18.355 -38.862 1.00 30.02 400 THR A O 1
ATOM 3189 N N . LEU A 1 401 ? -2.877 -17.805 -39.593 1.00 29.05 401 LEU A N 1
ATOM 3190 C CA . LEU A 1 401 ? -3.223 -17.266 -40.908 1.00 29.05 401 LEU A CA 1
ATOM 3191 C C . LEU A 1 401 ? -3.787 -18.372 -41.813 1.00 29.05 401 LEU A C 1
ATOM 3193 O O . LEU A 1 401 ? -3.137 -19.393 -42.027 1.00 29.05 401 LEU A O 1
ATOM 3197 N N . SER A 1 402 ? -4.963 -18.141 -42.394 1.00 29.22 402 SER A N 1
ATOM 3198 C CA . SER A 1 402 ? -5.419 -18.840 -43.598 1.00 29.22 402 SER A CA 1
ATOM 3199 C C . SER A 1 402 ? -6.170 -17.868 -44.508 1.00 29.22 402 SER A C 1
ATOM 3201 O O . SER A 1 402 ? -6.675 -16.831 -44.081 1.00 29.22 402 SER A O 1
ATOM 3203 N N . SER A 1 403 ? -6.120 -18.174 -45.792 1.00 27.97 403 SER A N 1
ATOM 3204 C CA . SER A 1 403 ? -6.149 -17.253 -46.919 1.00 27.97 403 SER A CA 1
ATOM 3205 C C . SER A 1 403 ? -7.378 -17.436 -47.825 1.00 27.97 403 SER A C 1
ATOM 3207 O O . SER A 1 403 ? -7.786 -18.573 -48.041 1.00 27.97 403 SER A O 1
ATOM 3209 N N . PHE A 1 404 ? -7.799 -16.325 -48.463 1.00 25.59 404 PHE A N 1
ATOM 3210 C CA . PHE A 1 404 ? -8.645 -16.161 -49.678 1.00 25.59 404 PHE A CA 1
ATOM 3211 C C . PHE A 1 404 ? -10.188 -16.283 -49.555 1.00 25.59 404 PHE A C 1
ATOM 3213 O O . PHE A 1 404 ? -10.652 -16.976 -48.658 1.00 25.59 404 PHE A O 1
ATOM 3220 N N . PRO A 1 405 ? -11.013 -15.713 -50.485 1.00 35.69 405 PRO A N 1
ATOM 3221 C CA . PRO A 1 405 ? -10.750 -14.763 -51.586 1.00 35.69 405 PRO A CA 1
ATOM 3222 C C . PRO A 1 405 ? -11.705 -13.530 -51.673 1.00 35.69 405 PRO A C 1
ATOM 3224 O O . PRO A 1 405 ? -12.696 -13.376 -50.970 1.00 35.69 405 PRO A O 1
ATOM 3227 N N . ASN A 1 406 ? -11.354 -12.666 -52.627 1.00 29.61 406 ASN A N 1
ATOM 3228 C CA . ASN A 1 406 ? -11.944 -11.414 -53.122 1.00 29.61 406 ASN A CA 1
ATOM 3229 C C . ASN A 1 406 ? -13.337 -11.567 -53.799 1.00 29.61 406 ASN A C 1
ATOM 3231 O O . ASN A 1 406 ? -13.460 -12.481 -54.615 1.00 29.61 406 ASN A O 1
ATOM 3235 N N . LYS A 1 407 ? -14.303 -10.636 -53.583 1.00 27.98 407 LYS A N 1
ATOM 3236 C CA . LYS A 1 407 ? -15.266 -10.048 -54.579 1.00 27.98 407 LYS A CA 1
ATOM 3237 C C . LYS A 1 407 ? -16.343 -9.110 -53.940 1.00 27.98 407 LYS A C 1
ATOM 3239 O O . LYS A 1 407 ? -16.418 -9.062 -52.719 1.00 27.98 407 LYS A O 1
ATOM 3244 N N . PRO A 1 408 ? -17.076 -8.258 -54.708 1.00 32.16 408 PRO A N 1
ATOM 3245 C CA . PRO A 1 408 ? -17.044 -6.795 -54.541 1.00 32.16 408 PRO A CA 1
ATOM 3246 C C . PRO A 1 408 ? -18.330 -6.118 -53.998 1.00 32.16 408 PRO A C 1
ATOM 3248 O O . PRO A 1 408 ? -19.381 -6.730 -53.853 1.00 32.16 408 PRO A O 1
ATOM 3251 N N . LYS A 1 409 ? -18.202 -4.799 -53.758 1.00 32.69 409 LYS A N 1
ATOM 3252 C CA . LYS A 1 409 ? -19.203 -3.798 -53.315 1.00 32.69 409 LYS A CA 1
ATOM 3253 C C . LYS A 1 409 ? -20.560 -3.833 -54.046 1.00 32.69 409 LYS A C 1
ATOM 3255 O O . LYS A 1 409 ? -20.589 -4.058 -55.255 1.00 32.69 409 LYS A O 1
ATOM 3260 N N . PRO A 1 410 ? -21.588 -3.246 -53.402 1.00 29.83 410 PRO A N 1
ATOM 3261 C CA . PRO A 1 410 ? -22.468 -2.295 -54.078 1.00 29.83 410 PRO A CA 1
ATOM 3262 C C . PRO A 1 410 ? -22.478 -0.903 -53.412 1.00 29.83 410 PRO A C 1
ATOM 3264 O O . PRO A 1 410 ? -22.399 -0.748 -52.196 1.00 29.83 410 PRO A O 1
ATOM 3267 N N . LYS A 1 411 ? -22.546 0.119 -54.273 1.00 32.94 411 LYS A N 1
ATOM 3268 C CA . LYS A 1 411 ? -22.828 1.536 -53.979 1.00 32.94 411 LYS A CA 1
ATOM 3269 C C . LYS A 1 411 ? -24.324 1.728 -53.689 1.00 32.94 411 LYS A C 1
ATOM 3271 O O . LYS A 1 411 ? -25.102 0.901 -54.136 1.00 32.94 411 LYS A O 1
ATOM 3276 N N . LEU A 1 412 ? -24.686 2.859 -53.073 1.00 29.81 412 LEU A N 1
ATOM 3277 C CA . LEU A 1 412 ? -25.904 3.703 -53.210 1.00 29.81 412 LEU A CA 1
ATOM 3278 C C . LEU A 1 412 ? -26.104 4.415 -51.846 1.00 29.81 412 LEU A C 1
ATOM 3280 O O . LEU A 1 412 ? -25.877 3.789 -50.824 1.00 29.81 412 LEU A O 1
ATOM 3284 N N . LYS A 1 413 ? -26.535 5.670 -51.679 1.00 27.95 413 LYS A N 1
ATOM 3285 C CA . LYS A 1 413 ? -26.901 6.814 -52.531 1.00 27.95 413 LYS A CA 1
ATOM 3286 C C . LYS A 1 413 ? -27.022 8.016 -51.567 1.00 27.95 413 LYS A C 1
ATOM 3288 O O . LYS A 1 413 ? -27.532 7.849 -50.464 1.00 27.95 413 LYS A O 1
ATOM 3293 N N . THR A 1 414 ? -26.592 9.203 -51.979 1.00 32.81 414 THR A N 1
ATOM 3294 C CA . THR A 1 414 ? -26.974 10.492 -51.371 1.00 32.81 414 THR A CA 1
ATOM 3295 C C . THR A 1 414 ? -28.363 10.931 -51.859 1.00 32.81 414 THR A C 1
ATOM 3297 O O . THR A 1 414 ? -28.826 10.460 -52.902 1.00 32.81 414 THR A O 1
ATOM 3300 N N . PRO A 1 415 ? -29.039 11.812 -51.104 1.00 33.94 415 PRO A N 1
ATOM 3301 C CA . PRO A 1 415 ? -29.310 13.191 -51.562 1.00 33.94 415 PRO A CA 1
ATOM 3302 C C . PRO A 1 415 ? -29.001 14.201 -50.423 1.00 33.94 415 PRO A C 1
ATOM 3304 O O . PRO A 1 415 ? -29.026 13.823 -49.262 1.00 33.94 415 PRO A O 1
ATOM 3307 N N . GLY A 1 416 ? -28.605 15.469 -50.587 1.00 28.97 416 GLY A N 1
ATOM 3308 C CA . GLY A 1 416 ? -28.913 16.507 -51.580 1.00 28.97 416 GLY A CA 1
ATOM 3309 C C . GLY A 1 416 ? -29.577 17.709 -50.863 1.00 28.97 416 GLY A C 1
ATOM 3310 O O . GLY A 1 416 ? -30.778 17.659 -50.661 1.00 28.97 416 GLY A O 1
ATOM 3311 N N . ARG A 1 417 ? -28.785 18.675 -50.342 1.00 28.30 417 ARG A N 1
ATOM 3312 C CA . ARG A 1 417 ? -28.719 20.137 -50.682 1.00 28.30 417 ARG A CA 1
ATOM 3313 C C . ARG A 1 417 ? -29.871 21.002 -50.103 1.00 28.30 417 ARG A C 1
ATOM 3315 O O . ARG A 1 417 ? -31.017 20.671 -50.332 1.00 28.30 417 ARG A O 1
ATOM 3322 N N . SER A 1 418 ? -29.646 22.064 -49.309 1.00 27.38 418 SER A N 1
ATOM 3323 C CA . SER A 1 418 ? -29.243 23.451 -49.687 1.00 27.38 418 SER A CA 1
ATOM 3324 C C . SER A 1 418 ? -28.858 24.282 -48.431 1.00 27.38 418 SER A C 1
ATOM 3326 O O . SER A 1 418 ? -29.557 24.190 -47.433 1.00 27.38 418 SER A O 1
ATOM 3328 N N . VAL A 1 419 ? -27.682 24.920 -48.315 1.00 31.75 419 VAL A N 1
ATOM 3329 C CA . VAL A 1 419 ? -27.250 26.292 -48.725 1.00 31.75 419 VAL A CA 1
ATOM 3330 C C . VAL A 1 419 ? -28.022 27.479 -48.111 1.00 31.75 419 VAL A C 1
ATOM 3332 O O . VAL A 1 419 ? -29.092 27.811 -48.601 1.00 31.75 419 VAL A O 1
ATOM 3335 N N . SER A 1 420 ? -27.379 28.184 -47.163 1.00 29.89 420 SER A N 1
ATOM 3336 C CA . SER A 1 420 ? -27.250 29.664 -47.040 1.00 29.89 420 SER A CA 1
ATOM 3337 C C . SER A 1 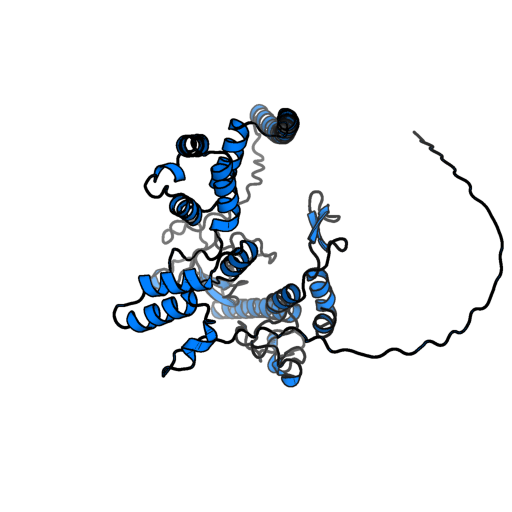420 ? -26.428 29.963 -45.768 1.00 29.89 420 SER A C 1
ATOM 3339 O O . SER A 1 420 ? -26.822 29.524 -44.697 1.00 29.89 420 SER A O 1
ATOM 3341 N N . GLY A 1 421 ? -25.194 30.473 -45.832 1.00 28.55 421 GLY A N 1
ATOM 3342 C CA . GLY A 1 421 ? -24.862 31.910 -45.858 1.00 28.55 421 GLY A CA 1
ATOM 3343 C C . GLY A 1 421 ? -24.149 32.274 -44.538 1.00 28.55 421 GLY A C 1
ATOM 3344 O O . GLY A 1 421 ? -24.754 32.149 -43.487 1.00 28.55 421 GLY A O 1
ATOM 3345 N N . LYS A 1 422 ? -22.811 32.393 -44.548 1.00 30.78 422 LYS A N 1
ATOM 3346 C CA . LYS A 1 422 ? -22.050 33.645 -44.320 1.00 30.78 422 LYS A CA 1
ATOM 3347 C C . LYS A 1 422 ? -22.331 34.334 -42.972 1.00 30.78 422 LYS A C 1
ATOM 3349 O O . LYS A 1 422 ? -23.402 34.893 -42.813 1.00 30.78 422 LYS A O 1
ATOM 3354 N N . GLU A 1 423 ? -21.365 34.341 -42.049 1.00 29.44 423 GLU A N 1
ATOM 3355 C CA . GLU A 1 423 ? -20.420 35.459 -41.829 1.00 29.44 423 GLU A CA 1
ATOM 3356 C C . GLU A 1 423 ? -19.600 35.260 -40.539 1.00 29.44 423 GLU A C 1
ATOM 3358 O O . GLU A 1 423 ? -20.132 34.967 -39.471 1.00 29.44 423 GLU A O 1
ATOM 3363 N N . ASP A 1 424 ? -18.281 35.408 -40.682 1.00 31.23 424 ASP A N 1
ATOM 3364 C CA . ASP A 1 424 ? -17.334 35.703 -39.608 1.00 31.23 424 ASP A CA 1
ATOM 3365 C C . ASP A 1 424 ? -17.700 37.026 -38.920 1.00 31.23 424 ASP A C 1
ATOM 3367 O O . ASP A 1 424 ? -18.223 37.907 -39.590 1.00 31.23 424 ASP A O 1
ATOM 3371 N N . ILE A 1 425 ? -17.335 37.207 -37.643 1.00 30.58 425 ILE A N 1
ATOM 3372 C CA . ILE A 1 425 ? -16.722 38.445 -37.116 1.00 30.58 425 ILE A CA 1
ATOM 3373 C C . ILE A 1 425 ? -16.144 38.165 -35.714 1.00 30.58 425 ILE A C 1
ATOM 3375 O O . ILE A 1 425 ? -16.834 37.792 -34.766 1.00 30.58 425 ILE A O 1
ATOM 3379 N N . TYR A 1 426 ? -14.831 38.374 -35.611 1.00 27.86 426 TYR A N 1
ATOM 3380 C CA . TYR A 1 426 ? -14.062 38.591 -34.386 1.00 27.86 426 TYR A CA 1
ATOM 3381 C C . TYR A 1 426 ? -14.530 39.866 -33.660 1.00 27.86 426 TYR A C 1
ATOM 3383 O O . TYR A 1 426 ? -14.700 40.898 -34.300 1.00 27.86 426 TYR A O 1
ATOM 3391 N N . GLY A 1 427 ? -14.600 39.865 -32.324 1.00 28.62 427 GLY A N 1
ATOM 3392 C CA . GLY A 1 427 ? -14.886 41.095 -31.572 1.00 28.62 427 GLY A CA 1
ATOM 3393 C C . GLY A 1 427 ? -14.551 41.035 -30.084 1.00 28.62 427 GLY A C 1
ATOM 3394 O O . GLY A 1 427 ? -15.355 40.595 -29.275 1.00 28.62 427 GLY A O 1
ATOM 3395 N N . ARG A 1 428 ? -13.352 41.514 -29.736 1.00 32.91 428 ARG A N 1
ATOM 3396 C CA . ARG A 1 428 ? -12.878 41.874 -28.385 1.00 32.91 428 ARG A CA 1
ATOM 3397 C C . ARG A 1 428 ? -13.703 43.016 -27.763 1.00 32.91 428 ARG A C 1
ATOM 3399 O O . ARG A 1 428 ? -13.909 44.017 -28.437 1.00 32.91 428 ARG A O 1
ATOM 3406 N N . ALA A 1 429 ? -13.969 42.933 -26.458 1.00 31.62 429 ALA A N 1
ATOM 3407 C CA . ALA A 1 429 ? -14.076 44.045 -25.487 1.00 31.62 429 ALA A CA 1
ATOM 3408 C C . ALA A 1 429 ? -14.143 43.391 -24.085 1.00 31.62 429 ALA A C 1
ATOM 3410 O O . ALA A 1 429 ? -15.040 42.594 -23.848 1.00 31.62 429 ALA A O 1
ATOM 3411 N N . LEU A 1 430 ? -13.157 43.435 -23.178 1.00 33.66 430 LEU A N 1
ATOM 3412 C CA . LEU A 1 430 ? -12.608 44.570 -22.419 1.00 33.66 430 LEU A CA 1
ATOM 3413 C C . LEU A 1 430 ? -13.634 45.657 -22.087 1.00 33.66 430 LEU A C 1
ATOM 3415 O O . LEU A 1 430 ? -13.840 46.548 -22.898 1.00 33.66 430 LEU A O 1
ATOM 3419 N N . PHE A 1 431 ? -14.172 45.619 -20.863 1.00 35.94 431 PHE A N 1
ATOM 3420 C CA . PHE A 1 431 ? -14.440 46.814 -20.059 1.00 35.94 431 PHE A CA 1
ATOM 3421 C C . PHE A 1 431 ? -14.361 46.473 -18.562 1.00 35.94 431 PHE A C 1
ATOM 3423 O O . PHE A 1 431 ? -15.135 45.670 -18.050 1.00 35.94 431 PHE A O 1
ATOM 3430 N N . ASN A 1 432 ? -13.381 47.091 -17.899 1.00 31.67 432 ASN A N 1
ATOM 3431 C CA . ASN A 1 432 ? -13.326 47.290 -16.454 1.00 31.67 432 ASN A CA 1
ATOM 3432 C C . ASN A 1 432 ? -14.375 48.331 -16.050 1.00 31.67 432 ASN A C 1
ATOM 3434 O O . ASN A 1 432 ? -14.548 49.328 -16.754 1.00 31.67 432 ASN A O 1
ATOM 3438 N N . LEU A 1 433 ? -14.961 48.156 -14.869 1.00 41.00 433 LEU A N 1
ATOM 3439 C CA . LEU A 1 433 ? -15.547 49.231 -14.077 1.00 41.00 433 LEU A CA 1
ATOM 3440 C C . LEU A 1 433 ? -15.075 49.061 -12.627 1.00 41.00 433 LEU A C 1
ATOM 3442 O O . LEU A 1 433 ? -15.434 48.078 -11.988 1.00 41.00 433 LEU A O 1
ATOM 3446 N N . GLN A 1 434 ? -14.286 50.061 -12.215 1.00 45.47 434 GLN A N 1
ATOM 3447 C CA . GLN A 1 434 ? -13.897 50.511 -10.867 1.00 45.47 434 GLN A CA 1
ATOM 3448 C C . GLN A 1 434 ? -13.063 49.602 -9.962 1.00 45.47 434 GLN A C 1
ATOM 3450 O O . GLN A 1 434 ? -13.540 48.537 -9.524 1.00 45.47 434 GLN A O 1
#

Sequence (434 aa):
MRLEICRLAPEIQIAALTACYETKTVESREEAGGYDYVADKARPARHVRYLQDWLMRNVHLNLQTAAFQLDDARLREDGLTCVACPQRTGRDRLLFADIKSGDTCLNPLCFQAKLGQFVQITKAEVEAKQSKPAALISSHYGSNTGIEETLGIDQYQVLEKKADRCEFAEKAVIADGTEVGKVKWICREADCKDHLGRVREPRQHSSNIHSGTTSPVERHERKQELFDLKVDEVVRKRVMGGAIKTFAWPLDRAHLNEAIKEFFRRIPSSDQQTICEVFGWSEQEKLRFDDDAVLKELARLDENQLAQFLMLCSFAHYGANRNQNRRVDQSAVVSLSEERKVNHALIDAEARAELCPKKYKDAHNAYFEAVRAGKTARSLWSTSNRKPHLTSVSVTNPPTLSSFPNKPKPKLKTPGRSVSGKEDIYGRALFNLQ

Radius of gyration: 33.67 Å; chains: 1; bounding box: 75×92×96 Å

Secondary structure (DSSP, 8-state):
-HHHHTTS-HHHHHHHHHHTSEEEEEE-SSSTT-EEEEEETTSPPPPHHHHHHHHHHHT-EEGGG-SS-TT-GGGSTT---STT-SSBTTTSTTTTTT-TT-SEES-HHHHHHHHHHHHHHHHHHHHHHHTS--EEE-SSSSS-SS-TTEEPTTS-EE--SGGG--TT-EEEEE-SGGGTT-EEEEE--TT-TTTTT-S------------S---HHHHHHHHHHHHHHHHHHHHHHHHHHHHGGG--SSPPHHHHHHHHHHHHHTS-HHHHHHHHHHTT-TT-GGGGT-HHHHHHHHHHS-HHHHHHHHHHHHHTTTT--TT-SSPPP-HHHHHHHHHTT--HHHHHHHHHHHHS-GGGHHHHHHHHHHHHTT--HHHHTTSS-----------PPPPPP---------------------------------